Protein 8EBB (pdb70)

Secondary structure (DSSP, 8-state):
-BPPP----TTEEEEEEEEEETTEEEEEEEESS--TT--EEEEEPPTTEEEEEEE-TTS-EEEEEEEGGGSEEEEPPSSTTS-EEEEEEESSSEEEEEEEEEE-TTS-B--EEEEEEEEETTTEEEEEEEEESEEEPPPEEE-SS-EEEEEEE-SS--S-EEEEEEEE-/-------SS-TTEEEEEEEEEETTEEEEEEEESS--TT--EEEEEPPTTEEEEEEE-TTS-EEEEEEEGGGSEEEEPPSSTTS-EEEEE--SSSEEEEEEEEEE-TTS-B--EEEEEEEEETTTEEEEEEEEESEEEPPPEEE-SS-EEEEEEE-SS--S-EEEEEEE--/--SEEE--EEE--TTT--

Solvent-accessible surface area: 18193 Å² total; per-residue (Å²): 114,21,64,6,53,38,103,36,55,108,58,23,143,49,27,76,0,35,5,78,51,5,54,71,0,60,2,33,5,33,19,140,115,162,54,160,200,30,94,85,26,52,20,82,11,103,137,150,9,9,0,4,13,4,80,9,60,84,56,93,12,2,0,14,0,0,11,49,123,47,15,7,92,25,113,6,26,95,94,7,106,135,76,17,56,7,23,0,20,1,49,95,62,22,55,5,17,0,0,0,0,0,2,30,161,101,98,48,45,32,121,2,79,83,0,1,0,46,1,16,102,61,91,21,31,1,12,52,9,44,85,28,17,41,52,26,5,23,13,6,46,1,22,150,79,42,50,0,52,0,2,1,57,9,32,54,169,21,88,8,33,0,14,0,1,0,19,46,79,172,122,139,134,127,147,78,108,8,60,106,69,33,134,72,30,84,4,30,5,83,53,4,57,65,26,61,23,32,8,40,17,148,113,163,49,160,199,29,102,88,52,50,66,89,12,116,141,140,41,9,0,4,15,41,75,66,78,112,52,82,12,65,6,97,27,33,27,52,109,94,21,48,94,27,121,6,18,79,88,7,111,127,79,16,63,26,77,17,76,20,141,90,50,26,57,11,13,2,0,0,0,0,2,33,151,96,108,46,47,33,121,1,74,77,0,4,0,51,0,13,99,63,89,20,40,0,13,65,9,46,85,29,17,40,52,26,5,22,8,5,49,2,32,193,80,52,82,0,58,0,3,1,51,8,32,55,172,19,80,8,27,0,15,2,12,39,33,101,86,178,14,116,71,71,4,113,72,35,1,98,6,36,138,117,12,24,138

Sequence (357 aa):
DTLPVSTCPAGQKYDRSVCYKADKIRSFCVANPRSNREKITDTPCQPREICVQRNLSNGKSFAKCIPIVDLVEWKTSANGNKEGCTTTSVNPAGYHHLGTIVYDINKNPIEVDKISYFGEPGNVNEGIGGSTSYFSSDNFQFSKSRYMKTCIFSGGYGNLNAYTWSWESSDTLPVSTCPAGQKYDRSVCYKADKIRSFCVANPRSNREKITDTPCQPREICVQRNLSNGKSFAKCIPIVDLVEWKTSANGNKEGCTTTSVNPAGYHHLGTIVYDINKNPIEVDKISYFGEPGNVNEGIGGSTSYFSSDNFQFSKSRYMKTCIFSGGYGNLNAYTWSWESVAEHTINYIDIAPEEFEP

Radius of gyration: 22.32 Å; Cα contacts (8 Å, |Δi|>4): 960; chains: 3; bounding box: 66×51×63 Å

B-factor: mean 40.73, std 10.83, range [19.41, 85.49]

Foldseek 3Di:
DFFDDQDWPPQWGWFAWDPQFQFKIWTWIAHVVGDPVTDIDIDGHDPQWTKFWDADPVRGIGIGTDGLVQWDKDFFAQPLQDKDKDKDADPDFAWKKKKKFWAAPVRGQAFAAKKWKAKPDPRHGQDMDGRDRMDMGHTDGGHPRIIMMIMTRRNDHGRIMMIMHMGDD/DDDDDDDPWDPQKDWFAWDCQFQFKIWTWIAHVVGDPVTDIDIDGHDPQWTKFWDADPVRGIYIDTDGQVQWDKDWFDQDLQDKDKDKDFDPPFFKKKKKKFWAAPRRGTDFAAKKWKAKPDPRHTFDIDGRGRMDMGHTDGGDPHIIMMIMTRRNDHGGIMMIMHIGDD/DDPDDDDDDDDDDVVVVD

Structure (mmCIF, N/CA/C/O backbone):
data_8EBB
#
_entry.id   8EBB
#
_cell.length_a   76.303
_cell.length_b   93.544
_cell.length_c   60.489
_cell.angle_alpha   90.000
_cell.angle_beta   90.000
_cell.angle_gamma   90.000
#
_symmetry.space_group_name_H-M   'P 21 21 2'
#
loop_
_entity.id
_entity.type
_entity.pdbx_description
1 polymer 'Secreted in xylem Six6'
2 polymer 'Secreted in xylem Six6'
3 non-polymer 'D(-)-TARTARIC ACID'
4 water water
#
loop_
_atom_site.group_PDB
_atom_site.id
_atom_site.type_symbol
_atom_site.label_atom_id
_atom_site.label_alt_id
_atom_site.label_comp_id
_atom_site.label_asym_id
_atom_site.label_entity_id
_atom_site.label_seq_id
_atom_site.pdbx_PDB_ins_code
_atom_site.Cartn_x
_atom_site.Cartn_y
_atom_site.Cartn_z
_atom_site.occupancy
_atom_site.B_iso_or_equiv
_atom_site.auth_seq_id
_atom_site.auth_comp_id
_atom_site.auth_asym_id
_atom_site.auth_atom_id
_atom_site.pdbx_PDB_model_num
ATOM 1 N N . ASP A 1 2 ? 13.41197 20.15226 10.66202 1.000 54.84043 58 ASP A N 1
ATOM 2 C CA . ASP A 1 2 ? 14.61352 19.94657 11.44964 1.000 56.51543 58 ASP A CA 1
ATOM 3 C C . ASP A 1 2 ? 14.87562 18.44513 11.63926 1.000 53.80078 58 ASP A C 1
ATOM 4 O O . ASP A 1 2 ? 16.01647 18.01549 11.52372 1.000 59.43656 58 ASP A O 1
ATOM 9 N N . THR A 1 3 ? 13.84278 17.64244 11.92488 1.000 45.75428 59 THR A N 1
ATOM 10 C CA . THR A 1 3 ? 14.03517 16.19559 12.00716 1.000 43.13464 59 THR A CA 1
ATOM 11 C C . THR A 1 3 ? 13.98283 15.62163 10.59882 1.000 40.81845 59 THR A C 1
ATOM 12 O O . THR A 1 3 ? 12.98196 15.78561 9.88521 1.000 34.51154 59 THR A O 1
ATOM 16 N N . LEU A 1 4 ? 15.05777 14.94317 10.20402 1.000 37.79521 60 LEU A N 1
ATOM 17 C CA . LEU A 1 4 ? 15.21682 14.40919 8.86788 1.000 35.56861 60 LEU A CA 1
ATOM 18 C C . LEU A 1 4 ? 14.94956 12.91673 8.85621 1.000 36.13531 60 LEU A C 1
ATOM 19 O O . LEU A 1 4 ? 15.06328 12.24321 9.88649 1.000 34.14372 60 LEU A O 1
ATOM 24 N N . PRO A 1 5 ? 14.58238 12.35846 7.70461 1.000 33.45434 61 PRO A N 1
ATOM 25 C CA . PRO A 1 5 ? 14.51721 10.90052 7.59440 1.000 33.83154 61 PRO A CA 1
ATOM 26 C C . PRO A 1 5 ? 15.91873 10.32400 7.68301 1.000 38.07684 61 PRO A C 1
ATOM 27 O O . PRO A 1 5 ? 16.91416 11.00040 7.43232 1.000 39.59063 61 PRO A O 1
ATOM 31 N N . VAL A 1 6 ? 15.98887 9.05838 8.04945 1.000 38.90304 62 VAL A N 1
ATOM 32 C CA . VAL A 1 6 ? 17.26302 8.36699 8.18533 1.000 39.99921 62 VAL A CA 1
ATOM 33 C C . VAL A 1 6 ? 17.67341 7.83038 6.81745 1.000 39.74472 62 VAL A C 1
ATOM 34 O O . VAL A 1 6 ? 16.91611 7.09827 6.17489 1.000 39.19757 62 VAL A O 1
ATOM 38 N N . SER A 1 7 ? 18.86533 8.20775 6.36121 1.000 39.34343 63 SER A N 1
ATOM 39 C CA . SER A 1 7 ? 19.35372 7.81695 5.04416 1.000 44.30537 63 SER A CA 1
ATOM 40 C C . SER A 1 7 ? 20.30376 6.61757 5.06999 1.000 45.30919 63 SER A C 1
ATOM 41 O O . SER A 1 7 ? 20.70352 6.14183 3.99996 1.000 43.62767 63 SER A O 1
ATOM 44 N N . THR A 1 8 ? 20.67076 6.11633 6.24726 1.000 44.07317 64 THR A N 1
ATOM 45 C CA . THR A 1 8 ? 21.62065 5.01296 6.35053 1.000 44.79381 64 THR A CA 1
ATOM 46 C C . THR A 1 8 ? 20.90114 3.67358 6.21913 1.000 41.96837 64 THR A C 1
ATOM 47 O O . THR A 1 8 ? 19.77104 3.50748 6.69380 1.000 39.11108 64 THR A O 1
ATOM 51 N N . CYS A 1 9 ? 21.55706 2.72413 5.56425 1.000 40.19842 65 CYS A N 1
ATOM 52 C CA . CYS A 1 9 ? 20.96480 1.43270 5.25814 1.000 41.14591 65 CYS A CA 1
ATOM 53 C C . CYS A 1 9 ? 21.97381 0.33327 5.54118 1.000 40.61349 65 CYS A C 1
ATOM 54 O O . CYS A 1 9 ? 23.18192 0.58626 5.58062 1.000 40.58475 65 CYS A O 1
ATOM 57 N N . PRO A 1 10 ? 21.50810 -0.89311 5.76473 1.000 40.82781 66 PRO A N 1
ATOM 58 C CA . PRO A 1 10 ? 22.43865 -2.02010 5.91272 1.000 43.73341 66 PRO A CA 1
ATOM 59 C C . PRO A 1 10 ? 23.30393 -2.17326 4.67172 1.000 46.84081 66 PRO A C 1
ATOM 60 O O . PRO A 1 10 ? 23.00315 -1.63834 3.60049 1.000 42.77066 66 PRO A O 1
ATOM 64 N N . ALA A 1 11 ? 24.38759 -2.93228 4.81896 1.000 51.03023 67 ALA A N 1
ATOM 65 C CA . ALA A 1 11 ? 25.22638 -3.22533 3.66624 1.000 45.32162 67 ALA A CA 1
ATOM 66 C C . ALA A 1 11 ? 24.40415 -3.93519 2.59304 1.000 46.11819 67 ALA A C 1
ATOM 67 O O . ALA A 1 11 ? 23.57598 -4.80120 2.88787 1.000 45.12336 67 ALA A O 1
ATOM 69 N N . GLY A 1 12 ? 24.60818 -3.54303 1.33738 1.000 48.45761 68 GLY A N 1
ATOM 70 C CA . GLY A 1 12 ? 23.82657 -4.09518 0.24805 1.000 43.99632 68 GLY A CA 1
ATOM 71 C C . GLY A 1 12 ? 22.50522 -3.40258 -0.00827 1.000 44.58425 68 GLY A C 1
ATOM 72 O O . GLY A 1 12 ? 21.78647 -3.78993 -0.93954 1.000 46.01334 68 GLY A O 1
ATOM 73 N N . GLN A 1 13 ? 22.14906 -2.40280 0.78615 1.000 41.23935 69 GLN A N 1
ATOM 74 C CA . GLN A 1 13 ? 20.87760 -1.71824 0.62846 1.000 39.01320 69 GLN A CA 1
ATOM 75 C C . GLN A 1 13 ? 21.14717 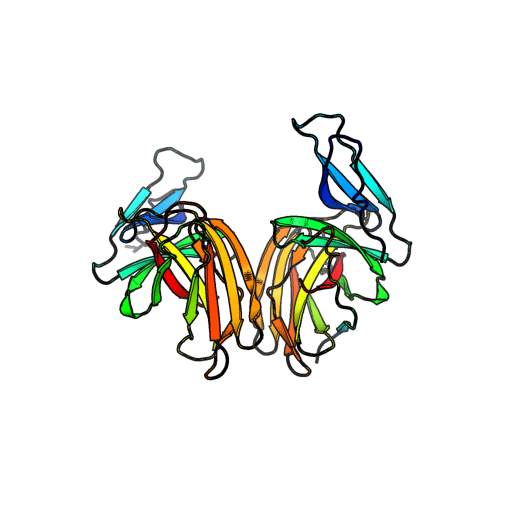-0.23438 0.44613 1.000 38.50985 69 GLN A C 1
ATOM 76 O O . GLN A 1 13 ? 22.17688 0.27207 0.90399 1.000 35.88642 69 GLN A O 1
ATOM 82 N N . LYS A 1 14 ? 20.22145 0.45730 -0.23553 1.000 37.34223 70 LYS A N 1
ATOM 83 C CA . LYS A 1 14 ? 20.32938 1.89342 -0.50315 1.000 37.98003 70 LYS A CA 1
ATOM 84 C C . LYS A 1 14 ? 19.02867 2.57252 -0.11709 1.000 36.97791 70 LYS A C 1
ATOM 85 O O . LYS A 1 14 ? 17.94578 2.00339 -0.31811 1.000 33.31438 70 LYS A O 1
ATOM 91 N N . TYR A 1 15 ? 19.14070 3.80120 0.40496 1.000 35.12404 71 TYR A N 1
ATOM 92 C CA . TYR A 1 15 ? 17.95545 4.57846 0.74977 1.000 31.83351 71 TYR A CA 1
ATOM 93 C C . TYR A 1 15 ? 17.14213 4.83965 -0.50694 1.000 31.78273 71 TYR A C 1
ATOM 94 O O . TYR A 1 15 ? 17.68314 5.25665 -1.53186 1.000 34.33951 71 TYR A O 1
ATOM 103 N N . ASP A 1 16 ? 15.83594 4.60914 -0.42899 1.000 28.49717 72 ASP A N 1
ATOM 104 C CA . ASP A 1 16 ? 14.97081 4.79769 -1.58403 1.000 30.66538 72 ASP A CA 1
ATOM 105 C C . ASP A 1 16 ? 14.01638 5.97583 -1.45035 1.000 30.37961 72 ASP A C 1
ATOM 106 O O . ASP A 1 16 ? 13.90737 6.77490 -2.38075 1.000 31.66098 72 ASP A O 1
ATOM 111 N N . ARG A 1 17 ? 13.28240 6.08707 -0.34588 1.000 27.00162 73 ARG A N 1
ATOM 112 C CA . ARG A 1 17 ? 12.29762 7.15990 -0.20325 1.000 28.98779 73 ARG A CA 1
ATOM 113 C C . ARG A 1 17 ? 11.88821 7.25354 1.25683 1.000 26.65326 73 ARG A C 1
ATOM 114 O O . ARG A 1 17 ? 12.25263 6.40955 2.07736 1.000 29.01199 73 ARG A O 1
ATOM 122 N N . SER A 1 18 ? 11.09052 8.27570 1.56930 1.000 25.71564 74 SER A N 1
ATOM 123 C CA . SER A 1 18 ? 10.54084 8.36957 2.91317 1.000 22.14594 74 SER A CA 1
ATOM 124 C C . SER A 1 18 ? 9.15124 8.97497 2.81515 1.000 23.99427 74 SER A C 1
ATOM 125 O O . SER A 1 18 ? 8.83116 9.67661 1.84812 1.000 26.53242 74 SER A O 1
ATOM 128 N N . VAL A 1 19 ? 8.30995 8.63952 3.79407 1.000 23.82397 75 VAL A N 1
ATOM 129 C CA . VAL A 1 19 ? 6.91256 9.03812 3.82563 1.000 22.24150 75 VAL A CA 1
ATOM 130 C C . VAL A 1 19 ? 6.57552 9.43834 5.24832 1.000 24.35788 75 VAL A C 1
ATOM 131 O O . VAL A 1 19 ? 7.25775 9.05344 6.20300 1.000 25.81990 75 VAL A O 1
ATOM 135 N N . CYS A 1 20 ? 5.49547 10.20601 5.39097 1.000 23.23980 76 CYS A N 1
ATOM 136 C CA . CYS A 1 20 ? 4.93706 10.44712 6.72243 1.000 24.55583 76 CYS A CA 1
ATOM 137 C C . CYS A 1 20 ? 4.10534 9.23017 7.11120 1.000 28.22090 76 CYS A C 1
ATOM 138 O O . CYS A 1 20 ? 3.00762 9.01691 6.59246 1.000 26.79319 76 CYS A O 1
ATOM 141 N N . TYR A 1 21 ? 4.64319 8.41112 8.01038 1.000 27.01013 77 TYR A N 1
ATOM 142 C CA . TYR A 1 21 ? 3.87837 7.28578 8.53287 1.000 28.15722 77 TYR A CA 1
ATOM 143 C C . TYR A 1 21 ? 2.77006 7.78651 9.45195 1.000 34.05486 77 TYR A C 1
ATOM 144 O O . TYR A 1 21 ? 1.61214 7.35745 9.35677 1.000 34.24274 77 TYR A O 1
ATOM 153 N N . LYS A 1 22 ? 3.11313 8.69670 10.35209 1.000 33.46894 78 LYS A N 1
ATOM 154 C CA . LYS A 1 22 ? 2.14449 9.42466 11.14520 1.000 33.73145 78 LYS A CA 1
ATOM 155 C C . LYS A 1 22 ? 2.47129 10.90653 11.08284 1.000 30.43155 78 LYS A C 1
ATOM 156 O O . LYS A 1 22 ? 3.53246 11.31247 10.60374 1.000 30.47551 78 LYS A O 1
ATOM 162 N N . ALA A 1 23 ? 1.54187 11.71657 11.59752 1.000 31.48660 79 ALA A N 1
ATOM 163 C CA . ALA A 1 23 ? 1.79320 13.14917 11.73033 1.000 32.61947 79 ALA A CA 1
ATOM 164 C C . ALA A 1 23 ? 3.10353 13.42637 12.45648 1.000 34.15807 79 ALA A C 1
ATOM 165 O O . ALA A 1 23 ? 3.74579 14.45649 12.20592 1.000 32.52169 79 ALA A O 1
ATOM 167 N N . ASP A 1 24 ? 3.51768 12.51689 13.35377 1.000 32.48787 80 ASP A N 1
ATOM 168 C CA . ASP A 1 24 ? 4.72496 12.68086 14.15862 1.000 33.71905 80 ASP A CA 1
ATOM 169 C C . ASP A 1 24 ? 5.74821 11.56375 13.95258 1.000 35.96078 80 ASP A C 1
ATOM 170 O O . ASP A 1 24 ? 6.60160 11.36227 14.82098 1.000 37.68475 80 ASP A O 1
ATOM 175 N N . LYS A 1 25 ? 5.70432 10.84068 12.83015 1.000 35.20117 81 LYS A N 1
ATOM 176 C CA . LYS A 1 25 ? 6.64718 9.75211 12.58477 1.000 34.52632 81 LYS A CA 1
ATOM 177 C C . LYS A 1 25 ? 7.00144 9.68867 11.10472 1.000 33.18092 81 LYS A C 1
ATOM 178 O O . LYS A 1 25 ? 6.12739 9.42900 10.26466 1.000 28.94719 81 LYS A O 1
ATOM 184 N N . ILE A 1 26 ? 8.29933 9.89220 10.78892 1.000 29.43669 82 ILE A N 1
ATOM 185 C CA . ILE A 1 26 ? 8.81083 9.65257 9.44256 1.000 29.71155 82 ILE A CA 1
ATOM 186 C C . ILE A 1 26 ? 9.10330 8.16667 9.29211 1.000 29.19990 82 ILE A C 1
ATOM 187 O O . ILE A 1 26 ? 9.54588 7.49399 10.23738 1.000 31.93311 82 ILE A O 1
ATOM 192 N N . ARG A 1 27 ? 8.90082 7.64276 8.09157 1.000 27.38238 83 ARG A N 1
ATOM 193 C CA . ARG A 1 27 ? 9.28737 6.26673 7.80943 1.000 30.62155 83 ARG A CA 1
ATOM 194 C C . ARG A 1 27 ? 10.15524 6.27696 6.56564 1.000 28.17988 83 ARG A C 1
ATOM 195 O O . ARG A 1 27 ? 9.72848 6.79216 5.52594 1.000 27.07699 83 ARG A O 1
ATOM 203 N N . SER A 1 28 ? 11.37579 5.74768 6.68272 1.000 26.60493 84 SER A N 1
ATOM 204 C CA . SER A 1 28 ? 12.31759 5.65541 5.57538 1.000 24.72675 84 SER A CA 1
ATOM 205 C C . SER A 1 28 ? 12.41500 4.20892 5.09927 1.000 28.06619 84 SER A C 1
ATOM 206 O O . SER A 1 28 ? 12.30460 3.27169 5.89875 1.000 28.51595 84 SER A O 1
ATOM 209 N N . PHE A 1 29 ? 12.67296 4.03929 3.80355 1.000 26.62401 85 PHE A N 1
ATOM 210 C CA . PHE A 1 29 ? 12.71310 2.72863 3.15694 1.000 30.02018 85 PHE A CA 1
ATOM 211 C C . PHE A 1 29 ? 14.05352 2.55543 2.46897 1.000 34.16136 85 PHE A C 1
ATOM 212 O O . PHE A 1 29 ? 14.41063 3.36204 1.59998 1.000 29.57495 85 PHE A O 1
ATOM 220 N N . CYS A 1 30 ? 14.76450 1.49087 2.83246 1.000 30.03924 86 CYS A N 1
ATOM 221 C CA . CYS A 1 30 ? 15.90565 0.98596 2.09212 1.000 32.03991 86 CYS A CA 1
ATOM 222 C C . CYS A 1 30 ? 15.45444 -0.07812 1.09332 1.000 35.87856 86 CYS A C 1
ATOM 223 O O . CYS A 1 30 ? 14.41174 -0.71080 1.25605 1.000 35.21192 86 CYS A O 1
ATOM 226 N N . VAL A 1 31 ? 16.25046 -0.27140 0.04413 1.000 34.19575 87 VAL A N 1
ATOM 227 C CA . VAL A 1 31 ? 15.97125 -1.30115 -0.94867 1.000 34.93668 87 VAL A CA 1
ATOM 228 C C . VAL A 1 31 ? 17.25076 -2.07253 -1.20418 1.000 39.45820 87 VAL A C 1
ATOM 229 O O . VAL A 1 31 ? 18.34677 -1.50142 -1.20282 1.000 36.69951 87 VAL A O 1
ATOM 233 N N . ALA A 1 32 ? 17.10843 -3.37755 -1.39307 1.000 38.66459 88 ALA A N 1
ATOM 234 C CA . ALA A 1 32 ? 18.20473 -4.25177 -1.76366 1.000 42.05051 88 ALA A CA 1
ATOM 235 C C . ALA A 1 32 ? 18.14854 -4.51741 -3.25951 1.000 43.37181 88 ALA A C 1
ATOM 236 O O . ALA A 1 32 ? 17.14511 -4.25479 -3.92775 1.000 39.85610 88 ALA A O 1
ATOM 238 N N . ASN A 1 33 ? 19.24573 -5.05061 -3.78116 1.000 45.31343 89 ASN A N 1
ATOM 239 C CA . ASN A 1 33 ? 19.30729 -5.50824 -5.16528 1.000 45.81347 89 ASN A CA 1
ATOM 240 C C . ASN A 1 33 ? 19.85645 -6.92675 -5.19336 1.000 44.73624 89 ASN A C 1
ATOM 241 O O . ASN A 1 33 ? 21.06530 -7.12319 -4.94478 1.000 46.09747 89 ASN A O 1
ATOM 246 N N . PRO A 1 34 ? 19.02355 -7.93915 -5.48208 1.000 42.94034 90 PRO A N 1
ATOM 247 C CA . PRO A 1 34 ? 17.58527 -7.85270 -5.79796 1.000 41.48319 90 PRO A CA 1
ATOM 248 C C . PRO A 1 34 ? 16.74463 -7.46623 -4.58515 1.000 41.09034 90 PRO A C 1
ATOM 249 O O . PRO A 1 34 ? 17.19784 -7.58533 -3.44769 1.000 37.93425 90 PRO A O 1
ATOM 253 N N . ARG A 1 35 ? 15.52772 -6.98077 -4.82313 1.000 40.02031 91 ARG A N 1
ATOM 254 C CA . ARG A 1 35 ? 14.59223 -6.68515 -3.74466 1.000 43.92307 91 ARG A CA 1
ATOM 255 C C . ARG A 1 35 ? 14.42169 -7.90393 -2.83811 1.000 43.26537 91 ARG A C 1
ATOM 256 O O . ARG A 1 35 ? 14.41174 -9.04636 -3.30515 1.000 40.94291 91 ARG A O 1
ATOM 264 N N . SER A 1 36 ? 14.29231 -7.66210 -1.53336 1.000 39.87849 92 SER A N 1
ATOM 265 C CA . SER A 1 36 ? 14.04654 -8.75021 -0.59628 1.000 40.67396 92 SER A CA 1
ATOM 266 C C . SER A 1 36 ? 13.23137 -8.22797 0.57598 1.000 34.94782 92 SER A C 1
ATOM 267 O O . SER A 1 36 ? 13.05592 -7.02006 0.74826 1.000 36.73767 92 SER A O 1
ATOM 270 N N . ASN A 1 37 ? 12.73893 -9.16134 1.39272 1.000 33.80398 93 ASN A N 1
ATOM 271 C CA . ASN A 1 37 ? 11.96180 -8.80007 2.57490 1.000 33.32998 93 ASN A CA 1
ATOM 272 C C . ASN A 1 37 ? 12.84385 -8.41237 3.75678 1.000 34.64444 93 ASN A C 1
ATOM 273 O O . ASN A 1 37 ? 12.32560 -8.11669 4.83762 1.000 35.98697 93 ASN A O 1
ATOM 278 N N . ARG A 1 38 ? 14.15672 -8.40802 3.56715 1.000 32.08491 94 ARG A N 1
ATOM 279 C CA . ARG A 1 38 ? 15.11651 -8.01925 4.58176 1.000 33.58801 94 ARG A CA 1
ATOM 280 C C . ARG A 1 38 ? 15.35912 -6.51189 4.57683 1.000 30.52892 94 ARG A C 1
ATOM 281 O O . ARG A 1 38 ? 16.09487 -6.00484 5.42236 1.000 34.49903 94 ARG A O 1
ATOM 289 N N . GLU A 1 39 ? 14.72874 -5.79485 3.65810 1.000 30.16456 95 GLU A N 1
ATOM 290 C CA . GLU A 1 39 ? 14.95841 -4.36432 3.50194 1.000 32.02726 95 GLU A CA 1
ATOM 291 C C . GLU A 1 39 ? 14.64745 -3.57233 4.77694 1.000 34.87892 95 GLU A C 1
ATOM 292 O O . GLU A 1 39 ? 13.56994 -3.70035 5.36353 1.000 32.26769 95 GLU A O 1
ATOM 298 N N . LYS A 1 40 ? 15.59573 -2.72941 5.18643 1.000 33.30860 96 LYS A N 1
ATOM 299 C CA . LYS A 1 40 ? 15.45245 -1.96771 6.42059 1.000 35.32770 96 LYS A CA 1
ATOM 300 C C . LYS A 1 40 ? 14.43452 -0.84196 6.25878 1.000 32.75989 96 LYS A C 1
ATOM 301 O O . LYS A 1 40 ? 14.53090 -0.02666 5.33311 1.000 30.21180 96 LYS A O 1
ATOM 307 N N . ILE A 1 41 ? 13.45266 -0.80946 7.15733 1.000 31.31096 97 ILE A N 1
ATOM 308 C CA . ILE A 1 41 ? 12.44318 0.25216 7.23136 1.000 32.77040 97 ILE A CA 1
ATOM 309 C C . ILE A 1 41 ? 12.61354 0.90930 8.59183 1.000 35.54293 97 ILE A C 1
ATOM 310 O O . ILE A 1 41 ? 12.63656 0.21430 9.61515 1.000 33.69736 97 ILE A O 1
ATOM 315 N N . THR A 1 42 ? 12.81785 2.22516 8.60942 1.000 30.24686 98 THR A N 1
ATOM 316 C CA . THR A 1 42 ? 13.19689 2.91176 9.83605 1.000 32.52867 98 THR A CA 1
ATOM 317 C C . THR A 1 42 ? 12.18418 4.00224 10.14719 1.000 34.68273 98 THR A C 1
ATOM 318 O O . THR A 1 42 ? 11.93332 4.86768 9.30660 1.000 32.06034 98 THR A O 1
ATOM 322 N N . ASP A 1 43 ? 11.61545 3.95957 11.35307 1.000 34.28343 99 ASP A N 1
ATOM 323 C CA . ASP A 1 43 ? 10.67052 4.97143 11.80615 1.000 36.58883 99 ASP A CA 1
ATOM 324 C C . ASP A 1 43 ? 11.40915 5.97535 12.68465 1.000 40.33471 99 ASP A C 1
ATOM 325 O O . ASP A 1 43 ? 12.12949 5.58502 13.61406 1.000 38.94664 99 ASP A O 1
ATOM 330 N N . THR A 1 44 ? 11.23957 7.25991 12.38026 1.000 33.73991 100 THR A N 1
ATOM 331 C CA . THR A 1 44 ? 11.91214 8.34396 13.09063 1.000 38.00047 100 THR A CA 1
ATOM 332 C C . THR A 1 44 ? 10.85699 9.25849 13.69225 1.000 39.91949 100 THR A C 1
ATOM 333 O O . THR A 1 44 ? 10.06875 9.85647 12.94193 1.000 32.36077 100 THR A O 1
ATOM 337 N N . PRO A 1 45 ? 10.76485 9.36772 15.01303 1.000 40.79315 101 PRO A N 1
ATOM 338 C CA . PRO A 1 45 ? 9.76506 10.26505 15.60697 1.000 42.13998 101 PRO A CA 1
ATOM 339 C C . PRO A 1 45 ? 10.16474 11.71859 15.42087 1.000 41.62125 101 PRO A C 1
ATOM 340 O O . PRO A 1 45 ? 11.34215 12.06600 15.54017 1.000 41.41771 101 PRO A O 1
ATOM 344 N N . CYS A 1 46 ? 9.17252 12.56452 15.11840 1.000 38.45635 102 CYS A N 1
ATOM 345 C CA . CYS A 1 46 ? 9.36277 14.01038 15.18384 1.000 43.10366 102 CYS A CA 1
ATOM 346 C C . CYS A 1 46 ? 9.42184 14.46718 16.64214 1.000 48.61761 102 CYS A C 1
ATOM 347 O O . CYS A 1 46 ? 8.89956 13.81318 17.55331 1.000 50.42726 102 CYS A O 1
ATOM 350 N N . GLN A 1 47 ? 10.01919 15.63232 16.86020 1.000 51.92132 103 GLN A N 1
ATOM 351 C CA . GLN A 1 47 ? 9.83972 16.26137 18.15398 1.000 48.53154 103 GLN A CA 1
ATOM 352 C C . GLN A 1 47 ? 8.40198 16.74744 18.30992 1.000 48.02527 103 GLN A C 1
ATOM 353 O O . GLN A 1 47 ? 7.71385 17.00657 17.32050 1.000 45.69314 103 GLN A O 1
ATOM 359 N N . PRO A 1 48 ? 7.91258 16.84867 19.54722 1.000 47.32737 104 PRO A N 1
ATOM 360 C CA . PRO A 1 48 ? 6.48407 17.15730 19.74109 1.000 48.13230 104 PRO A CA 1
ATOM 361 C C . PRO A 1 48 ? 6.04484 18.50114 19.18113 1.000 48.09037 104 PRO A C 1
ATOM 362 O O . PRO A 1 48 ? 4.83500 18.70510 19.00466 1.000 51.72055 104 PRO A O 1
ATOM 366 N N . ARG A 1 49 ? 6.95906 19.41458 18.86292 1.000 44.68222 105 ARG A N 1
ATOM 367 C CA . ARG A 1 49 ? 6.54597 20.69017 18.27419 1.000 46.74870 105 ARG A CA 1
ATOM 368 C C . ARG A 1 49 ? 6.61376 20.69140 16.74948 1.000 42.70243 105 ARG A C 1
ATOM 369 O O . ARG A 1 49 ? 6.32713 21.72291 16.12626 1.000 41.24757 105 ARG A O 1
ATOM 377 N N . GLU A 1 50 ? 6.99693 19.57124 16.14641 1.000 42.00101 106 GLU A N 1
ATOM 378 C CA . GLU A 1 50 ? 7.12553 19.41665 14.70656 1.000 41.31934 106 GLU A CA 1
ATOM 379 C C . GLU A 1 50 ? 5.95388 18.62253 14.14457 1.000 38.60033 106 GLU A C 1
ATOM 380 O O . GLU A 1 50 ? 5.27291 17.88054 14.85782 1.000 41.00824 106 GLU A O 1
ATOM 386 N N . ILE A 1 51 ? 5.74828 18.76297 12.83732 1.000 32.66195 107 ILE A N 1
ATOM 387 C CA . ILE A 1 51 ? 4.77835 17.96749 12.10170 1.000 31.33796 107 ILE A CA 1
ATOM 388 C C . ILE A 1 51 ? 5.49514 17.38675 10.88647 1.000 30.71705 107 ILE A C 1
ATOM 389 O O . ILE A 1 51 ? 6.38418 18.01708 10.30711 1.000 29.57662 107 ILE A O 1
ATOM 394 N N . CYS A 1 52 ? 5.11874 16.17290 10.50961 1.000 31.25618 108 CYS A N 1
ATOM 395 C CA . CYS A 1 52 ? 5.70142 15.53509 9.33529 1.000 29.24949 108 CYS A CA 1
ATOM 396 C C . CYS A 1 52 ? 5.05517 16.08256 8.06495 1.000 28.18006 108 CYS A C 1
ATOM 397 O O . CYS A 1 52 ? 3.82105 16.16489 7.96821 1.000 29.54371 108 CYS A O 1
ATOM 400 N N . VAL A 1 53 ? 5.88171 16.48506 7.10077 1.000 24.75442 109 VAL A N 1
ATOM 401 C CA . VAL A 1 53 ? 5.38161 16.97077 5.81921 1.000 23.71412 109 VAL A CA 1
ATOM 402 C C . VAL A 1 53 ? 6.02983 16.14437 4.71216 1.000 27.33919 109 VAL A C 1
ATOM 403 O O . VAL A 1 53 ? 7.13769 15.61263 4.87682 1.000 25.48878 109 VAL A O 1
ATOM 407 N N . GLN A 1 54 ? 5.33035 16.02752 3.57702 1.000 24.75139 110 GLN A N 1
ATOM 408 C CA . GLN A 1 54 ? 5.75346 15.08711 2.53715 1.000 23.60571 110 GLN A CA 1
ATOM 409 C C . GLN A 1 54 ? 5.60807 15.69572 1.15217 1.000 26.59922 110 GLN A C 1
ATOM 410 O O . GLN A 1 54 ? 4.64422 16.41571 0.87441 1.000 23.77768 110 GLN A O 1
ATOM 416 N N . ARG A 1 55 ? 6.55752 15.40135 0.26846 1.000 25.63191 111 ARG A N 1
ATOM 417 C CA . ARG A 1 55 ? 6.42618 15.86451 -1.10621 1.000 22.51405 111 ARG A CA 1
ATOM 418 C C . ARG A 1 55 ? 7.27397 14.95354 -1.96768 1.000 27.26159 111 ARG A C 1
ATOM 419 O O . ARG A 1 55 ? 8.05506 14.14576 -1.46225 1.000 29.29664 111 ARG A O 1
ATOM 427 N N . ASN A 1 56 ? 7.14057 15.10606 -3.27756 1.000 31.33310 112 ASN A N 1
ATOM 428 C CA . ASN A 1 56 ? 7.92076 14.29639 -4.19926 1.000 30.38549 112 ASN A CA 1
ATOM 429 C C . ASN A 1 56 ? 9.09774 15.11173 -4.70262 1.000 38.65192 112 ASN A C 1
ATOM 430 O O . ASN A 1 56 ? 8.93686 16.28077 -5.07392 1.000 35.71891 112 ASN A O 1
ATOM 435 N N . LEU A 1 57 ? 10.27545 14.49563 -4.69577 1.000 41.59757 113 LEU A N 1
ATOM 436 C CA . LEU A 1 57 ? 11.50247 15.14041 -5.13399 1.000 48.55910 113 LEU A CA 1
ATOM 437 C C . LEU A 1 57 ? 11.56100 15.16900 -6.65532 1.000 51.58338 113 LEU A C 1
ATOM 438 O O . LEU A 1 57 ? 10.80720 14.46476 -7.33971 1.000 47.19488 113 LEU A O 1
ATOM 443 N N . SER A 1 58 ? 12.50033 15.97842 -7.17531 1.000 49.71955 114 SER A N 1
ATOM 444 C CA . SER A 1 58 ? 12.73771 16.09023 -8.61424 1.000 56.77221 114 SER A CA 1
ATOM 445 C C . SER A 1 58 ? 12.80341 14.74849 -9.33378 1.000 57.04336 114 SER A C 1
ATOM 446 O O . SER A 1 58 ? 12.55586 14.70429 -10.54101 1.000 56.28443 114 SER A O 1
ATOM 449 N N . ASN A 1 59 ? 13.15724 13.66418 -8.63605 1.000 60.75905 115 ASN A N 1
ATOM 450 C CA . ASN A 1 59 ? 13.24180 12.33020 -9.22313 1.000 58.89670 115 ASN A CA 1
A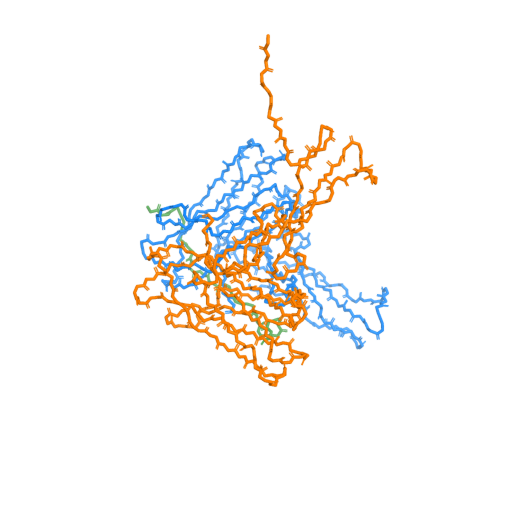TOM 451 C C . ASN A 1 59 ? 11.97223 11.51174 -9.01188 1.000 59.17315 115 ASN A C 1
ATOM 452 O O . ASN A 1 59 ? 11.98494 10.29663 -9.24095 1.000 54.27029 115 ASN A O 1
ATOM 457 N N . GLY A 1 60 ? 10.88560 12.14283 -8.55826 1.000 52.50262 116 GLY A N 1
ATOM 458 C CA . GLY A 1 60 ? 9.64630 11.44428 -8.29687 1.000 44.38360 116 GLY A CA 1
ATOM 459 C C . GLY A 1 60 ? 9.59401 10.65807 -7.00221 1.000 47.02729 116 GLY A C 1
ATOM 460 O O . GLY A 1 60 ? 8.53654 10.10531 -6.67935 1.000 50.84621 116 GLY A O 1
ATOM 461 N N . LYS A 1 61 ? 10.68192 10.57284 -6.24333 1.000 44.26168 117 LYS A N 1
ATOM 462 C CA . LYS A 1 61 ? 10.62031 9.80056 -5.01121 1.000 38.84704 117 LYS A CA 1
ATOM 463 C C . LYS A 1 61 ? 10.02976 10.63101 -3.87567 1.000 37.88868 117 LYS A C 1
ATOM 464 O O . LYS A 1 61 ? 10.22403 11.85013 -3.78645 1.000 34.05308 117 LYS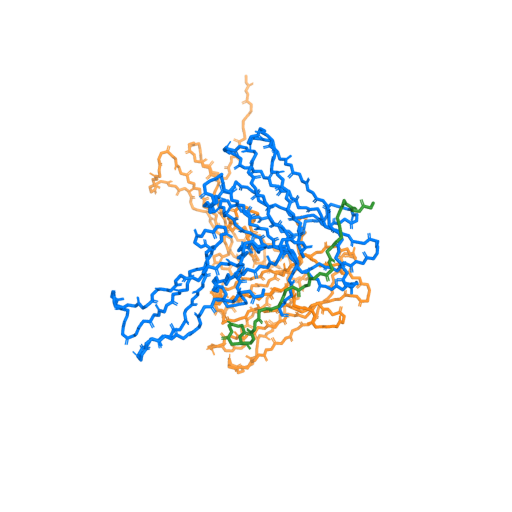 A O 1
ATOM 470 N N . SER A 1 62 ? 9.28880 9.95754 -3.00669 1.000 29.77288 118 SER A N 1
ATOM 471 C CA . SER A 1 62 ? 8.69364 10.64667 -1.87456 1.000 28.29917 118 SER A CA 1
ATOM 472 C C . SER A 1 62 ? 9.78043 11.05381 -0.88073 1.000 30.10081 118 SER A C 1
ATOM 473 O O . SER A 1 62 ? 10.75163 10.32211 -0.65904 1.000 26.61874 118 SER A O 1
ATOM 476 N N . PHE A 1 63 ? 9.61378 12.22235 -0.26536 1.000 25.32644 119 PHE A N 1
ATOM 477 C CA . PHE A 1 63 ? 10.55869 12.71244 0.73883 1.000 24.86079 119 PHE A CA 1
ATOM 478 C C . PHE A 1 63 ? 9.76023 13.30042 1.88760 1.000 29.28771 119 PHE A C 1
ATOM 479 O O . PHE A 1 63 ? 8.94150 14.20403 1.66991 1.000 28.56868 119 PHE A O 1
ATOM 487 N N . ALA A 1 64 ? 10.00685 12.80497 3.10409 1.000 24.43899 120 ALA A N 1
ATOM 488 C CA . ALA A 1 64 ? 9.29282 13.25569 4.29325 1.000 26.15527 120 ALA A CA 1
ATOM 489 C C . ALA A 1 64 ? 10.26505 13.70386 5.38032 1.000 28.75277 120 ALA A C 1
ATOM 490 O O . ALA A 1 64 ? 11.32385 13.10019 5.56992 1.000 28.76408 120 ALA A O 1
ATOM 492 N N . LYS A 1 65 ? 9.87119 14.74101 6.12009 1.000 28.01662 121 LYS A N 1
ATOM 493 C CA . LYS A 1 65 ? 10.66416 15.28625 7.21466 1.000 29.53181 121 LYS A CA 1
ATOM 494 C C . LYS A 1 65 ? 9.73668 16.08283 8.12556 1.000 31.53161 121 LYS A C 1
ATOM 495 O O . LYS A 1 65 ? 8.60661 16.42132 7.75233 1.000 29.85280 121 LYS A O 1
ATOM 501 N N . CYS A 1 66 ? 10.21367 16.37231 9.33059 1.000 30.53555 122 CYS A N 1
ATOM 502 C CA . CYS A 1 66 ? 9.42081 17.12531 10.29469 1.000 32.96344 122 CYS A CA 1
ATOM 503 C C . CYS A 1 66 ? 9.87707 18.57527 10.32326 1.000 33.88808 122 CYS A C 1
ATOM 504 O O . CYS A 1 66 ? 11.07754 18.85383 10.35022 1.000 35.10627 122 CYS A O 1
ATOM 507 N N . ILE A 1 67 ? 8.91239 19.48398 10.29553 1.000 29.43634 123 ILE A N 1
ATOM 508 C CA . ILE A 1 67 ? 9.15581 20.92571 10.35571 1.000 35.44620 123 ILE A CA 1
ATOM 509 C C . ILE A 1 67 ? 8.44242 21.43813 11.60254 1.000 34.83832 123 ILE A C 1
ATOM 510 O O . ILE A 1 67 ? 7.33504 20.95558 11.89809 1.000 31.98628 123 ILE A O 1
ATOM 515 N N . PRO A 1 68 ? 9.01034 22.39044 12.35928 1.000 37.81604 124 PRO A N 1
ATOM 516 C CA . PRO A 1 68 ? 8.25448 22.99398 13.46745 1.000 36.79365 124 PRO A CA 1
ATOM 517 C C . PRO A 1 68 ? 6.94135 23.59591 12.97661 1.000 42.76071 124 PRO A C 1
ATOM 518 O O . PRO A 1 68 ? 6.89578 24.29591 11.95934 1.000 34.57109 124 PRO A O 1
ATOM 522 N N . ILE A 1 69 ? 5.86043 23.31287 13.70956 1.000 37.93870 125 ILE A N 1
ATOM 523 C CA . ILE A 1 69 ? 4.55643 23.81738 13.29483 1.000 36.56532 125 ILE A CA 1
ATOM 524 C C . ILE A 1 69 ? 4.55617 25.33870 13.23258 1.000 36.65625 125 ILE A C 1
ATOM 525 O O . ILE A 1 69 ? 3.89651 25.91928 12.36905 1.000 38.43059 125 ILE A O 1
ATOM 530 N N . VAL A 1 70 ? 5.31728 26.01233 14.10402 1.000 37.92320 126 VAL A N 1
ATOM 531 C CA . VAL A 1 70 ? 5.37264 27.47423 14.03903 1.000 39.26955 126 VAL A CA 1
ATOM 532 C C . VAL A 1 70 ? 5.95314 27.97444 12.72418 1.000 38.47014 126 VAL A C 1
ATOM 533 O O . VAL A 1 70 ? 5.74368 29.13397 12.36293 1.000 38.85988 126 VAL A O 1
ATOM 537 N N . ASP A 1 71 ? 6.67904 27.13238 11.99284 1.000 39.84232 127 ASP A N 1
ATOM 538 C CA . ASP A 1 71 ? 7.28366 27.53509 10.72948 1.000 40.59875 127 ASP A CA 1
ATOM 539 C C . ASP A 1 71 ? 6.39955 27.26774 9.51199 1.000 35.49596 127 ASP A C 1
ATOM 540 O O . ASP A 1 71 ? 6.84635 27.50070 8.38668 1.000 33.81473 127 ASP A O 1
ATOM 545 N N . LEU A 1 72 ? 5.17424 26.78316 9.69801 1.000 29.74362 128 LEU A N 1
ATOM 546 C CA . LEU A 1 72 ? 4.26685 26.56427 8.58123 1.000 27.13658 128 LEU A CA 1
ATOM 547 C C . LEU A 1 72 ? 2.86938 26.97501 9.02563 1.000 31.43641 128 LEU A C 1
ATOM 548 O O . LEU A 1 72 ? 2.68008 27.55874 10.10181 1.000 34.99558 128 LEU A O 1
ATOM 553 N N . VAL A 1 73 ? 1.88279 26.68819 8.17870 1.000 27.52952 129 VAL A N 1
ATOM 554 C CA . VAL A 1 73 ? 0.50116 27.08637 8.41430 1.000 28.23980 129 VAL A CA 1
ATOM 555 C C . VAL A 1 73 ? -0.27748 25.83361 8.77691 1.000 33.32766 129 VAL A C 1
ATOM 556 O O . VAL A 1 73 ? -0.36543 24.89449 7.97820 1.000 27.52166 129 VAL A O 1
ATOM 560 N N . GLU A 1 74 ? -0.84229 25.81879 9.97169 1.000 30.50232 130 GLU A N 1
ATOM 561 C CA . GLU A 1 74 ? -1.73670 24.75294 10.38945 1.000 30.92670 130 GLU A CA 1
ATOM 562 C C . GLU A 1 74 ? -3.16367 25.26660 10.26687 1.000 29.84688 130 GLU A C 1
ATOM 563 O O . GLU A 1 74 ? -3.45784 26.36899 10.74097 1.000 30.08252 130 GLU A O 1
ATOM 569 N N . TRP A 1 75 ? -4.03837 24.49530 9.62270 1.000 31.07882 131 TRP A N 1
ATOM 570 C CA . TRP A 1 75 ? -5.43186 24.90067 9.47271 1.000 31.57459 131 TRP A CA 1
ATOM 571 C C . TRP A 1 75 ? -6.34399 23.68126 9.44356 1.000 35.69829 131 TRP A C 1
ATOM 572 O O . TRP A 1 75 ? -5.89280 22.54547 9.29208 1.000 34.19077 131 TRP A O 1
ATOM 583 N N . LYS A 1 76 ? -7.64139 23.93645 9.62890 1.000 35.23265 132 LYS A N 1
ATOM 584 C CA . LYS A 1 76 ? -8.67263 22.90222 9.63164 1.000 36.24249 132 LYS A CA 1
ATOM 585 C C . LYS A 1 76 ? -9.40700 22.93772 8.30042 1.000 37.04502 132 LYS A C 1
ATOM 586 O O . LYS A 1 76 ? -9.72737 24.01897 7.79527 1.000 33.22578 132 LYS A O 1
ATOM 592 N N . THR A 1 77 ? -9.65592 21.76819 7.72201 1.000 34.51343 133 THR A N 1
ATOM 593 C CA . THR A 1 77 ? -10.54118 21.72797 6.56532 1.000 30.32165 133 THR A CA 1
ATOM 594 C C . THR A 1 77 ? -11.98234 21.94272 7.01977 1.000 31.84767 133 THR A C 1
ATOM 595 O O . THR A 1 77 ? -12.30739 21.88980 8.21427 1.000 31.96413 133 THR A O 1
ATOM 599 N N . SER A 1 78 ? -12.85227 22.22334 6.05336 1.000 32.25572 134 SER A N 1
ATOM 600 C CA . SER A 1 78 ? -14.23032 22.58080 6.38619 1.000 36.74659 134 SER A CA 1
ATOM 601 C C . SER A 1 78 ? -14.88893 21.50475 7.24585 1.000 39.32430 134 SER A C 1
ATOM 602 O O . SER A 1 78 ? -14.63959 20.30537 7.08392 1.000 32.92802 134 SER A O 1
ATOM 605 N N . ALA A 1 79 ? -15.76484 21.94958 8.15506 1.000 37.74560 135 ALA A N 1
ATOM 606 C CA . ALA A 1 79 ? -16.49962 21.00646 8.99354 1.000 36.27135 135 ALA A CA 1
ATOM 607 C C . ALA A 1 79 ? -17.30420 20.01899 8.14745 1.000 39.72103 135 ALA A C 1
ATOM 608 O O . ALA A 1 79 ? -17.39363 18.82859 8.47568 1.000 43.68425 135 ALA A O 1
ATOM 610 N N . ASN A 1 80 ? -17.90336 20.49575 7.05962 1.000 42.93516 136 ASN A N 1
ATOM 611 C CA . ASN A 1 80 ? -18.63055 19.64708 6.12160 1.000 40.76101 136 ASN A CA 1
ATOM 612 C C . ASN A 1 80 ? -17.61985 19.12829 5.11308 1.000 37.99638 136 ASN A C 1
ATOM 613 O O . ASN A 1 80 ? -17.06684 19.90055 4.32716 1.000 36.01413 136 ASN A O 1
ATOM 618 N N . GLY A 1 81 ? -17.35216 17.82560 5.15219 1.000 35.93040 137 GLY A N 1
ATOM 619 C CA . GLY A 1 81 ? -16.40538 17.24419 4.22301 1.000 31.87542 137 GLY A CA 1
ATOM 620 C C . GLY A 1 81 ? -16.65388 17.56822 2.75913 1.000 29.72053 137 GLY A C 1
ATOM 621 O O . GLY A 1 81 ? -15.71691 17.54070 1.96228 1.000 31.39711 137 GLY A O 1
ATOM 622 N N . ASN A 1 82 ? -17.89739 17.87853 2.37949 1.000 33.01251 138 ASN A N 1
ATOM 623 C CA . ASN A 1 82 ? -18.20890 18.15433 0.98184 1.000 34.37052 138 ASN A CA 1
ATOM 624 C C . ASN A 1 82 ? -18.11690 19.63284 0.63229 1.000 35.59152 138 ASN A C 1
ATOM 625 O O . ASN A 1 82 ? -18.46349 20.01494 -0.49103 1.000 38.98130 138 ASN A O 1
ATOM 630 N N . LYS A 1 83 ? -17.63757 20.46265 1.54999 1.000 35.52435 139 LYS A N 1
ATOM 631 C CA . LYS A 1 83 ? -17.46544 21.88752 1.29293 1.000 32.69098 139 LYS A CA 1
ATOM 632 C C . LYS A 1 83 ? -15.98277 22.17792 1.10170 1.000 31.62007 139 LYS A C 1
ATOM 633 O O . LYS A 1 83 ? -15.15686 21.83565 1.96136 1.000 30.76046 139 LYS A O 1
ATOM 639 N N . GLU A 1 84 ? -15.63907 22.77379 -0.03663 1.000 31.96972 140 GLU A N 1
ATOM 640 C CA . GLU A 1 84 ? -14.25836 23.18189 -0.25795 1.000 30.15780 140 GLU A CA 1
ATOM 641 C C . GLU A 1 84 ? -13.91283 24.38814 0.61958 1.000 35.23885 140 GLU A C 1
ATOM 642 O O . GLU A 1 84 ? -14.64395 25.38192 0.63633 1.000 36.97334 140 GLU A O 1
ATOM 648 N N . GLY A 1 85 ? -12.80081 24.30445 1.34027 1.000 30.94175 141 GLY A N 1
ATOM 649 C CA . GLY A 1 85 ? -12.35983 25.39735 2.18918 1.000 33.13931 141 GLY A CA 1
ATOM 650 C C . GLY A 1 85 ? -10.91061 25.73836 1.90913 1.000 30.71674 141 GLY A C 1
ATOM 651 O O . GLY A 1 85 ? -10.13918 24.90505 1.44204 1.000 28.72079 141 GLY A O 1
ATOM 652 N N . CYS A 1 86 ? -10.54311 26.99391 2.18827 1.000 28.28453 142 CYS A N 1
ATOM 653 C CA . CYS A 1 86 ? -9.25364 27.50384 1.72640 1.000 28.57282 142 CYS A CA 1
ATOM 654 C C . CYS A 1 86 ? -8.56719 28.33582 2.80328 1.000 30.61329 142 CYS A C 1
ATOM 655 O O . CYS A 1 86 ? -9.18712 28.77484 3.77129 1.000 31.64759 142 CYS A O 1
ATOM 658 N N . THR A 1 87 ? -7.27061 28.56085 2.60546 1.000 28.33255 143 THR A N 1
ATOM 659 C CA . THR A 1 87 ? -6.50478 29.52347 3.39338 1.000 32.32727 143 THR A CA 1
ATOM 660 C C . THR A 1 87 ? -5.52297 30.22431 2.46191 1.000 30.72946 143 THR A C 1
ATOM 661 O O . THR A 1 87 ? -5.17794 29.69840 1.40115 1.000 29.45851 143 THR A O 1
ATOM 665 N N . THR A 1 88 ? -5.07856 31.42260 2.85405 1.000 31.91062 144 THR A N 1
ATOM 666 C CA . THR A 1 88 ? -4.19397 32.22319 2.00940 1.000 29.72476 144 THR A CA 1
ATOM 667 C C . THR A 1 88 ? -2.89289 32.50890 2.74424 1.000 31.00479 144 THR A C 1
ATOM 668 O O . THR A 1 88 ? -2.89387 32.73701 3.95441 1.000 32.00186 144 THR A O 1
ATOM 672 N N . THR A 1 89 ? -1.78633 32.49951 1.99536 1.000 26.92726 145 THR A N 1
ATOM 673 C CA . THR A 1 89 ? -0.43529 32.51225 2.54219 1.000 25.44668 145 THR A CA 1
ATOM 674 C C . THR A 1 89 ? 0.47295 33.36234 1.66355 1.000 27.38884 145 THR A C 1
ATOM 675 O O . THR A 1 89 ? 0.54538 33.13081 0.44949 1.000 28.07561 145 THR A O 1
ATOM 679 N N . SER A 1 90 ? 1.14270 34.34423 2.27253 1.000 29.11824 146 SER A N 1
ATOM 680 C CA . SER A 1 90 ? 2.33759 34.97243 1.71920 1.000 29.93171 146 SER A CA 1
ATOM 681 C C . SER A 1 90 ? 3.56856 34.18068 2.13417 1.000 28.76714 146 SER A C 1
ATOM 682 O O . SER A 1 90 ? 3.57882 33.52134 3.17592 1.000 30.54029 146 SER A O 1
ATOM 685 N N . VAL A 1 91 ? 4.62786 34.27858 1.33544 1.000 29.17942 147 VAL A N 1
ATOM 686 C CA . VAL A 1 91 ? 5.91402 33.67400 1.67844 1.000 28.29437 147 VAL A CA 1
ATOM 687 C C . VAL A 1 91 ? 7.01630 34.71035 1.52210 1.000 34.15039 147 VAL A C 1
ATOM 688 O O . VAL A 1 91 ? 7.14481 35.33080 0.45848 1.000 35.61075 147 VAL A O 1
ATOM 692 N N . ASN A 1 92 ? 7.80842 34.89798 2.57724 1.000 32.51579 148 ASN A N 1
ATOM 693 C CA . ASN A 1 92 ? 8.98487 35.76964 2.60953 1.000 35.38889 148 ASN A CA 1
ATOM 694 C C . ASN A 1 92 ? 10.25267 34.94949 2.42243 1.000 37.06759 148 ASN A C 1
ATOM 695 O O . ASN A 1 92 ? 10.34352 33.83444 2.94369 1.000 41.85648 148 ASN A O 1
ATOM 700 N N . PRO A 1 93 ? 11.25204 35.46777 1.69734 1.000 39.19296 149 PRO A N 1
ATOM 701 C CA . PRO A 1 93 ? 11.25449 36.75431 0.99489 1.000 36.15293 149 PRO A CA 1
ATOM 702 C C . PRO A 1 93 ? 10.60179 36.61639 -0.36941 1.000 35.22935 149 PRO A C 1
ATOM 703 O O . PRO A 1 93 ? 10.25850 35.51206 -0.76496 1.000 35.24449 149 PRO A O 1
ATOM 707 N N . ALA A 1 94 ? 10.43702 37.71831 -1.10173 1.000 35.68330 150 ALA A N 1
ATOM 708 C CA . ALA A 1 94 ? 9.95321 37.65898 -2.47403 1.000 35.20596 150 ALA A CA 1
ATOM 709 C C . ALA A 1 94 ? 10.82564 36.73135 -3.31542 1.000 36.49859 150 ALA A C 1
ATOM 710 O O . ALA A 1 94 ? 12.05170 36.70947 -3.18322 1.000 35.02628 150 ALA A O 1
ATOM 712 N N . GLY A 1 95 ? 10.19069 35.94071 -4.16281 1.000 35.88282 151 GLY A N 1
ATOM 713 C CA . GLY A 1 95 ? 10.92709 35.02432 -5.00753 1.000 28.60162 151 GLY A CA 1
ATOM 714 C C . GLY A 1 95 ? 10.05720 33.84084 -5.37467 1.000 35.14591 151 GLY A C 1
ATOM 715 O O . GLY A 1 95 ? 8.88394 33.77021 -5.03529 1.000 32.49557 151 GLY A O 1
ATOM 716 N N . TYR A 1 96 ? 10.66745 32.91144 -6.09480 1.000 31.58019 152 TYR A N 1
ATOM 717 C CA . TYR A 1 96 ? 9.95160 31.75361 -6.60954 1.000 31.11311 152 TYR A CA 1
ATOM 718 C C . TYR A 1 96 ? 9.98520 30.66788 -5.55244 1.000 28.74693 152 TYR A C 1
ATOM 719 O O . TYR A 1 96 ? 11.06897 30.24553 -5.13972 1.000 28.62787 152 TYR A O 1
ATOM 728 N N . HIS A 1 97 ? 8.80720 30.24029 -5.09599 1.000 27.31033 153 HIS A N 1
ATOM 729 C CA . HIS A 1 97 ? 8.70870 29.16132 -4.10927 1.000 26.87581 153 HIS A CA 1
ATOM 730 C C . HIS A 1 97 ? 7.50423 28.28509 -4.42805 1.000 25.84834 153 HIS A C 1
ATOM 731 O O . HIS A 1 97 ? 6.58030 28.70880 -5.11766 1.000 22.79399 153 HIS A O 1
ATOM 738 N N . HIS A 1 98 ? 7.50275 27.07645 -3.86462 1.000 23.12357 154 HIS A N 1
ATOM 739 C CA . HIS A 1 98 ? 6.34146 26.19397 -3.85096 1.000 24.44220 154 HIS A CA 1
ATOM 740 C C . HIS A 1 98 ? 5.65566 26.25345 -2.48413 1.000 24.11313 154 HIS A C 1
ATOM 741 O O . HIS A 1 98 ? 6.27457 26.57625 -1.46961 1.000 24.48181 154 HIS A O 1
ATOM 748 N N . LEU A 1 99 ? 4.39078 25.84488 -2.44960 1.000 22.91331 155 LEU A N 1
ATOM 749 C CA . LEU A 1 99 ? 3.77717 25.38844 -1.21334 1.000 20.70116 155 LEU A CA 1
ATOM 750 C C . LEU A 1 99 ? 3.56743 23.88180 -1.29771 1.000 21.18213 155 LEU A C 1
ATOM 751 O O . LEU A 1 99 ? 3.31932 23.34697 -2.37228 1.000 22.54844 155 LEU A O 1
ATOM 756 N N . GLY A 1 100 ? 3.66796 23.20082 -0.15896 1.000 20.74170 156 GLY A N 1
ATOM 757 C CA . GLY A 1 100 ? 3.17797 21.83869 -0.09269 1.000 24.77187 156 GLY A CA 1
ATOM 758 C C . GLY A 1 100 ? 2.06207 21.80661 0.92717 1.000 25.50460 156 GLY A C 1
ATOM 759 O O . GLY A 1 100 ? 1.94533 22.73173 1.74841 1.000 23.15496 156 GLY A O 1
ATOM 760 N N . THR A 1 101 ? 1.22307 20.77823 0.87688 1.000 21.73502 157 THR A N 1
ATOM 761 C CA . THR A 1 101 ? 0.13695 20.62701 1.84305 1.000 24.46025 157 THR A CA 1
ATOM 762 C C . THR A 1 101 ? -0.02295 19.13863 2.12641 1.000 23.17422 157 THR A C 1
ATOM 763 O O . THR A 1 101 ? 0.04333 18.32711 1.20087 1.000 24.10545 157 THR A O 1
ATOM 767 N N . ILE A 1 102 ? -0.19811 18.77544 3.39871 1.000 22.77415 158 ILE A N 1
ATOM 768 C CA . ILE A 1 102 ? -0.48486 17.38613 3.76878 1.000 24.84518 158 ILE A CA 1
ATOM 769 C C . ILE A 1 102 ? -1.67006 17.43260 4.72467 1.000 28.48154 158 ILE A C 1
ATOM 770 O O . ILE A 1 102 ? -1.86809 18.43050 5.42731 1.000 24.22908 158 ILE A O 1
ATOM 775 N N . VAL A 1 103 ? -2.49872 16.38360 4.70402 1.000 23.76791 159 VAL A N 1
ATOM 776 C CA . VAL A 1 103 ? -3.74094 16.34298 5.47918 1.000 26.79653 159 VAL A CA 1
ATOM 777 C C . VAL A 1 103 ? -3.71303 15.10939 6.36456 1.000 27.40755 159 VAL A C 1
ATOM 778 O O . VAL A 1 103 ? -3.40732 14.01388 5.88320 1.000 27.74089 159 VAL A O 1
ATOM 782 N N . TYR A 1 104 ? -4.06574 15.28985 7.64056 1.000 28.63754 160 TYR A N 1
ATOM 783 C CA . TYR A 1 104 ? -4.09292 14.23916 8.64686 1.000 29.55421 160 TYR A CA 1
ATOM 784 C C . TYR A 1 104 ? -5.46747 14.13594 9.28283 1.000 34.11787 160 TYR A C 1
ATOM 785 O O . TYR A 1 104 ? -6.17211 15.13892 9.43798 1.000 32.28469 160 TYR A O 1
ATOM 794 N N . ASP A 1 105 ? -5.82479 12.91857 9.68720 1.000 34.54749 161 ASP A N 1
ATOM 795 C CA . ASP A 1 105 ? -7.06887 12.71883 10.40338 1.000 36.80073 161 ASP A CA 1
ATOM 796 C C . ASP A 1 105 ? -6.81055 12.75658 11.91327 1.000 37.89485 161 ASP A C 1
ATOM 797 O O . ASP A 1 105 ? -5.68657 12.97164 12.37217 1.000 36.45340 161 ASP A O 1
ATOM 802 N N . ILE A 1 106 ? -7.85791 12.52178 12.70653 1.000 40.48142 162 ILE A N 1
ATOM 803 C CA . ILE A 1 106 ? -7.72796 12.70923 14.14712 1.000 41.55173 162 ILE A CA 1
ATOM 804 C C . ILE A 1 106 ? -6.78034 11.69162 14.78178 1.000 44.86217 162 ILE A C 1
ATOM 805 O O . ILE A 1 106 ? -6.24076 11.94313 15.86956 1.000 40.27767 162 ILE A O 1
ATOM 810 N N . ASN A 1 107 ? -6.54433 10.56065 14.11762 1.000 38.28771 163 ASN A N 1
ATOM 811 C CA . ASN A 1 107 ? -5.65579 9.51772 14.59895 1.000 42.16834 163 ASN A CA 1
ATOM 812 C C . ASN A 1 107 ? -4.21435 9.71541 14.14597 1.000 45.09288 163 ASN A C 1
ATOM 813 O O . ASN A 1 107 ? -3.40069 8.78723 14.27921 1.000 41.21799 163 ASN A O 1
ATOM 818 N N . LYS A 1 108 ? -3.89415 10.90015 13.62584 1.000 38.77340 164 LYS A N 1
ATOM 819 C CA . LYS A 1 108 ? -2.57899 11.28333 13.11270 1.000 38.62624 164 LYS A CA 1
ATOM 820 C C . LYS A 1 108 ? -2.16697 10.47105 11.87884 1.000 37.25312 164 LYS A C 1
ATOM 821 O O . LYS A 1 108 ? -0.97609 10.38615 11.54510 1.000 36.45716 164 LYS A O 1
ATOM 827 N N . ASN A 1 109 ? -3.12794 9.87010 11.19007 1.000 37.85224 165 ASN A N 1
ATOM 828 C CA . ASN A 1 109 ? -2.80407 9.16217 9.95821 1.000 36.77383 165 ASN A CA 1
ATOM 829 C C . ASN A 1 109 ? -2.98984 10.09870 8.77523 1.000 34.90093 165 ASN A C 1
ATOM 830 O O . ASN A 1 109 ? -3.92712 10.89490 8.77010 1.000 32.40310 165 ASN A O 1
ATOM 835 N N . PRO A 1 110 ? -2.11394 10.05305 7.77287 1.000 35.34962 166 PRO A N 1
ATOM 836 C CA . PRO A 1 110 ? -2.39552 10.79703 6.53666 1.000 33.61742 166 PRO A CA 1
ATOM 837 C C . PRO A 1 110 ? -3.73810 10.33894 5.99356 1.000 34.57539 166 PRO A C 1
ATOM 838 O O . PRO A 1 110 ? -4.10811 9.16294 6.11666 1.000 34.26870 166 PRO A O 1
ATOM 842 N N . ILE A 1 111 ? -4.49100 11.27575 5.42325 1.000 29.05907 167 ILE A N 1
ATOM 843 C CA . ILE A 1 111 ? -5.80399 10.96056 4.87415 1.000 31.81281 167 ILE A CA 1
ATOM 844 C C . ILE A 1 111 ? -5.89046 11.54837 3.46641 1.000 33.69939 167 ILE A C 1
ATOM 845 O O . ILE A 1 111 ? -5.55912 12.72336 3.25160 1.000 28.39771 167 ILE A O 1
ATOM 850 N N . GLU A 1 112 ? -6.28324 10.71348 2.49921 1.000 28.81868 168 GLU A N 1
ATOM 851 C CA . GLU A 1 112 ? -6.46793 11.18765 1.13219 1.000 29.08269 168 GLU A CA 1
ATOM 852 C C . GLU A 1 112 ? -7.70135 12.07803 1.03909 1.000 31.03024 168 GLU A C 1
ATOM 853 O O . GLU A 1 112 ? -8.76025 11.75664 1.57746 1.000 30.57538 168 GLU A O 1
ATOM 859 N N . VAL A 1 113 ? -7.55959 13.20209 0.34222 1.000 27.06457 169 VAL A N 1
ATOM 860 C CA . VAL A 1 113 ? -8.67501 14.09824 0.07615 1.000 27.81301 169 VAL A CA 1
ATOM 861 C C . VAL A 1 113 ? -8.91845 14.11867 -1.43125 1.000 30.50785 169 VAL A C 1
ATOM 862 O O . VAL A 1 113 ? -8.04723 13.76260 -2.22867 1.000 27.92246 169 VAL A O 1
ATOM 866 N N . ASP A 1 114 ? -10.14905 14.48896 -1.81031 1.000 29.26012 170 ASP A N 1
ATOM 867 C CA . ASP A 1 114 ? -10.55219 14.46126 -3.21708 1.000 30.11563 170 ASP A CA 1
ATOM 868 C C . ASP A 1 114 ? -9.77045 15.47786 -4.04746 1.000 27.41210 170 ASP A C 1
ATOM 869 O O . ASP A 1 114 ? -9.39448 15.21324 -5.19823 1.000 25.11085 170 ASP A O 1
ATOM 874 N N . LYS A 1 115 ? -9.50852 16.64963 -3.49131 1.000 27.55987 171 LYS A N 1
ATOM 875 C CA . LYS A 1 115 ? -8.83725 17.66168 -4.29262 1.000 26.29249 171 LYS A CA 1
ATOM 876 C C . LYS A 1 115 ? -8.07168 18.62108 -3.39782 1.000 26.21041 171 LYS A C 1
ATOM 877 O O . LYS A 1 115 ? -8.61008 19.10492 -2.39925 1.000 28.07769 171 LYS A O 1
ATOM 883 N N . ILE A 1 116 ? -6.82228 18.88712 -3.76720 1.000 25.30832 172 ILE A N 1
ATOM 884 C CA . ILE A 1 116 ? -6.03822 19.99988 -3.24387 1.000 26.84838 172 ILE A CA 1
ATOM 885 C C . ILE A 1 116 ? -5.71465 20.87871 -4.43953 1.000 25.60194 172 ILE A C 1
ATOM 886 O O . ILE A 1 116 ? -5.18152 20.38748 -5.44685 1.000 25.37369 172 ILE A O 1
ATOM 891 N N . SER A 1 117 ? -6.07055 22.15881 -4.36576 1.000 24.50432 173 SER A N 1
ATOM 892 C CA . SER A 1 117 ? -5.80130 23.03681 -5.48587 1.000 24.29868 173 SER A CA 1
ATOM 893 C C . SER A 1 117 ? -5.16875 24.32948 -4.99013 1.000 25.17800 173 SER A C 1
ATOM 894 O O . SER A 1 117 ? -5.43562 24.79498 -3.88346 1.000 24.50190 173 SER A O 1
ATOM 897 N N . TYR A 1 118 ? -4.34086 24.90457 -5.83421 1.000 25.04184 174 TYR A N 1
ATOM 898 C CA . TYR A 1 118 ? -3.57933 26.10137 -5.50633 1.000 23.53842 174 TYR A CA 1
ATOM 899 C C . TYR A 1 118 ? -3.92655 27.19920 -6.50037 1.000 27.15683 174 TYR A C 1
ATOM 900 O O . TYR A 1 118 ? -4.02393 26.93590 -7.70741 1.000 26.45598 174 TYR A O 1
ATOM 909 N N . PHE A 1 119 ? -4.09922 28.43711 -6.00090 1.000 25.19179 175 PHE A N 1
ATOM 910 C CA . PHE A 1 119 ? -4.42648 29.58329 -6.84305 1.000 28.81729 175 PHE A CA 1
ATOM 911 C C . PHE A 1 119 ? -3.47452 30.71838 -6.52093 1.000 29.78026 175 PHE A C 1
ATOM 912 O O . PHE A 1 119 ? -3.34404 31.10680 -5.35153 1.000 22.68773 175 PHE A O 1
ATOM 920 N N . GLY A 1 120 ? -2.78495 31.21594 -7.54744 1.000 27.92120 176 GLY A N 1
ATOM 921 C CA . GLY A 1 120 ? -1.99022 32.40805 -7.38002 1.000 29.85411 176 GLY A CA 1
ATOM 922 C C . GLY A 1 120 ? -2.91132 33.60994 -7.33323 1.000 32.12409 176 GLY A C 1
ATOM 923 O O . GLY A 1 120 ? -3.94246 33.65489 -8.00692 1.000 30.21346 176 GLY A O 1
ATOM 924 N N . GLU A 1 121 ? -2.54651 34.57665 -6.49429 1.000 29.11535 177 GLU A N 1
ATOM 925 C CA . GLU A 1 121 ? -3.39770 35.72941 -6.26089 1.000 32.16157 177 GLU A CA 1
ATOM 926 C C . GLU A 1 121 ? -2.56622 37.00271 -6.36093 1.000 35.38908 177 GLU A C 1
ATOM 927 O O . GLU A 1 121 ? -1.40314 37.02339 -5.94382 1.000 35.68979 177 GLU A O 1
ATOM 933 N N . PRO A 1 122 ? -3.13782 38.08264 -6.87226 1.000 39.95125 178 PRO A N 1
ATOM 934 C CA . PRO A 1 122 ? -4.52084 38.19724 -7.35763 1.000 37.42458 178 PRO A CA 1
ATOM 935 C C . PRO A 1 122 ? -4.70221 37.48070 -8.68980 1.000 40.54824 178 PRO A C 1
ATOM 936 O O . PRO A 1 122 ? -3.72964 37.16906 -9.39047 1.000 41.06239 178 PRO A O 1
ATOM 940 N N . GLY A 1 123 ? -5.94676 37.17682 -9.04228 1.000 38.52852 179 GLY A N 1
ATOM 941 C CA . GLY A 1 123 ? -6.26185 36.62990 -10.34300 1.000 42.77205 179 GLY A CA 1
ATOM 942 C C . GLY A 1 123 ? -6.72045 35.18994 -10.33879 1.000 38.12490 179 GLY A C 1
ATOM 943 O O . GLY A 1 123 ? -7.15580 34.70437 -11.38899 1.000 39.71347 179 GLY A O 1
ATOM 944 N N . ASN A 1 124 ? -6.64450 34.49078 -9.20967 1.000 34.70536 180 ASN A N 1
ATOM 945 C CA . ASN A 1 124 ? -7.10118 33.10533 -9.12933 1.000 38.67654 180 ASN A CA 1
ATOM 946 C C . ASN A 1 124 ? -6.46018 32.26899 -10.23497 1.000 34.80758 180 ASN A C 1
ATOM 947 O O . ASN A 1 124 ? -7.12555 31.57424 -11.00048 1.000 38.20662 180 ASN A O 1
ATOM 952 N N . VAL A 1 125 ? -5.14789 32.38656 -10.33048 1.000 32.66951 181 VAL A N 1
ATOM 953 C CA . VAL A 1 125 ? -4.36678 31.75202 -11.37961 1.000 33.41186 181 VAL A CA 1
ATOM 954 C C . VAL A 1 125 ? -4.11930 30.29673 -10.99665 1.000 31.85944 181 VAL A C 1
ATOM 955 O O . VAL A 1 125 ? -3.67382 30.01572 -9.88449 1.000 27.64617 181 VAL A O 1
ATOM 959 N N . ASN A 1 126 ? -4.43883 29.36161 -11.89182 1.000 29.39975 182 ASN A N 1
ATOM 960 C CA . ASN A 1 126 ? -4.24671 27.93838 -11.56317 1.000 30.16542 182 ASN A CA 1
ATOM 961 C C . ASN A 1 126 ? -2.76916 27.64854 -11.28370 1.000 28.62981 182 ASN A C 1
ATOM 962 O O . ASN A 1 126 ? -1.93176 27.78657 -12.18390 1.000 31.81728 182 ASN A O 1
ATOM 967 N N . GLU A 1 127 ? -2.44144 27.25315 -10.03571 1.000 24.23646 183 GLU A N 1
ATOM 968 C CA . GLU A 1 127 ? -1.07308 26.88079 -9.66251 1.000 27.79045 183 GLU A CA 1
ATOM 969 C C . GLU A 1 127 ? -0.97828 25.41738 -9.22148 1.000 27.39169 183 GLU A C 1
ATOM 970 O O . GLU A 1 127 ? -0.09391 25.03903 -8.43838 1.000 22.43532 183 GLU A O 1
ATOM 976 N N . GLY A 1 128 ? -1.88064 24.58401 -9.72622 1.000 28.17511 184 GLY A N 1
ATOM 977 C CA . GLY A 1 128 ? -1.76536 23.15167 -9.54248 1.000 27.58087 184 GLY A CA 1
ATOM 978 C C . GLY A 1 128 ? -3.01336 22.56647 -8.92710 1.000 29.36131 184 GLY A C 1
ATOM 979 O O . GLY A 1 128 ? -3.56937 23.15802 -8.00054 1.000 26.41252 184 GLY A O 1
ATOM 980 N N . ILE A 1 129 ? -3.46123 21.40983 -9.41992 1.000 26.01970 185 ILE A N 1
ATOM 981 C CA . ILE A 1 129 ? -4.60372 20.69748 -8.86061 1.000 23.15521 185 ILE A CA 1
ATOM 982 C C . ILE A 1 129 ? -4.20873 19.23593 -8.72155 1.000 32.02979 185 ILE A C 1
ATOM 983 O O . ILE A 1 129 ? -3.73837 18.62889 -9.69126 1.000 27.08576 185 ILE A O 1
ATOM 988 N N . GLY A 1 130 ? -4.38700 18.67644 -7.52838 1.000 28.47739 186 GLY A N 1
ATOM 989 C CA . GLY A 1 130 ? -4.11753 17.26605 -7.30032 1.000 29.76487 186 GLY A CA 1
ATOM 990 C C . GLY A 1 130 ? -5.29491 16.60222 -6.61922 1.000 27.99312 186 GLY A C 1
ATOM 991 O O . GLY A 1 130 ? -6.06684 17.24111 -5.90429 1.000 30.18428 186 GLY A O 1
ATOM 992 N N . GLY A 1 131 ? -5.44653 15.30311 -6.86248 1.000 29.08173 187 GLY A N 1
ATOM 993 C CA . GLY A 1 131 ? -6.61250 14.60163 -6.36526 1.000 33.96659 187 GLY A CA 1
ATOM 994 C C . GLY A 1 131 ? -6.25653 13.25186 -5.77819 1.000 32.52127 187 GLY A C 1
ATOM 995 O O . GLY A 1 131 ? -5.21248 12.67604 -6.09200 1.000 33.51199 187 GLY A O 1
ATOM 996 N N . SER A 1 132 ? -7.16681 12.75039 -4.93639 1.000 30.61040 188 SER A N 1
ATOM 997 C CA . SER A 1 132 ? -7.05290 11.44413 -4.27267 1.000 31.11283 188 SER A CA 1
ATOM 998 C C . SER A 1 132 ? -5.64913 11.23884 -3.72818 1.000 29.61325 188 SER A C 1
ATOM 999 O O . SER A 1 132 ? -4.89669 10.35990 -4.14879 1.000 29.54006 188 SER A O 1
ATOM 1002 N N . THR A 1 133 ? -5.29959 12.10303 -2.78882 1.000 31.80123 189 THR A N 1
ATOM 1003 C CA . THR A 1 133 ? -3.93669 12.15497 -2.29962 1.000 27.46457 189 THR A CA 1
ATOM 1004 C C . THR A 1 133 ? -3.96013 12.78621 -0.91514 1.000 25.54999 189 THR A C 1
ATOM 1005 O O . THR A 1 133 ? -4.80978 13.64052 -0.61729 1.000 26.25099 189 THR A O 1
ATOM 1009 N N . SER A 1 134 ? -3.03842 12.35303 -0.05965 1.000 23.58720 190 SER A N 1
ATOM 1010 C CA . SER A 1 134 ? -2.92446 12.98796 1.24327 1.000 23.34558 190 SER A CA 1
ATOM 1011 C C . SER A 1 134 ? -2.02115 14.21855 1.20389 1.000 27.47859 190 SER A C 1
ATOM 1012 O O . SER A 1 134 ? -2.01313 14.99470 2.16694 1.000 26.59367 190 SER A O 1
ATOM 1015 N N . TYR A 1 135 ? -1.28406 14.42938 0.11266 1.000 23.52998 191 TYR A N 1
ATOM 1016 C CA . TYR A 1 135 ? -0.36227 15.55472 0.04304 1.000 25.55279 191 TYR A CA 1
ATOM 1017 C C . TYR A 1 135 ? -0.22257 15.99379 -1.40229 1.000 26.16605 191 TYR A C 1
ATOM 1018 O O . TYR A 1 135 ? -0.34807 15.17572 -2.32262 1.000 24.55427 191 TYR A O 1
ATOM 1027 N N . PHE A 1 136 ? 0.07949 17.27749 -1.59373 1.000 23.63190 192 PHE A N 1
ATOM 1028 C CA . PHE A 1 136 ? 0.20599 17.79946 -2.95521 1.000 23.46309 192 PHE A CA 1
ATOM 1029 C C . PHE A 1 136 ? 0.87524 19.17071 -2.92158 1.000 23.23088 192 PHE A C 1
ATOM 1030 O O . PHE A 1 136 ? 0.60727 19.96495 -2.01817 1.000 24.37293 192 PHE A O 1
ATOM 1038 N N . SER A 1 137 ? 1.74939 19.43217 -3.90562 1.000 22.14873 193 SER A N 1
ATOM 1039 C CA . SER A 1 137 ? 2.52612 20.66893 -3.96911 1.000 24.06696 193 SER A CA 1
ATOM 1040 C C . SER A 1 137 ? 2.11462 21.51377 -5.16697 1.000 22.76730 193 SER A C 1
ATOM 1041 O O . SER A 1 137 ? 1.71704 20.99597 -6.21262 1.000 25.26814 193 SER A O 1
ATOM 1044 N N . SER A 1 138 ? 2.21426 22.83025 -4.98707 1.000 24.50553 194 SER A N 1
ATOM 1045 C CA . SER A 1 138 ? 1.91739 23.81507 -6.00825 1.000 22.70749 194 SER A CA 1
ATOM 1046 C C . SER A 1 138 ? 3.02810 23.87374 -7.04077 1.000 23.39106 194 SER A C 1
ATOM 1047 O O . SER A 1 138 ? 4.13691 23.36133 -6.84084 1.000 24.95001 194 SER A O 1
ATOM 1050 N N . ASP A 1 139 ? 2.70129 24.49249 -8.17115 1.000 24.81134 195 ASP A N 1
ATOM 1051 C CA . ASP A 1 139 ? 3.69801 24.94293 -9.12966 1.000 24.03086 195 ASP A CA 1
ATOM 1052 C C . ASP A 1 139 ? 4.66720 25.91575 -8.45265 1.000 26.30103 195 ASP A C 1
ATOM 1053 O O . ASP A 1 139 ? 4.40646 26.43740 -7.37135 1.000 26.16532 195 ASP A O 1
ATOM 1058 N N . ASN A 1 140 ? 5.78680 26.18068 -9.12530 1.000 25.67531 196 ASN A N 1
ATOM 1059 C CA . ASN A 1 140 ? 6.73195 27.19828 -8.67070 1.000 25.73192 196 ASN A CA 1
ATOM 1060 C C . ASN A 1 140 ? 6.15743 28.58504 -8.94924 1.000 30.13753 196 ASN A C 1
ATOM 1061 O O . ASN A 1 140 ? 5.95250 28.94724 -10.11074 1.000 31.63296 196 ASN A O 1
ATOM 1066 N N . PHE A 1 141 ? 5.93300 29.37384 -7.90111 1.000 26.75512 197 PHE A N 1
ATOM 1067 C CA . PHE A 1 141 ? 5.15863 30.61150 -8.00016 1.000 27.81126 197 PHE A CA 1
ATOM 1068 C C . PHE A 1 141 ? 5.98634 31.78774 -7.50261 1.000 29.34162 197 PHE A C 1
ATOM 1069 O O . PHE A 1 141 ? 6.68306 31.67565 -6.48603 1.000 31.05690 197 PHE A O 1
ATOM 1077 N N . GLN A 1 142 ? 5.89970 32.92132 -8.20945 1.000 28.13574 198 GLN A N 1
ATOM 1078 C CA . GLN A 1 142 ? 6.69392 34.10102 -7.85107 1.000 30.17124 198 GLN A CA 1
ATOM 1079 C C . GLN A 1 142 ? 5.92937 34.87197 -6.77359 1.000 34.52088 198 GLN A C 1
ATOM 1080 O O . GLN A 1 142 ? 5.06848 35.70022 -7.06824 1.000 36.50547 198 GLN A O 1
ATOM 1086 N N . PHE A 1 143 ? 6.23104 34.56872 -5.50733 1.000 29.59608 199 PHE A N 1
ATOM 1087 C CA . PHE A 1 143 ? 5.71417 35.33491 -4.37738 1.000 26.77942 199 PHE A CA 1
ATOM 1088 C C . PHE A 1 143 ? 6.36813 36.71659 -4.30623 1.000 33.34225 199 PHE A C 1
ATOM 1089 O O . PHE A 1 143 ? 7.53463 36.89607 -4.67350 1.000 33.45445 199 PHE A O 1
ATOM 1097 N N . SER A 1 144 ? 5.60132 37.69445 -3.81553 1.000 33.65061 200 SER A N 1
ATOM 1098 C CA . SER A 1 144 ? 6.06763 39.06657 -3.60100 1.000 36.54542 200 SER A CA 1
ATOM 1099 C C . SER A 1 144 ? 5.11429 39.74786 -2.62901 1.000 36.57283 200 SER A C 1
ATOM 1100 O O . SER A 1 144 ? 4.13133 39.15676 -2.17379 1.000 35.49530 200 SER A O 1
ATOM 1103 N N . LYS A 1 145 ? 5.39048 41.01708 -2.32566 1.000 39.37028 201 LYS A N 1
ATOM 1104 C CA . LYS A 1 145 ? 4.49682 41.72547 -1.41515 1.000 42.18272 201 LYS A CA 1
ATOM 1105 C C . LYS A 1 145 ? 3.08620 41.86475 -1.98334 1.000 43.67678 201 LYS A C 1
ATOM 1106 O O . LYS A 1 145 ? 2.13455 42.04958 -1.21906 1.000 47.68617 201 LYS A O 1
ATOM 1112 N N . SER A 1 146 ? 2.92528 41.75305 -3.29890 1.000 40.51136 202 SER A N 1
ATOM 1113 C CA . SER A 1 146 ? 1.61123 41.80786 -3.91706 1.000 44.70776 202 SER A CA 1
ATOM 1114 C C . SER A 1 146 ? 1.09942 40.45444 -4.40696 1.000 42.57549 202 SER A C 1
ATOM 1115 O O . SER A 1 146 ? -0.08551 40.35784 -4.74407 1.000 48.37951 202 SER A O 1
ATOM 1118 N N . ARG A 1 147 ? 1.93701 39.40876 -4.43924 1.000 36.29626 203 ARG A N 1
ATOM 1119 C CA . ARG A 1 147 ? 1.55537 38.09592 -4.95448 1.000 33.32267 203 ARG A CA 1
ATOM 1120 C C . ARG A 1 147 ? 1.59371 37.06742 -3.83596 1.000 33.47727 203 ARG A C 1
ATOM 1121 O O . ARG A 1 147 ? 2.63205 36.89831 -3.18868 1.000 31.46117 203 ARG A O 1
ATOM 1129 N N . TYR A 1 148 ? 0.48172 36.34524 -3.64516 1.000 30.73652 204 TYR A N 1
ATOM 1130 C CA . TYR A 1 148 ? 0.39008 35.30730 -2.62475 1.000 30.09505 204 TYR A CA 1
ATOM 1131 C C . TYR A 1 148 ? -0.42829 34.14900 -3.18062 1.000 28.52922 204 TYR A C 1
ATOM 1132 O O . TYR A 1 148 ? -0.90138 34.18579 -4.32248 1.000 27.89537 204 TYR A O 1
ATOM 1141 N N . MET A 1 149 ? -0.60213 33.10770 -2.36873 1.000 28.55391 205 MET A N 1
ATOM 1142 C CA . MET A 1 149 ? -1.19053 31.87479 -2.87471 1.000 27.25643 205 MET A CA 1
ATOM 1143 C C . MET A 1 149 ? -2.30808 31.40277 -1.95646 1.000 27.27564 205 MET A C 1
ATOM 1144 O O . MET A 1 149 ? -2.13708 31.36734 -0.73462 1.000 27.97416 205 MET A O 1
ATOM 1149 N N . LYS A 1 150 ? -3.45248 31.05238 -2.55705 1.000 29.37369 206 LYS A N 1
ATOM 1150 C CA . LYS A 1 150 ? -4.57077 30.41937 -1.86584 1.000 25.87219 206 LYS A CA 1
ATOM 1151 C C . LYS A 1 150 ? -4.48008 28.90882 -2.06108 1.000 27.33216 206 LYS A C 1
ATOM 1152 O O . LYS A 1 150 ? -4.28410 28.44391 -3.18945 1.000 28.92128 206 LYS A O 1
ATOM 1158 N N . THR A 1 151 ? -4.62748 28.15574 -0.97219 1.000 27.82212 207 THR A N 1
ATOM 1159 C CA . THR A 1 151 ? -4.66803 26.69168 -0.99576 1.000 25.95880 207 THR A CA 1
ATOM 1160 C C . THR A 1 151 ? -6.07574 26.24290 -0.62812 1.000 26.71121 207 THR A C 1
ATOM 1161 O O . THR A 1 151 ? -6.59723 26.66694 0.40273 1.000 26.03198 207 THR A O 1
ATOM 1165 N N . CYS A 1 152 ? -6.66757 25.34976 -1.42170 1.000 26.71119 208 CYS A N 1
ATOM 1166 C CA . CYS A 1 152 ? -8.01678 24.867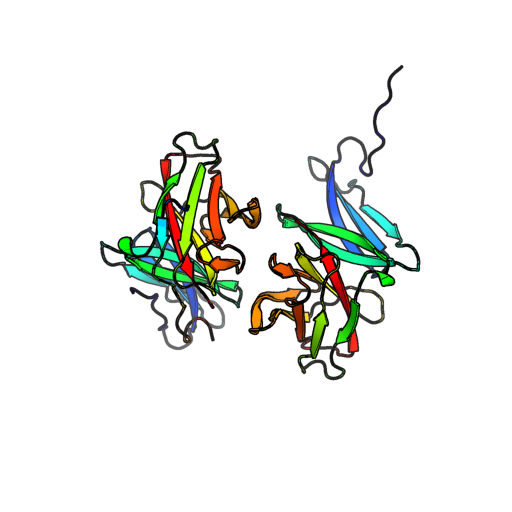09 -1.15547 1.000 23.02373 208 CYS A CA 1
ATOM 1167 C C . CYS A 1 152 ? -8.02580 23.34958 -1.02702 1.000 26.98283 208 CYS A C 1
ATOM 1168 O O . CYS A 1 152 ? -7.40101 22.64586 -1.83320 1.000 25.37867 208 CYS A O 1
ATOM 1171 N N . ILE A 1 153 ? -8.74042 22.84461 -0.01813 1.000 26.66725 209 ILE A N 1
ATOM 1172 C CA . ILE A 1 153 ? -8.89959 21.40459 0.17859 1.000 24.81781 209 ILE A CA 1
ATOM 1173 C C . ILE A 1 153 ? -10.37707 21.05184 0.07336 1.000 27.74151 209 ILE A C 1
ATOM 1174 O O . ILE A 1 153 ? -11.23048 21.68655 0.71412 1.000 26.47298 209 ILE A O 1
ATOM 1179 N N . PHE A 1 154 ? -10.68079 20.06512 -0.76407 1.000 24.98892 210 PHE A N 1
ATOM 1180 C CA . PHE A 1 154 ? -12.01900 19.49271 -0.86398 1.000 25.31285 210 PHE A CA 1
ATOM 1181 C C . PHE A 1 154 ? -11.87999 18.05075 -0.38348 1.000 29.08738 210 PHE A C 1
ATOM 1182 O O . PHE A 1 154 ? -11.33016 17.21255 -1.10372 1.000 26.87360 210 PHE A O 1
ATOM 1190 N N . SER A 1 155 ? -12.33575 17.77630 0.84495 1.000 27.52212 211 SER A N 1
ATOM 1191 C CA . SER A 1 155 ? -12.14602 16.44409 1.41415 1.000 30.13177 211 SER A CA 1
ATOM 1192 C C . SER A 1 155 ? -12.94156 15.40561 0.64572 1.000 32.31895 211 SER A C 1
ATOM 1193 O O . SER A 1 155 ? -12.38878 14.37793 0.22863 1.000 34.34318 211 SER A O 1
ATOM 1196 N N . GLY A 1 156 ? -14.24728 15.64962 0.45542 1.000 27.85781 212 GLY A N 1
ATOM 1197 C CA . GLY A 1 156 ? -15.12531 14.65155 -0.13883 1.000 32.04412 212 GLY A CA 1
ATOM 1198 C C . GLY A 1 156 ? -15.53700 13.52907 0.79139 1.000 37.12919 212 GLY A C 1
ATOM 1199 O O . GLY A 1 156 ? -16.33092 12.66299 0.38929 1.000 38.50215 212 GLY A O 1
ATOM 1200 N N . GLY A 1 157 ? -15.03108 13.50435 2.02030 1.000 34.01330 213 GLY A N 1
ATOM 1201 C CA . GLY A 1 157 ? -15.48167 12.51857 2.98310 1.000 34.12603 213 GLY A CA 1
ATOM 1202 C C . GLY A 1 157 ? -15.60699 13.10106 4.37324 1.000 37.00261 213 GLY A C 1
ATOM 1203 O O . GLY A 1 157 ? -16.56371 13.82711 4.65569 1.000 39.26999 213 GLY A O 1
ATOM 1204 N N . TYR A 1 158 ? -14.64636 12.80007 5.24583 1.000 32.47221 214 TYR A N 1
ATOM 1205 C CA . TYR A 1 158 ? -14.62438 13.39151 6.57584 1.000 36.63733 214 TYR A CA 1
ATOM 1206 C C . TYR A 1 158 ? -14.24742 14.86869 6.49780 1.000 35.80702 214 TYR A C 1
ATOM 1207 O O . TYR A 1 158 ? -13.42642 15.27265 5.66999 1.000 34.09638 214 TYR A O 1
ATOM 1216 N N . GLY A 1 159 ? -14.84979 15.67506 7.36631 1.000 36.09432 215 GLY A N 1
ATOM 1217 C CA . GLY A 1 159 ? -14.47490 17.06226 7.51925 1.000 38.32282 215 GLY A CA 1
ATOM 1218 C C . GLY A 1 159 ? -13.62970 17.28105 8.76093 1.000 40.67365 215 GLY A C 1
ATOM 1219 O O . GLY A 1 159 ? -13.21782 16.34278 9.44597 1.000 39.12022 215 GLY A O 1
ATOM 1220 N N . ASN A 1 160 ? -13.37225 18.55812 9.05079 1.000 36.87667 216 ASN A N 1
ATOM 1221 C CA . ASN A 1 160 ? -12.57960 18.96051 10.21607 1.000 37.37965 216 ASN A CA 1
ATOM 1222 C C . ASN A 1 160 ? -11.22074 18.24826 10.25518 1.000 36.68231 216 ASN A C 1
ATOM 1223 O O . ASN A 1 160 ? -10.71245 17.88232 11.31640 1.000 37.34777 216 ASN A O 1
ATOM 1228 N N . LEU A 1 161 ? -10.62700 18.04383 9.08669 1.000 31.42624 217 LEU A N 1
ATOM 1229 C CA . LEU A 1 161 ? -9.30777 17.43003 9.01645 1.000 33.50033 217 LEU A CA 1
ATOM 1230 C C . LEU A 1 161 ? -8.22505 18.46430 9.31287 1.000 33.43345 217 LEU A C 1
ATOM 1231 O O . LEU A 1 161 ? -8.44402 19.66918 9.19909 1.000 33.28119 217 LEU A O 1
ATOM 1236 N N . ASN A 1 162 ? -7.03935 17.97547 9.70203 1.000 32.54812 218 ASN A N 1
ATOM 1237 C CA . ASN A 1 162 ? -5.90138 18.82298 10.07047 1.000 31.74450 218 ASN A CA 1
ATOM 1238 C C . ASN A 1 162 ? -4.95090 18.96237 8.88535 1.000 33.04030 218 ASN A C 1
ATOM 1239 O O . ASN A 1 162 ? -4.27500 17.99890 8.51373 1.000 30.00001 218 ASN A O 1
ATOM 1244 N N . ALA A 1 163 ? -4.86186 20.16746 8.33208 1.000 29.77949 219 ALA A N 1
ATOM 1245 C CA . ALA A 1 163 ? -4.02465 20.43852 7.17427 1.000 27.77510 219 ALA A CA 1
ATOM 1246 C C . ALA A 1 163 ? -2.79658 21.23180 7.58085 1.000 29.98591 219 ALA A C 1
ATOM 1247 O O . ALA A 1 163 ? -2.84629 22.06726 8.49521 1.000 29.45097 219 ALA A O 1
ATOM 1249 N N . TYR A 1 164 ? -1.69148 20.97739 6.87941 1.000 24.98271 220 TYR A N 1
ATOM 1250 C CA . TYR A 1 164 ? -0.43974 21.67581 7.13943 1.000 27.10418 220 TYR A CA 1
ATOM 1251 C C . TYR A 1 164 ? 0.13088 22.13786 5.81395 1.000 26.25841 220 TYR A C 1
ATOM 1252 O O . TYR A 1 164 ? 0.33797 21.31945 4.91759 1.000 23.56193 220 TYR A O 1
ATOM 1261 N N . THR A 1 165 ? 0.37731 23.44183 5.68906 1.000 25.46926 221 THR A N 1
ATOM 1262 C CA . THR A 1 165 ? 0.86710 24.01908 4.43882 1.000 26.15666 221 THR A CA 1
ATOM 1263 C C . THR A 1 165 ? 2.18284 24.74015 4.70157 1.000 26.14294 221 THR A C 1
ATOM 1264 O O . THR A 1 165 ? 2.25573 25.61574 5.57767 1.000 26.10536 221 THR A O 1
ATOM 1268 N N . TRP A 1 166 ? 3.22506 24.35237 3.96739 1.000 22.19300 222 TRP A N 1
ATOM 1269 C CA . TRP A 1 166 ? 4.58177 24.82650 4.19731 1.000 25.72814 222 TRP A CA 1
ATOM 1270 C C . TRP A 1 166 ? 5.1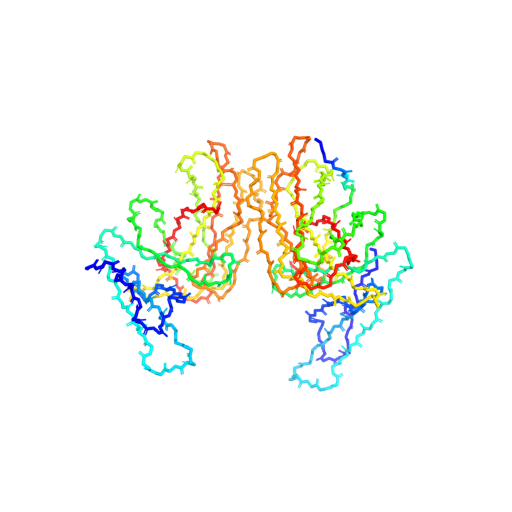3332 25.29908 2.85972 1.000 24.68645 222 TRP A C 1
ATOM 1271 O O . TRP A 1 166 ? 4.55842 25.00800 1.80656 1.000 23.48859 222 TRP A O 1
ATOM 1282 N N . SER A 1 167 ? 6.26004 26.00837 2.89014 1.000 22.71196 223 SER A N 1
ATOM 1283 C CA . SER A 1 167 ? 6.90758 26.43958 1.65081 1.000 23.29220 223 SER A CA 1
ATOM 1284 C C . SER A 1 167 ? 8.21292 25.67747 1.42408 1.000 24.98294 223 SER A C 1
ATOM 1285 O O . SER A 1 167 ? 8.91655 25.32771 2.37868 1.000 26.35441 223 SER A O 1
ATOM 1288 N N . TRP A 1 168 ? 8.53713 25.42397 0.14817 1.000 23.19599 224 TRP A N 1
ATOM 1289 C CA . TRP A 1 168 ? 9.75583 24.69360 -0.18077 1.000 24.37038 224 TRP A CA 1
ATOM 1290 C C . TRP A 1 168 ? 10.28351 25.12619 -1.54485 1.000 25.14474 224 TRP A C 1
ATOM 1291 O O . TRP A 1 168 ? 9.54971 25.66169 -2.37858 1.000 25.62668 224 TRP A O 1
ATOM 1302 N N . GLU A 1 169 ? 11.58034 24.90071 -1.74527 1.000 23.09802 225 GLU A N 1
ATOM 1303 C CA . GLU A 1 169 ? 12.26830 25.11497 -3.01147 1.000 29.51481 225 GLU A CA 1
ATOM 1304 C C . GLU A 1 169 ? 13.11020 23.88853 -3.33348 1.000 33.42609 225 GLU A C 1
ATOM 1305 O O . GLU A 1 169 ? 13.47355 23.11532 -2.44818 1.000 28.68613 225 GLU A O 1
ATOM 1311 N N . SER A 1 170 ? 13.46522 23.72886 -4.60054 1.000 35.72686 226 SER A N 1
ATOM 1312 C CA . SER A 1 170 ? 14.38644 22.63980 -4.92708 1.000 38.55833 226 SER A CA 1
ATOM 1313 C C . SER A 1 170 ? 15.66338 23.17738 -5.54982 1.000 44.78410 226 SER A C 1
ATOM 1314 O O . SER A 1 170 ? 15.71146 24.35059 -5.94239 1.000 46.75823 226 SER A O 1
ATOM 1318 N N . SER B 1 1 ? -41.64772 15.33868 -32.09792 1.000 55.52165 57 SER B N 1
ATOM 1319 C CA . SER B 1 1 ? -40.30873 15.33431 -32.68018 1.000 52.91012 57 SER B CA 1
ATOM 1320 C C . SER B 1 1 ? -39.26677 15.89449 -31.70071 1.000 51.18740 57 SER B C 1
ATOM 1321 O O . SER B 1 1 ? -39.53032 16.86914 -31.00765 1.000 58.24221 57 SER B O 1
ATOM 1324 N N . ASP B 1 2 ? -38.09195 15.27866 -31.62373 1.000 54.98944 58 ASP B N 1
ATOM 1325 C CA . ASP B 1 2 ? -37.05910 15.76372 -30.71834 1.000 51.17457 58 ASP B CA 1
ATOM 1326 C C . ASP B 1 2 ? -35.66711 15.51493 -31.27907 1.000 53.03511 58 ASP B C 1
ATOM 1327 O O . ASP B 1 2 ? -35.40707 14.48592 -31.91075 1.000 53.42056 58 ASP B O 1
ATOM 1332 N N . THR B 1 3 ? -34.77605 16.47888 -31.03575 1.000 53.90099 59 THR B N 1
ATOM 1333 C CA . THR B 1 3 ? -33.38354 16.41431 -31.45704 1.000 50.11927 59 THR B CA 1
ATOM 1334 C C . THR B 1 3 ? -32.49407 16.07468 -30.27455 1.000 54.82963 59 THR B C 1
ATOM 1335 O O . THR B 1 3 ? -32.64795 16.63032 -29.18313 1.000 56.89919 59 THR B O 1
ATOM 1339 N N . LEU B 1 4 ? -31.53372 15.19692 -30.51620 1.000 62.15257 60 LEU B N 1
ATOM 1340 C CA . LEU B 1 4 ? -30.58460 14.75726 -29.51048 1.000 61.33811 60 LEU B CA 1
ATOM 1341 C C . LEU B 1 4 ? -29.18737 14.71753 -30.12373 1.000 62.26144 60 LEU B C 1
ATOM 1342 O O . LEU B 1 4 ? -29.04820 14.53827 -31.34061 1.000 59.65371 60 LEU B O 1
ATOM 1347 N N . PRO B 1 5 ? -28.14560 14.95389 -29.32467 1.000 61.36777 61 PRO B N 1
ATOM 1348 C CA . PRO B 1 5 ? -26.80705 15.12725 -29.90984 1.000 61.33658 61 PRO B CA 1
ATOM 1349 C C . PRO B 1 5 ? -26.26232 13.82795 -30.48593 1.000 56.18470 61 PRO B C 1
ATOM 1350 O O . PRO B 1 5 ? -26.66628 12.72638 -30.10496 1.000 58.25357 61 PRO B O 1
ATOM 1354 N N . VAL B 1 6 ? -25.36098 13.97194 -31.45010 1.000 52.46579 62 VAL B N 1
ATOM 1355 C CA . VAL B 1 6 ? -24.62997 12.84636 -32.01859 1.000 57.78722 62 VAL B CA 1
ATOM 1356 C C . VAL B 1 6 ? -23.21286 12.95742 -31.47557 1.000 60.24354 62 VAL B C 1
ATOM 1357 O O . VAL B 1 6 ? -22.44361 13.83893 -31.88162 1.000 59.57493 62 VAL B O 1
ATOM 1361 N N . SER B 1 7 ? -22.88407 12.09416 -30.52734 1.000 60.18164 63 SER B N 1
ATOM 1362 C CA . SER B 1 7 ? -21.61735 12.16582 -29.82253 1.000 61.70359 63 SER B CA 1
ATOM 1363 C C . SER B 1 7 ? -20.52208 11.43523 -30.59432 1.000 61.88322 63 SER B C 1
ATOM 1364 O O . SER B 1 7 ? -20.78378 10.60210 -31.46585 1.000 60.81819 63 SER B O 1
ATOM 1367 N N . THR B 1 8 ? -19.27457 11.77464 -30.26812 1.000 61.52542 64 THR B N 1
ATOM 1368 C CA . THR B 1 8 ? -18.14468 10.96692 -30.71270 1.000 65.00358 64 THR B CA 1
ATOM 1369 C C . THR B 1 8 ? -18.21899 9.52360 -30.19417 1.000 58.05509 64 THR B C 1
ATOM 1370 O O . THR B 1 8 ? -17.65558 8.61875 -30.82188 1.000 50.73533 64 THR B O 1
ATOM 1374 N N . CYS B 1 9 ? -18.92114 9.28308 -29.08817 1.000 50.51559 65 CYS B N 1
ATOM 1375 C CA . CYS B 1 9 ? -19.07832 7.93349 -28.56593 1.000 52.81654 65 CYS B CA 1
ATOM 1376 C C . CYS B 1 9 ? -20.51308 7.44395 -28.74716 1.000 57.33292 65 CYS B C 1
ATOM 1377 O O . CYS B 1 9 ? -21.45658 8.23572 -28.66302 1.000 59.04693 65 CYS B O 1
ATOM 1380 N N . PRO B 1 10 ? -20.71545 6.15032 -28.98925 1.000 53.20903 66 PRO B N 1
ATOM 1381 C CA . PRO B 1 10 ? -22.08151 5.62894 -29.12054 1.000 55.02170 66 PRO B CA 1
ATOM 1382 C C . PRO B 1 10 ? -22.81705 5.64418 -27.78871 1.000 58.05985 66 PRO B C 1
ATOM 1383 O O . PRO B 1 10 ? -22.23047 5.77579 -26.71272 1.000 59.41018 66 PRO B O 1
ATOM 1387 N N . ALA B 1 11 ? -24.13953 5.48742 -27.88070 1.000 61.15570 67 ALA B N 1
ATOM 1388 C CA . ALA B 1 11 ? -24.96960 5.33309 -26.69157 1.000 57.06225 67 ALA B CA 1
ATOM 1389 C C . ALA B 1 11 ? -24.42012 4.23149 -25.79705 1.000 56.61365 67 ALA B C 1
ATOM 1390 O O . ALA B 1 11 ? -23.91576 3.21230 -26.27556 1.000 61.19387 67 ALA B O 1
ATOM 1392 N N . GLY B 1 12 ? -24.51785 4.44597 -24.48706 1.000 59.39408 68 GLY B N 1
ATOM 1393 C CA . GLY B 1 12 ? -23.94437 3.54044 -23.52017 1.000 55.09853 68 GLY B CA 1
ATOM 1394 C C . GLY B 1 12 ? -22.44819 3.65479 -23.35387 1.000 53.85241 68 GLY B C 1
ATOM 1395 O O . GLY B 1 12 ? -21.87260 2.89452 -22.56483 1.000 63.78357 68 GLY B O 1
ATOM 1396 N N . GLN B 1 13 ? -21.79691 4.57231 -24.07042 1.000 57.05554 69 GLN B N 1
ATOM 1397 C CA . GLN B 1 13 ? -20.35698 4.77495 -23.97923 1.000 55.15998 69 GLN B CA 1
ATOM 1398 C C . GLN B 1 13 ? -20.06768 6.25387 -23.75004 1.000 56.92119 69 GLN B C 1
ATOM 1399 O O . GLN B 1 13 ? -20.82291 7.12863 -24.18593 1.000 57.12681 69 GLN B O 1
ATOM 1405 N N . LYS B 1 14 ? -18.96145 6.52998 -23.06490 1.000 52.88303 70 LYS B N 1
ATOM 1406 C CA . LYS B 1 14 ? -18.57523 7.89138 -22.72504 1.000 52.61159 70 LYS B CA 1
ATOM 1407 C C . LYS B 1 14 ? -17.15169 8.15876 -23.20781 1.000 48.46680 70 LYS B C 1
ATOM 1408 O O . LYS B 1 14 ? -16.28663 7.28133 -23.12379 1.000 45.78960 70 LYS B O 1
ATOM 1414 N N . TYR B 1 15 ? -16.90662 9.36579 -23.71871 1.000 49.19245 71 TYR B N 1
ATOM 1415 C CA . TYR B 1 15 ? -15.53646 9.77955 -24.01524 1.000 43.79353 71 TYR B CA 1
ATOM 1416 C C . TYR B 1 15 ? -14.65813 9.65926 -22.77130 1.000 46.01337 71 TYR B C 1
ATOM 1417 O O . TYR B 1 15 ? -15.02351 10.12228 -21.68416 1.000 43.43259 71 TYR B O 1
ATOM 1426 N N . ASP B 1 16 ? -13.48643 9.04563 -22.93303 1.000 40.49805 72 ASP B N 1
ATOM 1427 C CA . ASP B 1 16 ? -12.55303 8.88659 -21.82940 1.000 38.64509 72 ASP B CA 1
ATOM 1428 C C . ASP B 1 16 ? -11.31393 9.75696 -21.98463 1.000 43.74880 72 ASP B C 1
ATOM 1429 O O . ASP B 1 16 ? -10.96968 10.51466 -21.07214 1.000 36.91196 72 ASP B O 1
ATOM 1434 N N . ARG B 1 17 ? -10.63638 9.67835 -23.12904 1.000 38.46255 73 ARG B N 1
ATOM 1435 C CA . ARG B 1 17 ? -9.30698 10.26319 -23.26369 1.000 38.26962 73 ARG B CA 1
ATOM 1436 C C . ARG B 1 17 ? -8.89750 10.20865 -24.72572 1.000 42.21431 73 ARG B C 1
ATOM 1437 O O . ARG B 1 17 ? -9.50835 9.51140 -25.54018 1.000 38.94526 73 ARG B O 1
ATOM 1445 N N . SER B 1 18 ? -7.83519 10.94879 -25.03681 1.000 37.75367 74 SER B N 1
ATOM 1446 C CA . SER B 1 18 ? -7.29485 11.03218 -26.38194 1.000 38.62903 74 SER B CA 1
ATOM 1447 C C . SER B 1 18 ? -5.78627 11.23783 -26.30033 1.000 35.14722 74 SER B C 1
ATOM 1448 O O . SER B 1 18 ? -5.26735 11.80132 -25.32779 1.000 35.06673 74 SER B O 1
ATOM 1451 N N . VAL B 1 19 ? -5.08447 10.70077 -27.30114 1.000 36.29552 75 VAL B N 1
ATOM 1452 C CA . VAL B 1 19 ? -3.62551 10.69584 -27.35167 1.000 36.79968 75 VAL B CA 1
ATOM 1453 C C . VAL B 1 19 ? -3.19442 11.00903 -28.77840 1.000 35.45647 75 VAL B C 1
ATOM 1454 O O . VAL B 1 19 ? -3.96156 10.85333 -29.73146 1.000 31.31775 75 VAL B O 1
ATOM 1458 N N . CYS B 1 20 ? -1.93350 11.41332 -28.92729 1.000 34.27932 76 CYS B N 1
ATOM 1459 C CA . CYS B 1 20 ? -1.34490 11.49648 -30.26316 1.000 34.80162 76 CYS B CA 1
ATOM 1460 C C . CYS B 1 20 ? -0.88453 10.09640 -30.65864 1.000 36.92110 76 CYS B C 1
ATOM 1461 O O . CYS B 1 20 ? 0.15060 9.60824 -30.19209 1.000 35.25022 76 CYS B O 1
ATOM 1464 N N . TYR B 1 21 ? -1.68532 9.43134 -31.49483 1.000 37.15676 77 TYR B N 1
ATOM 1465 C CA . TYR B 1 21 ? -1.27640 8.15141 -32.06012 1.000 40.57842 77 TYR B CA 1
ATOM 1466 C C . TYR B 1 21 ? -0.10761 8.34210 -33.02030 1.000 42.37442 77 TYR B C 1
ATOM 1467 O O . TYR B 1 21 ? 0.88062 7.59962 -32.96846 1.000 44.00534 77 TYR B O 1
ATOM 1476 N N . LYS B 1 22 ? -0.19169 9.35589 -33.87462 1.000 41.97759 78 LYS B N 1
ATOM 1477 C CA . LYS B 1 22 ? 0.89279 9.76157 -34.75380 1.000 42.64049 78 LYS B CA 1
ATOM 1478 C C . LYS B 1 22 ? 1.03458 11.26962 -34.66528 1.000 41.02312 78 LYS B C 1
ATOM 1479 O O . LYS B 1 22 ? 0.14863 11.96640 -34.15850 1.000 40.07620 78 LYS B O 1
ATOM 1485 N N . ALA B 1 23 ? 2.14408 11.78178 -35.20225 1.000 42.35449 79 ALA B N 1
ATOM 1486 C CA . ALA B 1 23 ? 2.32522 13.22646 -35.25040 1.000 38.87532 79 ALA B CA 1
ATOM 1487 C C . ALA B 1 23 ? 1.18322 13.91476 -35.97790 1.000 43.88751 79 ALA B C 1
ATOM 1488 O O . ALA B 1 23 ? 0.95474 15.10728 -35.75712 1.000 39.87801 79 ALA B O 1
ATOM 1490 N N . ASP B 1 24 ? 0.45201 13.18497 -36.82751 1.000 41.18548 80 ASP B N 1
ATOM 1491 C CA . ASP B 1 24 ? -0.66618 13.73132 -37.58097 1.000 43.74252 80 ASP B CA 1
ATOM 1492 C C . ASP B 1 24 ? -1.93852 12.91965 -37.35611 1.000 43.37419 80 ASP B C 1
ATOM 1493 O O . ASP B 1 24 ? -2.82809 12.91556 -38.20805 1.000 44.99613 80 ASP B O 1
ATOM 1498 N N . LYS B 1 25 ? -2.06243 12.25187 -36.20678 1.000 43.86147 81 LYS B N 1
ATOM 1499 C CA . LYS B 1 25 ? -3.25767 11.45227 -35.94627 1.000 43.77121 81 LYS B CA 1
ATOM 1500 C C . LYS B 1 25 ? -3.61200 11.48144 -34.46492 1.000 37.96945 81 LYS B C 1
ATOM 1501 O O . LYS B 1 25 ? -2.82243 11.03231 -33.62960 1.000 39.06773 81 LYS B O 1
ATOM 1507 N N . ILE B 1 26 ? -4.80045 11.99667 -34.14747 1.000 37.53695 82 ILE B N 1
ATOM 1508 C CA . ILE B 1 26 ? -5.36002 11.88090 -32.80474 1.000 37.46328 82 ILE B CA 1
ATOM 1509 C C . ILE B 1 26 ? -6.06401 10.53476 -32.70458 1.000 40.40668 82 ILE B C 1
ATOM 1510 O O . ILE B 1 26 ? -6.80668 10.14351 -33.61333 1.000 41.19580 82 ILE B O 1
ATOM 1515 N N . ARG B 1 27 ? -5.84411 9.82360 -31.60404 1.000 38.91144 83 ARG B N 1
ATOM 1516 C CA . ARG B 1 27 ? -6.62543 8.63445 -31.28446 1.000 38.73705 83 ARG B CA 1
ATOM 1517 C C . ARG B 1 27 ? -7.46289 8.91742 -30.04468 1.000 34.92580 83 ARG B C 1
ATOM 1518 O O . ARG B 1 27 ? -6.93788 9.38190 -29.02608 1.000 35.61118 83 ARG B O 1
ATOM 1526 N N . SER B 1 28 ? -8.75488 8.62838 -30.13133 1.000 37.36029 84 SER B N 1
ATOM 1527 C CA . SER B 1 28 ? -9.72191 8.94924 -29.09223 1.000 36.10413 84 SER B CA 1
ATOM 1528 C C . SER B 1 28 ? -10.38674 7.66502 -28.60305 1.000 37.18390 84 SER B C 1
ATOM 1529 O O . SER B 1 28 ? -10.65133 6.76002 -29.39914 1.000 36.26137 84 SER B O 1
ATOM 1532 N N . PHE B 1 29 ? -10.65918 7.58839 -27.29713 1.000 32.92869 85 PHE B N 1
ATOM 1533 C CA . PHE B 1 29 ? -11.06812 6.35092 -26.62940 1.000 39.57392 85 PHE B CA 1
ATOM 1534 C C . PHE B 1 29 ? -12.42310 6.54946 -25.95814 1.000 41.70898 85 PHE B C 1
ATOM 1535 O O . PHE B 1 29 ? -12.58693 7.48516 -25.16636 1.000 40.72236 85 PHE B O 1
ATOM 1543 N N . CYS B 1 30 ? -13.38319 5.67093 -26.25742 1.000 38.03194 86 CYS B N 1
ATOM 1544 C CA . CYS B 1 30 ? -14.63950 5.60413 -25.51992 1.000 41.04197 86 CYS B CA 1
ATOM 1545 C C . CYS B 1 30 ? -14.59929 4.44483 -24.53338 1.000 42.52407 86 CYS B C 1
ATOM 1546 O O . CYS B 1 30 ? -13.93140 3.43540 -24.76866 1.000 38.56800 86 CYS B O 1
ATOM 1549 N N . VAL B 1 31 ? -15.33839 4.57622 -23.43399 1.000 42.25321 87 VAL B N 1
ATOM 1550 C CA . VAL B 1 31 ? -15.45394 3.49772 -22.45502 1.000 45.56148 87 VAL B CA 1
ATOM 1551 C C . VAL B 1 31 ? -16.92377 3.20774 -22.19264 1.000 49.79915 87 VAL B C 1
ATOM 1552 O O . VAL B 1 31 ? -17.75431 4.12463 -22.14175 1.000 50.95727 87 VAL B O 1
ATOM 1556 N N . ALA B 1 32 ? -17.24320 1.92803 -22.03804 1.000 51.92999 88 ALA B N 1
ATOM 1557 C CA . ALA B 1 32 ? -18.58210 1.49203 -21.67318 1.000 56.51294 88 ALA B CA 1
ATOM 1558 C C . ALA B 1 32 ? -18.60578 1.09734 -20.20702 1.000 61.38827 88 ALA B C 1
ATOM 1559 O O . ALA B 1 32 ? -17.56258 0.89230 -19.57840 1.000 59.11158 88 ALA B O 1
ATOM 1561 N N . ASN B 1 33 ? -19.81207 0.99045 -19.66302 1.000 62.53815 89 ASN B N 1
ATOM 1562 C CA . ASN B 1 33 ? -19.99277 0.52116 -18.29088 1.000 66.47910 89 ASN B CA 1
ATOM 1563 C C . ASN B 1 33 ? -21.05005 -0.57425 -18.28752 1.000 64.78214 89 ASN B C 1
ATOM 1564 O O . ASN B 1 33 ? -22.24934 -0.27310 -18.46155 1.000 64.67667 89 ASN B O 1
ATOM 1569 N N . PRO B 1 34 ? -20.66562 -1.84172 -18.10328 1.000 62.95566 90 PRO B N 1
ATOM 1570 C CA . PRO B 1 34 ? -19.30504 -2.33361 -17.80006 1.000 65.41227 90 PRO B CA 1
ATOM 1571 C C . PRO B 1 34 ? -18.35288 -2.21105 -18.99043 1.000 62.50202 90 PRO B C 1
ATOM 1572 O O . PRO B 1 34 ? -18.80521 -1.95780 -20.10359 1.000 62.86012 90 PRO B O 1
ATOM 1576 N N . ARG B 1 35 ? -17.04317 -2.35925 -18.79501 1.000 61.54962 91 ARG B N 1
ATOM 1577 C CA . ARG B 1 35 ? -16.11724 -2.29473 -19.91753 1.000 57.48431 91 ARG B CA 1
ATOM 1578 C C . ARG B 1 35 ? -16.44193 -3.39447 -20.92083 1.000 58.44871 91 ARG B C 1
ATOM 1579 O O . ARG B 1 35 ? -17.02002 -4.43016 -20.57329 1.000 57.72282 91 ARG B O 1
ATOM 1587 N N . SER B 1 36 ? -16.09713 -3.14910 -22.18549 1.000 52.33354 92 SER B N 1
ATOM 1588 C CA . SER B 1 36 ? -16.36559 -4.13296 -23.22505 1.000 49.59408 92 SER B CA 1
ATOM 1589 C C . SER B 1 36 ? -15.40940 -3.90591 -24.38581 1.000 49.94982 92 SER B C 1
ATOM 1590 O O . SER B 1 36 ? -14.85024 -2.81746 -24.55381 1.000 46.69035 92 SER B O 1
ATOM 1593 N N . ASN B 1 37 ? -15.19155 -4.96537 -25.16526 1.000 45.35328 93 ASN B N 1
ATOM 1594 C CA . ASN B 1 37 ? -14.37065 -4.82234 -26.36052 1.000 43.53677 93 ASN B CA 1
ATOM 1595 C C . ASN B 1 37 ? -15.13086 -4.15964 -27.50079 1.000 41.79973 93 ASN B C 1
ATOM 1596 O O . ASN B 1 37 ? -14.58907 -4.05698 -28.60036 1.000 42.97642 93 ASN B O 1
ATOM 1601 N N . ARG B 1 38 ? -16.38063 -3.75271 -27.26603 1.000 41.26950 94 ARG B N 1
ATOM 1602 C CA . ARG B 1 38 ? -17.15209 -2.96857 -28.22234 1.000 47.99919 94 ARG B CA 1
ATOM 1603 C C . ARG B 1 38 ? -16.81569 -1.48849 -28.17159 1.000 42.75091 94 ARG B C 1
ATOM 1604 O O . ARG B 1 38 ? -17.33865 -0.72612 -28.99127 1.000 44.80165 94 ARG B O 1
ATOM 1612 N N . GLU B 1 39 ? -15.98416 -1.07167 -27.22249 1.000 43.63267 95 GLU B N 1
ATOM 1613 C CA . GLU B 1 39 ? -15.69978 0.34129 -27.01149 1.000 43.22585 95 GLU B CA 1
ATOM 1614 C C . GLU B 1 39 ? -15.09623 0.98392 -28.25441 1.000 42.65525 95 GLU B C 1
ATOM 1615 O O . GLU B 1 39 ? -14.19623 0.42767 -28.88944 1.000 41.03243 95 GLU B O 1
ATOM 1621 N N . LYS B 1 40 ? -15.60470 2.16661 -28.59299 1.000 42.14591 96 LYS B N 1
ATOM 1622 C CA . LYS B 1 40 ? -15.26904 2.84710 -29.83792 1.000 41.26504 96 LYS B CA 1
ATOM 1623 C C . LYS B 1 40 ? -13.89821 3.50056 -29.74660 1.000 42.30885 96 LYS B C 1
ATOM 1624 O O . LYS B 1 40 ? -13.61750 4.24384 -28.80184 1.000 42.82412 96 LYS B O 1
ATOM 1630 N N . ILE B 1 41 ? -13.05176 3.23291 -30.73729 1.000 43.61349 97 ILE B N 1
ATOM 1631 C CA . ILE B 1 41 ? -11.68959 3.75124 -30.79183 1.000 40.46925 97 ILE B CA 1
ATOM 1632 C C . ILE B 1 41 ? -11.62822 4.48873 -32.12361 1.000 43.65554 97 ILE B C 1
ATOM 1633 O O . ILE B 1 41 ? -11.87998 3.87712 -33.16976 1.000 43.70673 97 ILE B O 1
ATOM 1638 N N . THR B 1 42 ? -11.30171 5.77812 -32.10965 1.000 40.03472 98 THR B N 1
ATOM 1639 C CA . THR B 1 42 ? -11.42643 6.58382 -33.32016 1.000 41.73833 98 THR B CA 1
ATOM 1640 C C . THR B 1 42 ? -10.13213 7.32995 -33.59825 1.000 43.01302 98 THR B C 1
ATOM 1641 O O . THR B 1 42 ? -9.64724 8.08075 -32.74738 1.000 42.60459 98 THR B O 1
ATOM 1645 N N . ASP B 1 43 ? -9.58689 7.13971 -34.79254 1.000 42.89245 99 ASP B N 1
ATOM 1646 C CA . ASP B 1 43 ? -8.41593 7.87862 -35.22742 1.000 45.66978 99 ASP B CA 1
ATOM 1647 C C . ASP B 1 43 ? -8.87439 9.03662 -36.09643 1.000 47.23771 99 ASP B C 1
ATOM 1648 O O . ASP B 1 43 ? -9.69124 8.85003 -37.00118 1.000 45.73571 99 ASP B O 1
ATOM 1653 N N . THR B 1 44 ? -8.35535 10.22589 -35.81577 1.000 46.23030 100 THR B N 1
ATOM 1654 C CA . THR B 1 44 ? -8.70855 11.42668 -36.55806 1.000 49.20228 100 THR B CA 1
ATOM 1655 C C . THR B 1 44 ? -7.44638 12.05894 -37.12994 1.000 48.59278 100 THR B C 1
ATOM 1656 O O . THR B 1 44 ? -6.49969 12.31849 -36.37409 1.000 48.38660 100 THR B O 1
ATOM 1660 N N . PRO B 1 45 ? -7.37587 12.30969 -38.43478 1.000 49.90106 101 PRO B N 1
ATOM 1661 C CA . PRO B 1 45 ? -6.17086 12.94511 -38.99175 1.000 50.92345 101 PRO B CA 1
ATOM 1662 C C . PRO B 1 45 ? -6.08351 14.42911 -38.65257 1.000 56.06038 101 PRO B C 1
ATOM 1663 O O . PRO B 1 45 ? -7.09318 15.13370 -38.56407 1.000 53.57386 101 PRO B O 1
ATOM 1667 N N . CYS B 1 46 ? -4.85213 14.90661 -38.45892 1.000 52.67164 102 CYS B N 1
ATOM 1668 C CA . CYS B 1 46 ? -4.64915 16.34346 -38.45818 1.000 54.79829 102 CYS B CA 1
ATOM 1669 C C . CYS B 1 46 ? -4.63346 16.84613 -39.89761 1.000 58.42356 102 CYS B C 1
ATOM 1670 O O . CYS B 1 46 ? -4.37034 16.08980 -40.84205 1.000 57.69615 102 CYS B O 1
ATOM 1673 N N . GLN B 1 47 ? -4.92988 18.13386 -40.06807 1.000 58.90783 103 GLN B N 1
ATOM 1674 C CA . GLN B 1 47 ? -4.71085 18.73366 -41.37081 1.000 60.36093 103 GLN B CA 1
ATOM 1675 C C . GLN B 1 47 ? -3.21093 18.79375 -41.64469 1.000 60.15634 103 GLN B C 1
ATOM 1676 O O . GLN B 1 47 ? -2.40133 18.81381 -40.71405 1.000 59.56151 103 GLN B O 1
ATOM 1682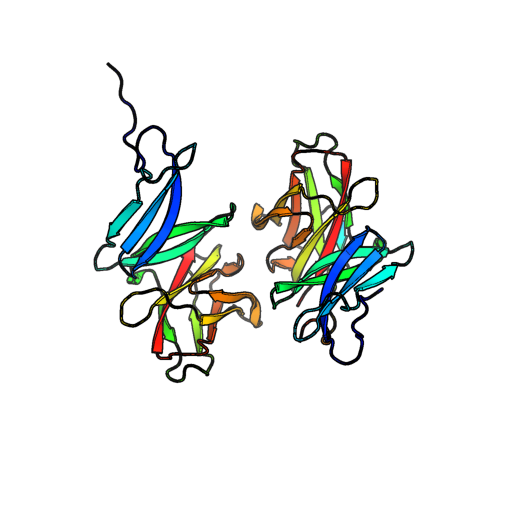 N N . PRO B 1 48 ? -2.81191 18.78933 -42.91603 1.000 60.91877 104 PRO B N 1
ATOM 1683 C CA . PRO B 1 48 ? -1.37768 18.67207 -43.23579 1.000 60.69734 104 PRO B CA 1
ATOM 1684 C C . PRO B 1 48 ? -0.51016 19.77405 -42.64230 1.000 61.99406 104 PRO B C 1
ATOM 1685 O O . PRO B 1 48 ? 0.69780 19.56775 -42.47567 1.000 61.63993 104 PRO B O 1
ATOM 1689 N N . ARG B 1 49 ? -1.08299 20.92819 -42.32265 1.000 63.89023 105 ARG B N 1
ATOM 1690 C CA . ARG B 1 49 ? -0.34595 22.04494 -41.74678 1.000 65.74887 105 ARG B CA 1
ATOM 1691 C C . ARG B 1 49 ? -0.28263 21.97924 -40.21997 1.000 65.33387 105 ARG B C 1
ATOM 1692 O O . ARG B 1 49 ? 0.42422 22.78426 -39.60047 1.000 67.10111 105 ARG B O 1
ATOM 1700 N N . GLU B 1 50 ? -0.96466 21.01081 -39.61144 1.000 51.16001 106 GLU B N 1
ATOM 1701 C CA . GLU B 1 50 ? -1.09908 20.88710 -38.16890 1.000 52.71984 106 GLU B CA 1
ATOM 1702 C C . GLU B 1 50 ? -0.24515 19.74263 -37.64149 1.000 47.45261 106 GLU B C 1
ATOM 1703 O O . GLU B 1 50 ? 0.20727 18.87595 -38.39267 1.000 48.90835 106 GLU B O 1
ATOM 1709 N N . ILE B 1 51 ? -0.04018 19.73996 -36.32205 1.000 45.27553 107 ILE B N 1
ATOM 1710 C CA . ILE B 1 51 ? 0.63083 18.63325 -35.65678 1.000 41.12345 107 ILE B CA 1
ATOM 1711 C C . ILE B 1 51 ? -0.11667 18.32926 -34.36507 1.000 42.26367 107 ILE B C 1
ATOM 1712 O O . ILE B 1 51 ? -0.78040 19.19482 -33.78713 1.000 41.58768 107 ILE B O 1
ATOM 1717 N N . CYS B 1 52 ? -0.03151 17.07787 -33.93135 1.000 42.21228 108 CYS B N 1
ATOM 1718 C CA . CYS B 1 52 ? -0.72166 16.62796 -32.73242 1.000 38.15864 108 CYS B CA 1
ATOM 1719 C C . CYS B 1 52 ? 0.12437 16.93926 -31.50329 1.000 38.57797 108 CYS B C 1
ATOM 1720 O O . CYS B 1 52 ? 1.32588 16.65022 -31.47885 1.000 37.57603 108 CYS B O 1
ATOM 1723 N N . VAL B 1 53 ? -0.50522 17.51393 -30.47929 1.000 37.55454 109 VAL B N 1
ATOM 1724 C CA . VAL B 1 53 ? 0.16183 17.79963 -29.21811 1.000 32.86010 109 VAL B CA 1
ATOM 1725 C C . VAL B 1 53 ? -0.70003 17.22599 -28.10825 1.000 36.46675 109 VAL B C 1
ATOM 1726 O O . VAL B 1 53 ? -1.92378 17.13126 -28.24355 1.000 38.58476 109 VAL B O 1
ATOM 1730 N N . GLN B 1 54 ? -0.05162 16.83201 -27.00574 1.000 35.83291 110 GLN B N 1
ATOM 1731 C CA . GLN B 1 54 ? -0.69141 16.05433 -25.94812 1.000 35.30280 110 GLN B CA 1
ATOM 1732 C C . GLN B 1 54 ? -0.29872 16.60924 -24.58761 1.000 33.97707 110 GLN B C 1
ATOM 1733 O O . GLN B 1 54 ? 0.86512 16.95429 -24.35559 1.000 31.59980 110 GLN B O 1
ATOM 1739 N N . ARG B 1 55 ? -1.27194 16.68653 -23.68890 1.000 33.64399 111 ARG B N 1
ATOM 1740 C CA . ARG B 1 55 ? -1.01460 17.01860 -22.29814 1.000 33.12666 111 ARG B CA 1
ATOM 1741 C C . ARG B 1 55 ? -2.04983 16.30344 -21.44857 1.000 37.08976 111 ARG B C 1
ATOM 1742 O O . ARG B 1 55 ? -2.97686 15.67414 -21.95969 1.000 36.79784 111 ARG B O 1
ATOM 1750 N N . ASN B 1 56 ? -1.90725 16.42962 -20.14238 1.000 40.91362 112 ASN B N 1
ATOM 1751 C CA . ASN B 1 56 ? -2.84670 15.83386 -19.20831 1.000 42.77478 112 ASN B CA 1
ATOM 1752 C C . ASN B 1 56 ? -3.77423 16.90246 -18.64537 1.000 47.19330 112 ASN B C 1
ATOM 1753 O O . ASN B 1 56 ? -3.35885 18.04567 -18.41060 1.000 48.23942 112 ASN B O 1
ATOM 1758 N N . LEU B 1 57 ? -5.04274 16.54086 -18.46209 1.000 46.50927 113 LEU B N 1
ATOM 1759 C CA . LEU B 1 57 ? -5.97484 17.46035 -17.82849 1.000 50.81107 113 LEU B CA 1
ATOM 1760 C C . LEU B 1 57 ? -5.85190 17.38006 -16.30686 1.000 51.21667 113 LEU B C 1
ATOM 1761 O O . LEU B 1 57 ? -5.10994 16.56264 -15.74961 1.000 51.46633 113 LEU B O 1
ATOM 1766 N N . SER B 1 58 ? -6.59503 18.25989 -15.63019 1.000 51.81245 114 SER B N 1
ATOM 1767 C CA . SER B 1 58 ? -6.61406 18.27375 -14.17069 1.000 52.61671 114 SER B CA 1
ATOM 1768 C C . SER B 1 58 ? -7.00927 16.92236 -13.58415 1.000 56.77290 114 SER B C 1
ATOM 1769 O O . SER B 1 58 ? -6.55414 16.57329 -12.48816 1.000 61.87254 114 SER B O 1
ATOM 1772 N N . ASN B 1 59 ? -7.84852 16.14623 -14.28172 1.000 55.84909 115 ASN B N 1
ATOM 1773 C CA . ASN B 1 59 ? -8.22902 14.81775 -13.79537 1.000 53.12346 115 ASN B CA 1
ATOM 1774 C C . ASN B 1 59 ? -7.22435 13.72903 -14.16926 1.000 50.31361 115 ASN B C 1
ATOM 1775 O O . ASN B 1 59 ? -7.49639 12.549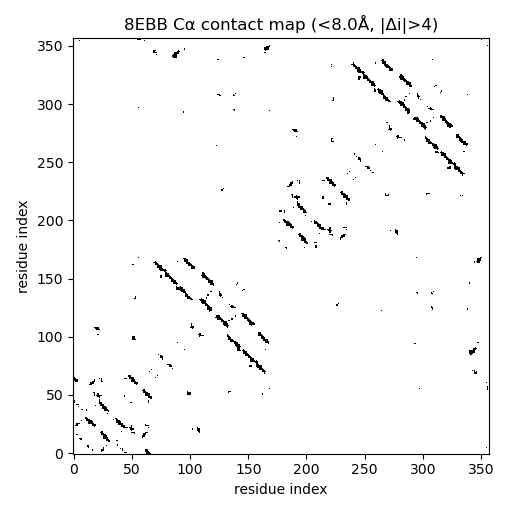52 -13.93498 1.000 48.56671 115 ASN B O 1
ATOM 1780 N N . GLY B 1 60 ? -6.08700 14.09196 -14.75817 1.000 51.82816 116 GLY B N 1
ATOM 1781 C CA . GLY B 1 60 ? -5.06740 13.13537 -15.12501 1.000 50.07541 116 GLY B CA 1
ATOM 1782 C C . GLY B 1 60 ? -5.22186 12.51270 -16.49552 1.000 46.16608 116 GLY B C 1
ATOM 1783 O O . GLY B 1 60 ? -4.26899 11.88764 -16.98003 1.000 52.22692 116 GLY B O 1
ATOM 1784 N N . LYS B 1 61 ? -6.38064 12.66521 -17.13424 1.000 47.45975 117 LYS B N 1
ATOM 1785 C CA . LYS B 1 61 ? -6.62706 12.06127 -18.43946 1.000 44.45295 117 LYS B CA 1
ATOM 1786 C C . LYS B 1 61 ? -5.80732 12.77120 -19.52172 1.000 43.41760 117 LYS B C 1
ATOM 1787 O O . LYS B 1 61 ? -5.63138 13.99233 -19.48419 1.000 44.35334 117 LYS B O 1
ATOM 1793 N N . SER B 1 62 ? -5.30796 12.01358 -20.49687 1.000 39.78799 118 SER B N 1
ATOM 1794 C CA . SER B 1 62 ? -4.59864 12.65581 -21.59347 1.000 39.76306 118 SER B CA 1
ATOM 1795 C C . SER B 1 62 ? -5.59058 13.34063 -22.52655 1.000 39.31820 118 SER B C 1
ATOM 1796 O O . SER B 1 62 ? -6.72380 12.88644 -22.71457 1.000 35.76838 118 SER B O 1
ATOM 1799 N N . PHE B 1 63 ? -5.14698 14.44913 -23.11139 1.000 37.10999 119 PHE B N 1
ATOM 1800 C CA . PHE B 1 63 ? -5.93763 15.22579 -24.05764 1.000 36.88830 119 PHE B CA 1
ATOM 1801 C C . PHE B 1 63 ? -5.03435 15.61663 -25.21227 1.000 35.21968 119 PHE B C 1
ATOM 1802 O O . PHE B 1 63 ? -3.97949 16.22052 -25.00082 1.000 37.40024 119 PHE B O 1
ATOM 1810 N N . ALA B 1 64 ? -5.43998 15.27853 -26.42606 1.000 35.81810 120 ALA B N 1
ATOM 1811 C CA . ALA B 1 64 ? -4.63039 15.55557 -27.59814 1.000 36.92481 120 ALA B CA 1
ATOM 1812 C C . ALA B 1 64 ? -5.42257 16.41001 -28.57457 1.000 36.66065 120 ALA B C 1
ATOM 1813 O O . ALA B 1 64 ? -6.65097 16.31062 -28.66118 1.000 37.47268 120 ALA B O 1
ATOM 1815 N N . LYS B 1 65 ? -4.70965 17.26411 -29.30136 1.000 37.60851 121 LYS B N 1
ATOM 1816 C CA . LYS B 1 65 ? -5.36323 18.10491 -30.29209 1.000 41.12143 121 LYS B CA 1
ATOM 1817 C C . LYS B 1 65 ? -4.37272 18.42365 -31.39874 1.000 44.02149 121 LYS B C 1
ATOM 1818 O O . LYS B 1 65 ? -3.15436 18.37663 -31.19671 1.000 40.94522 121 LYS B O 1
ATOM 1824 N N . CYS B 1 66 ? -4.91384 18.69861 -32.58284 1.000 44.90927 122 CYS B N 1
ATOM 1825 C CA . CYS B 1 66 ? -4.12453 19.16774 -33.71313 1.000 48.05197 122 CYS B CA 1
ATOM 1826 C C . CYS B 1 66 ? -4.02352 20.68510 -33.66704 1.000 49.71458 122 CYS B C 1
ATOM 1827 O O . CYS B 1 66 ? -5.03749 21.37906 -33.52533 1.000 47.78652 122 CYS B O 1
ATOM 1830 N N . ILE B 1 67 ? -2.80472 21.19526 -33.80474 1.000 50.88765 123 ILE B N 1
ATOM 1831 C CA . ILE B 1 67 ? -2.55528 22.63330 -33.76297 1.000 49.13005 123 ILE B CA 1
ATOM 1832 C C . ILE B 1 67 ? -1.66146 23.00779 -34.94352 1.000 49.15519 123 ILE B C 1
ATOM 1833 O O . ILE B 1 67 ? -0.73018 22.26159 -35.27579 1.000 48.07036 123 ILE B O 1
ATOM 1838 N N . PRO B 1 68 ? -1.91656 24.11437 -35.63449 1.000 50.67509 124 PRO B N 1
ATOM 1839 C CA . PRO B 1 68 ? -1.06751 24.45738 -36.78718 1.000 53.57004 124 PRO B CA 1
ATOM 1840 C C . PRO B 1 68 ? 0.37679 24.71257 -36.36659 1.000 55.83753 124 PRO B C 1
ATOM 1841 O O . PRO B 1 68 ? 0.64802 25.40504 -35.37846 1.000 50.92397 124 PRO B O 1
ATOM 1845 N N . ILE B 1 69 ? 1.30390 24.10541 -37.11832 1.000 51.60667 125 ILE B N 1
ATOM 1846 C CA . ILE B 1 69 ? 2.72886 24.16542 -36.79982 1.000 53.04645 125 ILE B CA 1
ATOM 1847 C C . ILE B 1 69 ? 3.20960 25.60528 -36.67460 1.000 52.08117 125 ILE B C 1
ATOM 1848 O O . ILE B 1 69 ? 4.07216 25.90991 -35.84129 1.000 44.81447 125 ILE B O 1
ATOM 1853 N N . VAL B 1 70 ? 2.63350 26.51835 -37.46225 1.000 53.69957 126 VAL B N 1
ATOM 1854 C CA . VAL B 1 70 ? 3.05376 27.91756 -37.45004 1.000 52.97651 126 VAL B CA 1
ATOM 1855 C C . VAL B 1 70 ? 2.78600 28.57603 -36.10585 1.000 52.14875 126 VAL B C 1
ATOM 1856 O O . VAL B 1 70 ? 3.39536 29.59962 -35.78983 1.000 53.53166 126 VAL B O 1
ATOM 1860 N N . ASP B 1 71 ? 1.86824 28.03150 -35.31610 1.000 49.31007 127 ASP B N 1
ATOM 1861 C CA . ASP B 1 71 ? 1.56979 28.54393 -33.98383 1.000 52.47724 127 ASP B CA 1
ATOM 1862 C C . ASP B 1 71 ? 2.49676 27.97998 -32.91256 1.000 50.08905 127 ASP B C 1
ATOM 1863 O O . ASP B 1 71 ? 2.31882 28.29563 -31.73412 1.000 47.72457 127 ASP B O 1
ATOM 1868 N N . LEU B 1 72 ? 3.46186 27.14628 -33.28824 1.000 49.24833 128 LEU B N 1
ATOM 1869 C CA . LEU B 1 72 ? 4.31438 26.41205 -32.36186 1.000 46.84745 128 LEU B CA 1
ATOM 1870 C C . LEU B 1 72 ? 5.76675 26.69780 -32.67736 1.000 47.07471 128 LEU B C 1
ATOM 1871 O O . LEU B 1 72 ? 6.10379 27.29645 -33.70154 1.000 44.72465 128 LEU B O 1
ATOM 1876 N N . VAL B 1 73 ? 6.63430 26.19763 -31.81082 1.000 42.03191 129 VAL B N 1
ATOM 1877 C CA . VAL B 1 73 ? 8.06088 26.17392 -32.07864 1.000 45.64774 129 VAL B CA 1
ATOM 1878 C C . VAL B 1 73 ? 8.42379 24.72753 -32.36396 1.000 45.80881 129 VAL B C 1
ATOM 1879 O O . VAL B 1 73 ? 8.21186 23.84605 -31.51938 1.000 39.94588 129 VAL B O 1
ATOM 1883 N N . GLU B 1 74 ? 8.91255 24.48219 -33.57636 1.000 43.76346 130 GLU B N 1
ATOM 1884 C CA . GLU B 1 74 ? 9.44207 23.18979 -33.98413 1.000 42.98218 130 GLU B CA 1
ATOM 1885 C C . GLU B 1 74 ? 10.95693 23.22276 -33.85237 1.000 45.79114 130 GLU B C 1
ATOM 1886 O O . GLU B 1 74 ? 11.59908 24.15574 -34.34832 1.000 46.64047 130 GLU B O 1
ATOM 1892 N N . TRP B 1 75 ? 11.53028 22.21939 -33.18719 1.000 42.42639 131 TRP B N 1
ATOM 1893 C CA . TRP B 1 75 ? 12.97855 22.20105 -33.01738 1.000 42.07925 131 TRP B CA 1
ATOM 1894 C C . TRP B 1 75 ? 13.49037 20.77032 -32.90841 1.000 44.02598 131 TRP B C 1
ATOM 1895 O O . TRP B 1 75 ? 12.74146 19.83839 -32.60018 1.000 46.18107 131 TRP B O 1
ATOM 1906 N N . LYS B 1 76 ? 14.78604 20.61078 -33.18497 1.000 42.82963 132 LYS B N 1
ATOM 1907 C CA . LYS B 1 76 ? 15.44793 19.31097 -33.20284 1.000 46.69471 132 LYS B CA 1
ATOM 1908 C C . LYS B 1 76 ? 16.22110 19.09734 -31.91075 1.000 47.91749 132 LYS B C 1
ATOM 1909 O O . LYS B 1 76 ? 16.97229 19.98090 -31.48187 1.000 47.73077 132 LYS B O 1
ATOM 1915 N N . THR B 1 77 ? 16.06770 17.91791 -31.31103 1.000 47.92391 133 THR B N 1
ATOM 1916 C CA . THR B 1 77 ? 16.94336 17.57315 -30.20322 1.000 47.36422 133 THR B CA 1
ATOM 1917 C C . THR B 1 77 ? 18.36935 17.38092 -30.70990 1.000 50.20497 133 THR B C 1
ATOM 1918 O O . THR B 1 77 ? 18.62851 17.31626 -31.91650 1.000 51.96940 133 THR B O 1
ATOM 1922 N N . SER B 1 78 ? 19.29831 17.29364 -29.75966 1.000 50.09584 134 SER B N 1
ATOM 1923 C CA . SER B 1 78 ? 20.72015 17.25474 -30.07721 1.000 54.61192 134 SER B CA 1
ATOM 1924 C C . SER B 1 78 ? 21.03655 16.10761 -31.02868 1.000 57.28029 134 SER B C 1
ATOM 1925 O O . SER B 1 78 ? 20.45398 15.02474 -30.93396 1.000 54.04921 134 SER B O 1
ATOM 1928 N N . ALA B 1 79 ? 21.95895 16.35557 -31.96249 1.000 55.79790 135 ALA B N 1
ATOM 1929 C CA . ALA B 1 79 ? 22.40913 15.28579 -32.84234 1.000 59.44340 135 ALA B CA 1
ATOM 1930 C C . ALA B 1 79 ? 22.92261 14.10530 -32.02953 1.000 63.29317 135 ALA B C 1
ATOM 1931 O O . ALA B 1 79 ? 22.66515 12.94414 -32.36726 1.000 62.42933 135 ALA B O 1
ATOM 1933 N N . ASN B 1 80 ? 23.63700 14.38593 -30.94614 1.000 60.88556 136 ASN B N 1
ATOM 1934 C CA . ASN B 1 80 ? 24.08447 13.36166 -30.01536 1.000 60.40798 136 ASN B CA 1
ATOM 1935 C C . ASN B 1 80 ? 22.98008 13.12754 -28.99443 1.000 60.14654 136 ASN B C 1
ATOM 1936 O O . ASN B 1 80 ? 22.59750 14.04980 -28.26729 1.000 55.16610 136 ASN B O 1
ATOM 1941 N N . GLY B 1 81 ? 22.46059 11.89859 -28.95400 1.000 60.28797 137 GLY B N 1
ATOM 1942 C CA . GLY B 1 81 ? 21.36029 11.58473 -28.05904 1.000 56.75483 137 GLY B CA 1
ATOM 1943 C C . GLY B 1 81 ? 21.70708 11.70548 -26.58966 1.000 57.59127 137 GLY B C 1
ATOM 1944 O O . GLY B 1 81 ? 20.80128 11.82756 -25.75294 1.000 53.50444 137 GLY B O 1
ATOM 1945 N N . ASN B 1 82 ? 22.99622 11.66379 -26.24726 1.000 56.83237 138 ASN B N 1
ATOM 1946 C CA . ASN B 1 82 ? 23.41917 11.74161 -24.85560 1.000 61.32037 138 ASN B CA 1
ATOM 1947 C C . ASN B 1 82 ? 23.82461 13.15169 -24.46659 1.000 61.12158 138 ASN B C 1
ATOM 1948 O O . ASN B 1 82 ? 24.52678 13.34119 -23.46565 1.000 59.92382 138 ASN B O 1
ATOM 1953 N N . LYS B 1 83 ? 23.37272 14.14123 -25.23120 1.000 59.11233 139 LYS B N 1
ATOM 1954 C CA . LYS B 1 83 ? 23.70455 15.54132 -25.01912 1.000 59.71818 139 LYS B CA 1
ATOM 1955 C C . LYS B 1 83 ? 22.41289 16.32549 -24.84517 1.000 56.53772 139 LYS B C 1
ATOM 1956 O O . LYS B 1 83 ? 21.50590 16.22511 -25.67459 1.000 53.40435 139 LYS B O 1
ATOM 1962 N N . GLU B 1 84 ? 22.31446 17.08102 -23.75882 1.000 55.70963 140 GLU B N 1
ATOM 1963 C CA . GLU B 1 84 ? 21.15935 17.94432 -23.58174 1.000 49.81335 140 GLU B CA 1
ATOM 1964 C C . GLU B 1 84 ? 21.14136 19.05205 -24.62503 1.000 48.27745 140 GLU B C 1
ATOM 1965 O O . GLU B 1 84 ? 22.18211 19.55432 -25.04618 1.000 53.64754 140 GLU B O 1
ATOM 1971 N N . GLY B 1 85 ? 19.93503 19.42837 -25.04006 1.000 48.80060 141 GLY B N 1
ATOM 1972 C CA . GLY B 1 85 ? 19.74477 20.51660 -25.97694 1.000 45.73905 141 GLY B CA 1
ATOM 1973 C C . GLY B 1 85 ? 18.50031 21.30717 -25.63279 1.000 45.68625 141 GLY B C 1
ATOM 1974 O O . GLY B 1 85 ? 17.47590 20.73032 -25.24818 1.000 41.33548 141 GLY B O 1
ATOM 1975 N N . CYS B 1 86 ? 18.57718 22.63043 -25.75344 1.000 41.71905 142 CYS B N 1
ATOM 1976 C CA . CYS B 1 86 ? 17.51860 23.50759 -25.28404 1.000 39.10708 142 CYS B CA 1
ATOM 1977 C C . CYS B 1 86 ? 17.08457 24.47296 -26.37326 1.000 41.58036 142 CYS B C 1
ATOM 1978 O O . CYS B 1 86 ? 17.83457 24.78229 -27.29891 1.000 39.17733 142 CYS B O 1
ATOM 1981 N N . THR B 1 87 ? 15.84491 24.92090 -26.25851 1.000 40.45211 143 THR B N 1
ATOM 1982 C CA . THR B 1 87 ? 15.32070 26.01633 -27.04705 1.000 39.71110 143 THR B CA 1
ATOM 1983 C C . THR B 1 87 ? 14.67776 26.99847 -26.09140 1.000 44.46643 143 THR B C 1
ATOM 1984 O O . THR B 1 87 ? 14.26541 26.63849 -24.97923 1.000 40.43442 143 THR B O 1
ATOM 1988 N N . THR B 1 88 ? 14.57756 28.23954 -26.54739 1.000 44.06588 144 THR B N 1
ATOM 1989 C CA . THR B 1 88 ? 14.07101 29.32773 -25.72787 1.000 41.70122 144 THR B CA 1
ATOM 1990 C C . THR B 1 88 ? 12.89885 29.99468 -26.42712 1.000 44.02686 144 THR B C 1
ATOM 1991 O O . THR B 1 88 ? 12.97515 30.29504 -27.62121 1.000 45.21885 144 THR B O 1
ATOM 1995 N N . THR B 1 89 ? 11.82392 30.24373 -25.68217 1.000 39.92964 145 THR B N 1
ATOM 1996 C CA . THR B 1 89 ? 10.55196 30.60745 -26.28728 1.000 47.94539 145 THR B CA 1
ATOM 1997 C C . THR B 1 89 ? 9.81626 31.62805 -25.43223 1.000 43.21032 145 THR B C 1
ATOM 1998 O O . THR B 1 89 ? 9.89907 31.60729 -24.20250 1.000 43.23186 145 THR B O 1
ATOM 2002 N N . SER B 1 90 ? 9.08068 32.51353 -26.09387 1.000 48.87914 146 SER B N 1
ATOM 2003 C CA . SER B 1 90 ? 8.13915 33.40768 -25.43527 1.000 43.49439 146 SER B CA 1
ATOM 2004 C C . SER B 1 90 ? 6.74572 33.10153 -25.95887 1.000 46.16648 146 SER B C 1
ATOM 2005 O O . SER B 1 90 ? 6.58113 32.28649 -26.86742 1.000 47.70309 146 SER B O 1
ATOM 2008 N N . VAL B 1 91 ? 5.72427 33.72809 -25.36626 1.000 43.49901 147 VAL B N 1
ATOM 2009 C CA . VAL B 1 91 ? 4.34090 33.40877 -25.71004 1.000 50.09445 147 VAL B CA 1
ATOM 2010 C C . VAL B 1 91 ? 3.53409 34.68327 -25.93675 1.000 50.42397 147 VAL B C 1
ATOM 2011 O O . VAL B 1 91 ? 3.62221 35.64303 -25.16253 1.000 48.18612 147 VAL B O 1
ATOM 2015 N N . ASN B 1 92 ? 2.73567 34.68158 -27.00233 1.000 48.72275 148 ASN B N 1
ATOM 2016 C CA . ASN B 1 92 ? 1.83681 35.77116 -27.31541 1.000 55.78876 148 ASN B CA 1
ATOM 2017 C C . ASN B 1 92 ? 0.40293 35.31009 -27.09199 1.000 52.90124 148 ASN B C 1
ATOM 2018 O O . ASN B 1 92 ? 0.03491 34.21269 -27.53562 1.000 54.03058 148 ASN B O 1
ATOM 2023 N N . PRO B 1 93 ? -0.41714 36.07703 -26.36164 1.000 50.91690 149 PRO B N 1
ATOM 2024 C CA . PRO B 1 93 ? -0.10566 37.35809 -25.71536 1.000 55.55654 149 PRO B CA 1
ATOM 2025 C C . PRO B 1 93 ? 0.59489 37.15521 -24.38218 1.000 53.45588 149 PRO B C 1
ATOM 2026 O O . PRO B 1 93 ? 0.74955 36.02313 -23.90588 1.000 49.67791 149 PRO B O 1
ATOM 2030 N N . ALA B 1 94 ? 1.03752 38.24571 -23.76504 1.000 53.27324 150 ALA B N 1
ATOM 2031 C CA . ALA B 1 94 ? 1.58030 38.16450 -22.41927 1.000 46.40182 150 ALA B CA 1
ATOM 2032 C C . ALA B 1 94 ? 0.49134 37.72299 -21.45041 1.000 47.36155 150 ALA B C 1
ATOM 2033 O O . ALA B 1 94 ? -0.68984 38.03773 -21.62455 1.000 50.39787 150 ALA B O 1
ATOM 2035 N N . GLY B 1 95 ? 0.89492 36.99792 -20.42041 1.000 40.86264 151 GLY B N 1
ATOM 2036 C CA . GLY B 1 95 ? -0.01952 36.47524 -19.43304 1.000 41.55886 151 GLY B CA 1
ATOM 2037 C C . GLY B 1 95 ? 0.44184 35.11062 -18.97804 1.000 42.40525 151 GLY B C 1
ATOM 2038 O O . GLY B 1 95 ? 1.52477 34.64947 -19.33912 1.000 43.67523 151 GLY B O 1
ATOM 2039 N N . TYR B 1 96 ? -0.39299 34.45233 -18.17295 1.000 40.61956 152 TYR B N 1
ATOM 2040 C CA . TYR B 1 96 ? -0.04640 33.13241 -17.65952 1.000 36.71259 152 TYR B CA 1
ATOM 2041 C C . TYR B 1 96 ? -0.32818 32.08013 -18.72354 1.000 39.25826 152 TYR B C 1
ATOM 2042 O O . TYR B 1 96 ? -1.41455 32.05188 -19.30836 1.000 39.27791 152 TYR B O 1
ATOM 2051 N N . HIS B 1 97 ? 0.66555 31.23137 -18.98728 1.000 33.52958 153 HIS B N 1
ATOM 2052 C CA . HIS B 1 97 ? 0.54093 30.10858 -19.90265 1.000 34.66510 153 HIS B CA 1
ATOM 2053 C C . HIS B 1 97 ? 1.41148 28.98077 -19.37486 1.000 33.92366 153 HIS B C 1
ATOM 2054 O O . HIS B 1 97 ? 2.35748 29.21015 -18.61950 1.000 32.36464 153 HIS B O 1
ATOM 2061 N N . HIS B 1 98 ? 1.09676 27.76929 -19.80063 1.000 29.13915 154 HIS B N 1
ATOM 2062 C CA . HIS B 1 98 ? 2.02655 26.65356 -19.73384 1.000 31.44833 154 HIS B CA 1
ATOM 2063 C C . HIS B 1 98 ? 2.64184 26.47040 -21.10045 1.000 33.94000 154 HIS B C 1
ATOM 2064 O O . HIS B 1 98 ? 2.05049 26.83801 -22.11708 1.000 36.46054 154 HIS B O 1
ATOM 2071 N N . LEU B 1 99 ? 3.81808 25.85969 -21.12283 1.000 34.08306 155 LEU B N 1
ATOM 2072 C CA . LEU B 1 99 ? 4.33715 25.27108 -22.34915 1.000 32.93139 155 LEU B CA 1
ATOM 2073 C C . LEU B 1 99 ? 4.14634 23.76165 -22.28038 1.000 32.66992 155 LEU B C 1
ATOM 2074 O O . LEU B 1 99 ? 4.29418 23.15181 -21.21614 1.000 31.37841 155 LEU B O 1
ATOM 2079 N N . GLY B 1 100 ? 3.78154 23.17001 -23.40881 1.000 33.58986 156 GLY B N 1
ATOM 2080 C CA . GLY B 1 100 ? 3.80298 21.72773 -23.57992 1.000 34.07615 156 GLY B CA 1
ATOM 2081 C C . GLY B 1 100 ? 4.90557 21.40396 -24.56843 1.000 33.67579 156 GLY B C 1
ATOM 2082 O O . GLY B 1 100 ? 5.24139 22.23192 -25.42188 1.000 33.83963 156 GLY B O 1
ATOM 2083 N N . THR B 1 101 ? 5.48893 20.21081 -24.43777 1.000 32.27541 157 THR B N 1
ATOM 2084 C CA . THR B 1 101 ? 6.47711 19.71762 -25.39958 1.000 35.16234 157 THR B CA 1
ATOM 2085 C C . THR B 1 101 ? 6.18890 18.25008 -25.69699 1.000 36.02767 157 THR B C 1
ATOM 2086 O O . THR B 1 101 ? 6.02464 17.45578 -24.76988 1.000 32.07673 157 THR B O 1
ATOM 2090 N N . ILE B 1 102 ? 6.12065 17.89179 -26.97651 1.000 30.92713 158 ILE B N 1
ATOM 2091 C CA . ILE B 1 102 ? 5.98178 16.49538 -27.38025 1.000 35.38755 158 ILE B CA 1
ATOM 2092 C C . ILE B 1 102 ? 7.11201 16.18348 -28.35214 1.000 36.48345 158 ILE B C 1
ATOM 2093 O O . ILE B 1 102 ? 7.57847 17.06828 -29.07983 1.000 36.32729 158 ILE B O 1
ATOM 2098 N N . VAL B 1 103 ? 7.58205 14.93290 -28.33611 1.000 35.04819 159 VAL B N 1
ATOM 2099 C CA . VAL B 1 103 ? 8.74773 14.50781 -29.11774 1.000 39.89199 159 VAL B CA 1
ATOM 2100 C C . VAL B 1 103 ? 8.34955 13.36435 -30.04651 1.000 41.11528 159 VAL B C 1
ATOM 2101 O O . VAL B 1 103 ? 7.73806 12.38306 -29.60599 1.000 40.14785 159 VAL B O 1
ATOM 2105 N N . TYR B 1 104 ? 8.74458 13.46849 -31.31225 1.000 40.02016 160 TYR B N 1
ATOM 2106 C CA . TYR B 1 104 ? 8.40025 12.49337 -32.33661 1.000 41.89366 160 TYR B CA 1
ATOM 2107 C C . TYR B 1 104 ? 9.66355 11.96575 -32.99393 1.000 44.21584 160 TYR B C 1
ATOM 2108 O O . TYR B 1 104 ? 10.65893 12.68569 -33.10976 1.000 40.86131 160 TYR B O 1
ATOM 2117 N N . ASP B 1 105 ? 9.61067 10.71487 -33.45734 1.000 41.55358 161 ASP B N 1
ATOM 2118 C CA . ASP B 1 105 ? 10.71238 10.17209 -34.23017 1.000 45.09848 161 ASP B CA 1
ATOM 2119 C C . ASP B 1 105 ? 10.40631 10.33521 -35.71916 1.000 46.10293 161 ASP B C 1
ATOM 2120 O O . ASP B 1 105 ? 9.42106 10.97437 -36.10312 1.000 48.48038 161 ASP B O 1
ATOM 2125 N N . ILE B 1 106 ? 11.27232 9.77383 -36.56941 1.000 50.24595 162 ILE B N 1
ATOM 2126 C CA . ILE B 1 106 ? 11.18595 10.01105 -38.00925 1.000 51.39670 162 ILE B CA 1
ATOM 2127 C C . ILE B 1 106 ? 9.93664 9.37683 -38.59943 1.000 51.34165 162 ILE B C 1
ATOM 2128 O O . ILE B 1 106 ? 9.51647 9.73298 -39.70745 1.000 52.63785 162 ILE B O 1
ATOM 2133 N N . ASN B 1 107 ? 9.32992 8.44223 -37.88063 1.000 50.23630 163 ASN B N 1
ATOM 2134 C CA . ASN B 1 107 ? 8.13877 7.74973 -38.33750 1.000 52.78489 163 ASN B CA 1
ATOM 2135 C C . ASN B 1 107 ? 6.86357 8.38669 -37.80362 1.000 52.72833 163 ASN B C 1
ATOM 2136 O O . ASN B 1 107 ? 5.78813 7.78962 -37.92174 1.000 53.56335 163 ASN B O 1
ATOM 2141 N N . LYS B 1 108 ? 6.96369 9.57738 -37.21187 1.000 48.44504 164 LYS B N 1
ATOM 2142 C CA . LYS B 1 108 ? 5.83369 10.31270 -36.65319 1.000 47.31255 164 LYS B CA 1
ATOM 2143 C C . LYS B 1 108 ? 5.19989 9.59755 -35.46794 1.000 43.77828 164 LYS B C 1
ATOM 2144 O O . LYS B 1 108 ? 4.03803 9.85244 -35.13448 1.000 47.21830 164 LYS B O 1
ATOM 2150 N N . ASN B 1 109 ? 5.94264 8.71154 -34.81614 1.000 44.06313 165 ASN B N 1
ATOM 2151 C CA . ASN B 1 109 ? 5.56108 8.07481 -33.56296 1.000 43.80848 165 ASN B CA 1
ATOM 2152 C C . ASN B 1 109 ? 6.10696 8.86106 -32.37662 1.000 43.49375 165 ASN B C 1
ATOM 2153 O O . ASN B 1 109 ? 7.24788 9.33340 -32.41862 1.000 44.74753 165 ASN B O 1
ATOM 2158 N N . PRO B 1 110 ? 5.31240 9.01043 -31.32072 1.000 45.20388 166 PRO B N 1
ATOM 2159 C CA . PRO B 1 110 ? 5.84701 9.59075 -30.08614 1.000 40.86114 166 PRO B CA 1
ATOM 2160 C C . PRO B 1 110 ? 7.01238 8.75410 -29.59250 1.000 40.24900 166 PRO B C 1
ATOM 2161 O O . PRO B 1 110 ? 6.97267 7.52044 -29.63193 1.000 41.32035 166 PRO B O 1
ATOM 2165 N N . ILE B 1 111 ? 8.06077 9.43498 -29.14058 1.000 38.52900 167 ILE B N 1
ATOM 2166 C CA . ILE B 1 111 ? 9.23403 8.78902 -28.56706 1.000 41.57934 167 ILE B CA 1
ATOM 2167 C C . ILE B 1 111 ? 9.46761 9.34628 -27.17024 1.000 38.89667 167 ILE B C 1
ATOM 2168 O O . ILE B 1 111 ? 9.38038 10.56027 -26.96055 1.000 40.21103 167 ILE B O 1
ATOM 2173 N N . GLU B 1 112 ? 9.72919 8.45335 -26.21217 1.000 38.08267 168 GLU B N 1
ATOM 2174 C CA . GLU B 1 112 ? 10.04300 8.85975 -24.84887 1.000 39.30347 168 GLU B CA 1
ATOM 2175 C C . GLU B 1 112 ? 11.48594 9.34966 -24.76548 1.000 39.69677 168 GLU B C 1
ATOM 2176 O O . GLU B 1 112 ? 12.38503 8.77941 -25.39154 1.000 42.04731 168 GLU B O 1
ATOM 2182 N N . VAL B 1 113 ? 11.71089 10.39461 -23.97498 1.000 34.94537 169 VAL B N 1
ATOM 2183 C CA . VAL B 1 113 ? 13.05134 10.90854 -23.73423 1.000 38.59947 169 VAL B CA 1
ATOM 2184 C C . VAL B 1 113 ? 13.31289 10.84275 -22.23669 1.000 39.94423 169 VAL B C 1
ATOM 2185 O O . VAL B 1 113 ? 12.36775 10.84418 -21.44100 1.000 41.01407 169 VAL B O 1
ATOM 2189 N N . ASP B 1 114 ? 14.59428 10.74476 -21.84936 1.000 40.44319 170 ASP B N 1
ATOM 2190 C CA . ASP B 1 114 ? 14.93556 10.69405 -20.42210 1.000 42.14955 170 ASP B CA 1
ATOM 2191 C C . ASP B 1 114 ? 14.40155 11.88211 -19.64265 1.000 38.40161 170 ASP B C 1
ATOM 2192 O O . ASP B 1 114 ? 13.93164 11.71180 -18.51527 1.000 41.59559 170 ASP B O 1
ATOM 2197 N N . LYS B 1 115 ? 14.52343 13.09600 -20.18291 1.000 40.52852 171 LYS B N 1
ATOM 2198 C CA . LYS B 1 115 ? 14.21861 14.28218 -19.38997 1.000 36.47679 171 LYS B CA 1
ATOM 2199 C C . LYS B 1 115 ? 13.75136 15.42772 -20.27309 1.000 38.29973 171 LYS B C 1
ATOM 2200 O O . LYS B 1 115 ? 14.41169 15.76573 -21.26183 1.000 38.29520 171 LYS B O 1
ATOM 2206 N N . ILE B 1 116 ? 12.62609 16.02865 -19.88613 1.000 36.22176 172 ILE B N 1
ATOM 2207 C CA . ILE B 1 116 ? 12.14868 17.31311 -20.39897 1.000 33.24090 172 ILE B CA 1
ATOM 2208 C C . ILE B 1 116 ? 12.11599 18.25741 -19.21249 1.000 37.17438 172 ILE B C 1
ATOM 2209 O O . ILE B 1 116 ? 11.47381 17.95753 -18.19997 1.000 35.62204 172 ILE B O 1
ATOM 2214 N N . SER B 1 117 ? 12.81807 19.38126 -19.31226 1.000 33.09225 173 SER B N 1
ATOM 2215 C CA . SER B 1 117 ? 12.88290 20.28953 -18.17712 1.000 33.43505 173 SER B CA 1
ATOM 2216 C C . SER B 1 117 ? 12.68838 21.71768 -18.65682 1.000 34.24166 173 SER B C 1
ATOM 2217 O O . SER B 1 117 ? 13.05819 22.07389 -19.77638 1.000 32.57379 173 SER B O 1
ATOM 2220 N N . TYR B 1 118 ? 12.06438 22.51477 -17.80404 1.000 35.08512 174 TYR B N 1
ATOM 2221 C CA . TYR B 1 118 ? 11.64273 23.86590 -18.12451 1.000 34.080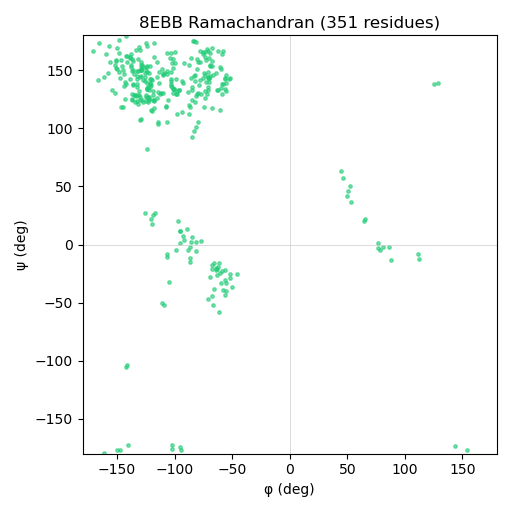28 174 TYR B CA 1
ATOM 2222 C C . TYR B 1 118 ? 12.30543 24.82590 -17.15248 1.000 35.30347 174 TYR B C 1
ATOM 2223 O O . TYR B 1 118 ? 12.39180 24.53440 -15.95898 1.000 29.49433 174 TYR B O 1
ATOM 2232 N N . PHE B 1 119 ? 12.76777 25.97412 -17.66004 1.000 35.70521 175 PHE B N 1
ATOM 2233 C CA . PHE B 1 119 ? 13.39067 26.99634 -16.82441 1.000 34.17713 175 PHE B CA 1
ATOM 2234 C C . PHE B 1 119 ? 12.78230 28.34973 -17.15417 1.000 35.62214 175 PHE B C 1
ATOM 2235 O O . PHE B 1 119 ? 12.83359 28.79590 -18.30585 1.000 31.51253 175 PHE B O 1
ATOM 2243 N N . GLY B 1 120 ? 12.18585 28.98910 -16.15594 1.000 35.31188 176 GLY B N 1
ATOM 2244 C CA . GLY B 1 120 ? 11.73468 30.34850 -16.34625 1.000 34.76119 176 GLY B CA 1
ATOM 2245 C C . GLY B 1 120 ? 12.92767 31.28107 -16.43930 1.000 38.70441 176 GLY B C 1
ATOM 2246 O O . GLY B 1 120 ? 13.93704 31.10207 -15.75797 1.000 35.97888 176 GLY B O 1
ATOM 2247 N N . GLU B 1 121 ? 12.81037 32.28754 -17.29879 1.000 37.25657 177 GLU B N 1
ATOM 2248 C CA . GLU B 1 121 ? 13.92899 33.18997 -17.49524 1.000 40.27107 177 GLU B CA 1
ATOM 2249 C C . GLU B 1 121 ? 13.46946 34.63048 -17.35478 1.000 45.91425 177 GLU B C 1
ATOM 2250 O O . GLU B 1 121 ? 12.31018 34.94923 -17.62848 1.000 43.03784 177 GLU B O 1
ATOM 2256 N N . PRO B 1 122 ? 14.36070 35.51641 -16.90576 1.000 45.54464 178 PRO B N 1
ATOM 2257 C CA . PRO B 1 122 ? 15.72585 35.21239 -16.45993 1.000 45.52843 178 PRO B CA 1
ATOM 2258 C C . PRO B 1 122 ? 15.68803 34.57591 -15.07739 1.000 44.76811 178 PRO B C 1
ATOM 2259 O O . PRO B 1 122 ? 14.64170 34.60818 -14.41837 1.000 43.47731 178 PRO B O 1
ATOM 2263 N N . GLY B 1 123 ? 16.79133 33.96566 -14.63431 1.000 44.64918 179 GLY B N 1
ATOM 2264 C CA . GLY B 1 123 ? 16.86916 33.33898 -13.33015 1.000 40.28342 179 GLY B CA 1
ATOM 2265 C C . GLY B 1 123 ? 16.99209 31.83249 -13.34627 1.000 41.44490 179 GLY B C 1
ATOM 2266 O O . GLY B 1 123 ? 17.31590 31.25234 -12.30521 1.000 40.43967 179 GLY B O 1
ATOM 2267 N N . ASN B 1 124 ? 16.76438 31.18298 -14.48876 1.000 37.57370 180 ASN B N 1
ATOM 2268 C CA . ASN B 1 124 ? 16.81971 29.72880 -14.60101 1.000 40.27361 180 ASN B CA 1
ATOM 2269 C C . ASN B 1 124 ? 15.98052 29.06724 -13.51387 1.000 41.38748 180 ASN B C 1
ATOM 2270 O O . ASN B 1 124 ? 16.40658 28.11921 -12.85267 1.000 37.98771 180 ASN B O 1
ATOM 2275 N N . VAL B 1 125 ? 14.76538 29.59085 -13.33741 1.000 37.47323 181 VAL B N 1
ATOM 2276 C CA . VAL B 1 125 ? 13.84163 29.08005 -12.32935 1.000 36.22706 181 VAL B CA 1
ATOM 2277 C C . VAL B 1 125 ? 13.28365 27.73742 -12.77931 1.000 33.84442 181 VAL B C 1
ATOM 2278 O O . VAL B 1 125 ? 12.79148 27.61088 -13.90443 1.000 32.31476 181 VAL B O 1
ATOM 2282 N N . ASN B 1 126 ? 13.30304 26.74398 -11.88517 1.000 32.30229 182 ASN B N 1
ATOM 2283 C CA . ASN B 1 126 ? 12.77359 25.42281 -12.21638 1.000 33.95755 182 ASN B CA 1
ATOM 2284 C C . ASN B 1 126 ? 11.26494 25.52311 -12.40520 1.000 32.49973 182 ASN B C 1
ATOM 2285 O O . ASN B 1 126 ? 10.54922 25.87355 -11.46809 1.000 36.20724 182 ASN B O 1
ATOM 2290 N N . GLU B 1 127 ? 10.77810 25.22204 -13.61295 1.000 30.12125 183 GLU B N 1
ATOM 2291 C CA . GLU B 1 127 ? 9.35813 25.31405 -13.94190 1.000 31.86055 183 GLU B CA 1
ATOM 2292 C C . GLU B 1 127 ? 8.79879 23.95811 -14.35403 1.000 30.85272 183 GLU B C 1
ATOM 2293 O O . GLU B 1 127 ? 7.80298 23.87001 -15.08612 1.000 26.38011 183 GLU B O 1
ATOM 2299 N N . GLY B 1 128 ? 9.42995 22.88987 -13.87848 1.000 31.04573 184 GLY B N 1
ATOM 2300 C CA . GLY B 1 128 ? 8.94203 21.55355 -14.13755 1.000 30.25745 184 GLY B CA 1
ATOM 2301 C C . GLY B 1 128 ? 10.03420 20.65416 -14.67635 1.000 37.70801 184 GLY B C 1
ATOM 2302 O O . GLY B 1 128 ? 10.84214 21.08767 -15.50143 1.000 33.38416 184 GLY B O 1
ATOM 2303 N N . ILE B 1 129 ? 10.08328 19.40830 -14.21326 1.000 34.42771 185 ILE B N 1
ATOM 2304 C CA . ILE B 1 129 ? 10.97269 18.39128 -14.77088 1.000 36.74567 185 ILE B CA 1
ATOM 2305 C C . ILE B 1 129 ? 10.17018 17.10581 -14.92722 1.000 38.98008 185 ILE B C 1
ATOM 2306 O O . ILE B 1 129 ? 9.49564 16.67568 -13.98254 1.000 31.34524 185 ILE B O 1
ATOM 2311 N N . GLY B 1 130 ? 10.21911 16.52104 -16.12304 1.000 32.28106 186 GLY B N 1
ATOM 2312 C CA . GLY B 1 130 ? 9.53990 15.27001 -16.39347 1.000 35.08762 186 GLY B CA 1
ATOM 2313 C C . GLY B 1 130 ? 10.50411 14.27339 -16.99826 1.000 36.83191 186 GLY B C 1
ATOM 2314 O O . GLY B 1 130 ? 11.47860 14.64009 -17.65213 1.000 36.47069 186 GLY B O 1
ATOM 2315 N N . GLY B 1 131 ? 10.21819 12.99967 -16.77776 1.000 37.83327 187 GLY B N 1
ATOM 2316 C CA . GLY B 1 131 ? 11.15730 11.95421 -17.14253 1.000 37.28581 187 GLY B CA 1
ATOM 2317 C C . GLY B 1 131 ? 10.47581 10.79222 -17.82457 1.000 36.17823 187 GLY B C 1
ATOM 2318 O O . GLY B 1 131 ? 9.31011 10.48393 -17.55968 1.000 38.96464 187 GLY B O 1
ATOM 2319 N N . SER B 1 132 ? 11.23408 10.13278 -18.69979 1.000 41.44925 188 SER B N 1
ATOM 2320 C CA . SER B 1 132 ? 10.79960 8.91299 -19.38748 1.000 44.13015 188 SER B CA 1
ATOM 2321 C C . SER B 1 132 ? 9.38454 9.08196 -19.93148 1.000 43.00216 188 SER B C 1
ATOM 2322 O O . SER B 1 132 ? 8.45540 8.33861 -19.60391 1.000 36.54779 188 SER B O 1
ATOM 2325 N N . THR B 1 133 ? 9.23738 10.10853 -20.75858 1.000 37.40434 189 THR B N 1
ATOM 2326 C CA . THR B 1 133 ? 7.94292 10.47144 -21.30710 1.000 35.91599 189 THR B CA 1
ATOM 2327 C C . THR B 1 133 ? 8.16908 11.09961 -22.67122 1.000 38.81670 189 THR B C 1
ATOM 2328 O O . THR B 1 133 ? 9.22702 11.68502 -22.92843 1.000 35.87959 189 THR B O 1
ATOM 2332 N N . SER B 1 134 ? 7.17500 10.95359 -23.54896 1.000 35.81565 190 SER B N 1
ATOM 2333 C CA . SER B 1 134 ? 7.19372 11.60562 -24.84665 1.000 36.01629 190 SER B CA 1
ATOM 2334 C C . SER B 1 134 ? 6.61792 13.01358 -24.81095 1.000 35.84194 190 SER B C 1
ATOM 2335 O O . SER B 1 134 ? 6.81879 13.77401 -25.76840 1.000 36.21604 190 SER B O 1
ATOM 2338 N N . TYR B 1 135 ? 5.90327 13.38319 -23.74995 1.000 36.60787 191 TYR B N 1
ATOM 2339 C CA . TYR B 1 135 ? 5.39068 14.74283 -23.65399 1.000 34.38580 191 TYR B CA 1
ATOM 2340 C C . TYR B 1 135 ? 5.41171 15.17881 -22.20120 1.000 33.75037 191 TYR B C 1
ATOM 2341 O O . TYR B 1 135 ? 5.25998 14.35642 -21.29527 1.000 33.30649 191 TYR B O 1
ATOM 2350 N N . PHE B 1 136 ? 5.57413 16.48080 -21.98814 1.000 30.95745 192 PHE B N 1
ATOM 2351 C CA . PHE B 1 136 ? 5.57691 17.02561 -20.63192 1.000 34.45033 192 PHE B CA 1
ATOM 2352 C C . PHE B 1 136 ? 5.30698 18.52809 -20.68008 1.000 35.14393 192 PHE B C 1
ATOM 2353 O O . PHE B 1 136 ? 5.77628 19.21163 -21.59506 1.000 32.31059 192 PHE B O 1
ATOM 2361 N N . SER B 1 137 ? 4.56725 19.03680 -19.68243 1.000 32.86478 193 SER B N 1
ATOM 2362 C CA . SER B 1 137 ? 4.14657 20.43721 -19.63165 1.000 32.82002 193 SER B CA 1
ATOM 2363 C C . SER B 1 137 ? 4.77055 21.17225 -18.45031 1.000 32.36345 193 SER B C 1
ATOM 2364 O O . SER B 1 137 ? 4.93021 20.60619 -17.36286 1.000 31.44395 193 SER B O 1
ATOM 2367 N N . SER B 1 138 ? 5.08961 22.44720 -18.66547 1.000 29.39224 194 SER B N 1
ATOM 2368 C CA . SER B 1 138 ? 5.66092 23.29894 -17.62847 1.000 27.99258 194 SER B CA 1
ATOM 2369 C C . SER B 1 138 ? 4.61285 23.66289 -16.58277 1.000 29.06646 194 SER B C 1
ATOM 2370 O O . SER B 1 138 ? 3.40694 23.48037 -16.77710 1.000 28.80984 194 SER B O 1
ATOM 2373 N N . ASP B 1 139 ? 5.08937 24.23669 -15.47409 1.000 28.18596 195 ASP B N 1
ATOM 2374 C CA . ASP B 1 139 ? 4.21750 24.91248 -14.52985 1.000 27.80897 195 ASP B CA 1
ATOM 2375 C C . ASP B 1 139 ? 3.54176 26.10596 -15.22009 1.000 29.43573 195 ASP B C 1
ATOM 2376 O O . ASP B 1 139 ? 3.95507 26.54407 -16.29204 1.000 27.54613 195 ASP B O 1
ATOM 2381 N N . ASN B 1 140 ? 2.50801 26.65230 -14.57821 1.000 31.69035 196 ASN B N 1
ATOM 2382 C CA . ASN B 1 140 ? 1.88849 27.87433 -15.08789 1.000 31.28734 196 ASN B CA 1
ATOM 2383 C C . ASN B 1 140 ? 2.85933 29.02237 -14.84984 1.000 33.57363 196 ASN B C 1
ATOM 2384 O O . ASN B 1 140 ? 3.43085 29.13414 -13.76559 1.000 38.81832 196 ASN B O 1
ATOM 2389 N N . PHE B 1 141 ? 3.08084 29.85376 -15.86408 1.000 33.30539 197 PHE B N 1
ATOM 2390 C CA . PHE B 1 141 ? 4.16902 30.82731 -15.83692 1.000 31.32944 197 PHE B CA 1
ATOM 2391 C C . PHE B 1 141 ? 3.72391 32.12793 -16.48198 1.000 35.32868 197 PHE B C 1
ATOM 2392 O O . PHE B 1 141 ? 3.03593 32.12130 -17.50251 1.000 35.33742 197 PHE B O 1
ATOM 2400 N N . GLN B 1 142 ? 4.09859 33.24418 -15.86353 1.000 39.44342 198 GLN B N 1
ATOM 2401 C CA . GLN B 1 142 ? 3.70215 34.57202 -16.32985 1.000 39.10721 198 GLN B CA 1
ATOM 2402 C C . GLN B 1 142 ? 4.65092 35.03135 -17.43439 1.000 40.65907 198 GLN B C 1
ATOM 2403 O O . GLN B 1 142 ? 5.74331 35.53019 -17.15782 1.000 46.30577 198 GLN B O 1
ATOM 2409 N N . PHE B 1 143 ? 4.23215 34.86014 -18.69372 1.000 35.26613 199 PHE B N 1
ATOM 2410 C CA . PHE B 1 143 ? 5.01529 35.30510 -19.84546 1.000 38.47211 199 PHE B CA 1
ATOM 2411 C C . PHE B 1 143 ? 4.80518 36.78656 -20.12073 1.000 43.74351 199 PHE B C 1
ATOM 2412 O O . PHE B 1 143 ? 3.67986 37.28957 -20.05412 1.000 41.93574 199 PHE B O 1
ATOM 2420 N N . SER B 1 144 ? 5.89162 37.47420 -20.47936 1.000 44.08263 200 SER B N 1
ATOM 2421 C CA . SER B 1 144 ? 5.85282 38.91372 -20.73225 1.000 48.50418 200 SER B CA 1
ATOM 2422 C C . SER B 1 144 ? 6.90746 39.26619 -21.77468 1.000 51.50282 200 SER B C 1
ATOM 2423 O O . SER B 1 144 ? 7.60452 38.39750 -22.30954 1.000 51.23882 200 SER B O 1
ATOM 2426 N N . LYS B 1 145 ? 7.03498 40.56344 -22.05571 1.000 55.93496 201 LYS B N 1
ATOM 2427 C CA . LYS B 1 145 ? 8.10677 40.99303 -22.94160 1.000 56.01144 201 LYS B CA 1
ATOM 2428 C C . LYS B 1 145 ? 9.46602 40.68709 -22.32471 1.000 54.94490 201 LYS B C 1
ATOM 2429 O O . LYS B 1 145 ? 10.44847 40.47067 -23.04810 1.000 54.89971 201 LYS B O 1
ATOM 2435 N N . SER B 1 146 ? 9.52565 40.62818 -20.99046 1.000 51.77071 202 SER B N 1
ATOM 2436 C CA . SER B 1 146 ? 10.75682 40.43322 -20.23161 1.000 55.54574 202 SER B CA 1
ATOM 2437 C C . SER B 1 146 ? 10.89404 39.04539 -19.60919 1.000 50.76791 202 SER B C 1
ATOM 2438 O O . SER B 1 146 ? 11.96255 38.72764 -19.07698 1.000 47.01971 202 SER B O 1
ATOM 2441 N N . ARG B 1 147 ? 9.85412 38.22037 -19.66194 1.000 49.35257 203 ARG B N 1
ATOM 2442 C CA . ARG B 1 147 ? 9.82064 36.91706 -19.01092 1.000 47.15750 203 ARG B CA 1
ATOM 2443 C C . ARG B 1 147 ? 9.49656 35.85049 -20.04505 1.000 44.37183 203 ARG B C 1
ATOM 2444 O O . ARG B 1 147 ? 8.48860 35.96220 -20.74991 1.000 43.17112 203 ARG B O 1
ATOM 2452 N N . TYR B 1 148 ? 10.34255 34.81651 -20.12336 1.000 41.25810 204 TYR B N 1
ATOM 2453 C CA . TYR B 1 148 ? 10.21518 33.75321 -21.12082 1.000 38.67216 204 TYR B CA 1
ATOM 2454 C C . TYR B 1 148 ? 10.71344 32.43624 -20.52116 1.000 40.97726 204 TYR B C 1
ATOM 2455 O O . TYR B 1 148 ? 11.06206 32.36260 -19.33746 1.000 37.39651 204 TYR B O 1
ATOM 2464 N N . MET B 1 149 ? 10.72775 31.38134 -21.34642 1.000 34.79018 205 MET B N 1
ATOM 2465 C CA . MET B 1 149 ? 10.99896 30.03284 -20.85974 1.000 34.43413 205 MET B CA 1
ATOM 2466 C C . MET B 1 149 ? 11.94913 29.27395 -21.76326 1.000 36.27943 205 MET B C 1
ATOM 2467 O O . MET B 1 149 ? 11.84329 29.32089 -22.99035 1.000 39.29744 205 MET B O 1
ATOM 2472 N N . LYS B 1 150 ? 12.87569 28.57314 -21.13518 1.000 32.83629 206 LYS B N 1
ATOM 2473 C CA . LYS B 1 150 ? 13.75562 27.65530 -21.81969 1.000 37.22877 206 LYS B CA 1
ATOM 2474 C C . LYS B 1 150 ? 13.25505 26.23662 -21.58659 1.000 34.66419 206 LYS B C 1
ATOM 2475 O O . LYS B 1 150 ? 12.87406 25.87277 -20.46704 1.000 32.94332 206 LYS B O 1
ATOM 2481 N N . THR B 1 151 ? 13.23294 25.45267 -22.65516 1.000 36.70129 207 THR B N 1
ATOM 2482 C CA . THR B 1 151 ? 12.88971 24.03694 -22.60458 1.000 32.42645 207 THR B CA 1
ATOM 2483 C C . THR B 1 151 ? 14.12763 23.25157 -22.99248 1.000 37.42821 207 THR B C 1
ATOM 2484 O O . THR B 1 151 ? 14.75325 23.55716 -24.01177 1.000 36.56616 207 THR B O 1
ATOM 2488 N N . CYS B 1 152 ? 14.47708 22.24586 -22.19494 1.000 32.04886 208 CYS B N 1
ATOM 2489 C CA . CYS B 1 152 ? 15.62497 21.39530 -22.47403 1.000 35.51385 208 CYS B CA 1
ATOM 2490 C C . CYS B 1 152 ? 15.18202 19.94415 -22.59342 1.000 40.35276 208 CYS B C 1
ATOM 2491 O O . CYS B 1 152 ? 14.39502 19.45741 -21.77352 1.000 34.76719 208 CYS B O 1
ATOM 2494 N N . ILE B 1 153 ? 15.68899 19.24832 -23.60910 1.000 37.28398 209 ILE B N 1
ATOM 2495 C CA . ILE B 1 153 ? 15.40485 17.82990 -23.78703 1.000 37.96785 209 ILE B CA 1
ATOM 2496 C C . ILE B 1 153 ? 16.71113 17.05596 -23.71164 1.000 42.31192 209 ILE B C 1
ATOM 2497 O O . ILE B 1 153 ? 17.70334 17.42929 -24.35090 1.000 42.79242 209 ILE B O 1
ATOM 2502 N N . PHE B 1 154 ? 16.70862 15.98684 -22.92091 1.000 42.43476 210 PHE B N 1
ATOM 2503 C CA . PHE B 1 154 ? 17.78762 15.00972 -22.89402 1.000 42.06279 210 PHE B CA 1
ATOM 2504 C C . PHE B 1 154 ? 17.20706 13.69431 -23.41402 1.000 42.88469 210 PHE B C 1
ATOM 2505 O O . PHE B 1 154 ? 16.43089 13.02850 -22.71314 1.000 41.98265 210 PHE B O 1
ATOM 2513 N N . SER B 1 155 ? 17.55068 13.33632 -24.65440 1.000 43.34751 211 SER B N 1
ATOM 2514 C CA . SER B 1 155 ? 16.99599 12.11430 -25.23475 1.000 43.40784 211 SER B CA 1
ATOM 2515 C C . SER B 1 155 ? 17.40187 10.90218 -24.41949 1.000 44.62866 211 SER B C 1
ATOM 2516 O O . SER B 1 155 ? 16.55000 10.16161 -23.91988 1.000 41.45672 211 SER B O 1
ATOM 2519 N N . GLY B 1 156 ? 18.70748 10.69127 -24.27143 1.000 47.62080 212 GLY B N 1
ATOM 2520 C CA . GLY B 1 156 ? 19.22533 9.48474 -23.67284 1.000 48.48480 212 GLY B CA 1
ATOM 2521 C C . GLY B 1 156 ? 19.28774 8.29164 -24.60456 1.000 52.56575 212 GLY B C 1
ATOM 2522 O O . GLY B 1 156 ? 19.76197 7.23162 -24.18882 1.000 47.06708 212 GLY B O 1
ATOM 2523 N N . GLY B 1 157 ? 18.82658 8.42984 -25.84554 1.000 51.79302 213 GLY B N 1
ATOM 2524 C CA . GLY B 1 157 ? 18.97001 7.38330 -26.83665 1.000 48.38726 213 GLY B CA 1
ATOM 2525 C C . GLY B 1 157 ? 19.25178 7.94501 -28.21752 1.000 53.65534 213 GLY B C 1
ATOM 2526 O O . GLY B 1 157 ? 20.36021 8.41238 -28.49429 1.000 50.53384 213 GLY B O 1
ATOM 2527 N N . TYR B 1 158 ? 18.24223 7.91293 -29.08486 1.000 52.21402 214 TYR B N 1
ATOM 2528 C CA . TYR B 1 158 ? 18.35008 8.49240 -30.41795 1.000 54.22353 214 TYR B CA 1
ATOM 2529 C C . TYR B 1 158 ? 18.43315 10.02264 -30.34846 1.000 56.00525 214 TYR B C 1
ATOM 2530 O O . TYR B 1 158 ? 17.80032 10.65812 -29.49593 1.000 54.48875 214 TYR B O 1
ATOM 2539 N N . GLY B 1 159 ? 19.21181 10.61968 -31.26105 1.000 54.19616 215 GLY B N 1
ATOM 2540 C CA . GLY B 1 159 ? 19.27935 12.05942 -31.40274 1.000 56.69476 215 GLY B CA 1
ATOM 2541 C C . GLY B 1 159 ? 18.46001 12.56776 -32.58880 1.000 59.59691 215 GLY B C 1
ATOM 2542 O O . GLY B 1 159 ? 17.77083 11.81622 -33.27562 1.000 58.67591 215 GLY B O 1
ATOM 2543 N N . ASN B 1 160 ? 18.56088 13.88177 -32.82303 1.000 51.91758 216 ASN B N 1
ATOM 2544 C CA . ASN B 1 160 ? 17.86540 14.56218 -33.92835 1.000 53.13238 216 ASN B CA 1
ATOM 2545 C C . ASN B 1 160 ? 16.38345 14.21269 -33.96285 1.000 52.05498 216 ASN B C 1
ATOM 2546 O O . ASN B 1 160 ? 15.80857 13.97776 -35.03031 1.000 47.05473 216 ASN B O 1
ATOM 2551 N N . LEU B 1 161 ? 15.76085 14.16338 -32.78883 1.000 48.88548 217 LEU B N 1
ATOM 2552 C CA . LEU B 1 161 ? 14.32524 13.93906 -32.71402 1.000 49.03379 217 LEU B CA 1
ATOM 2553 C C . LEU B 1 161 ? 13.58203 15.23727 -33.00220 1.000 46.82004 217 LEU B C 1
ATOM 2554 O O . LEU B 1 161 ? 14.12211 16.33319 -32.84690 1.000 43.17305 217 LEU B O 1
ATOM 2559 N N . ASN B 1 162 ? 12.32541 15.11521 -33.42449 1.000 43.15104 218 ASN B N 1
ATOM 2560 C CA . ASN B 1 162 ? 11.52929 16.29632 -33.73676 1.000 42.74592 218 ASN B CA 1
ATOM 2561 C C . ASN B 1 162 ? 10.72108 16.68165 -32.50094 1.000 43.09713 218 ASN B C 1
ATOM 2562 O O . ASN B 1 162 ? 9.84390 15.93172 -32.06895 1.000 40.37461 218 ASN B O 1
ATOM 2567 N N . ALA B 1 163 ? 11.02696 17.84503 -31.92378 1.000 41.11166 219 ALA B N 1
ATOM 2568 C CA . ALA B 1 163 ? 10.29863 18.35285 -30.76895 1.000 38.19425 219 ALA B CA 1
ATOM 2569 C C . ALA B 1 163 ? 9.33910 19.45726 -31.19274 1.000 40.20921 219 ALA B C 1
ATOM 2570 O O . ALA B 1 163 ? 9.60094 20.20306 -32.14121 1.000 40.91671 219 ALA B O 1
ATOM 2572 N N . TYR B 1 164 ? 8.22285 19.55988 -30.47444 1.000 38.24987 220 TYR B N 1
ATOM 2573 C CA . TYR B 1 164 ? 7.23214 20.60847 -30.70060 1.000 37.55983 220 TYR B CA 1
ATOM 2574 C C . TYR B 1 164 ? 6.83523 21.17011 -29.35191 1.000 36.18346 220 TYR B C 1
ATOM 2575 O O . TYR B 1 164 ? 6.38502 20.42365 -28.47650 1.000 35.55459 220 TYR B O 1
ATOM 2584 N N . THR B 1 165 ? 7.01712 22.47524 -29.18132 1.000 35.60917 221 THR B N 1
ATOM 2585 C CA . THR B 1 165 ? 6.71387 23.15844 -27.92917 1.000 36.03998 221 THR B CA 1
ATOM 2586 C C . THR B 1 165 ? 5.62783 24.19106 -28.18470 1.000 34.52900 221 THR B C 1
ATOM 2587 O O . THR B 1 165 ? 5.82292 25.12294 -28.97761 1.000 38.64374 221 THR B O 1
ATOM 2591 N N . TRP B 1 166 ? 4.48403 24.01081 -27.53989 1.000 32.95599 222 TRP B N 1
ATOM 2592 C CA . TRP B 1 166 ? 3.33349 24.87840 -27.73485 1.000 38.98379 222 TRP B CA 1
ATOM 2593 C C . TRP B 1 166 ? 2.90989 25.44718 -26.38900 1.000 38.48278 222 TRP B C 1
ATOM 2594 O O . TRP B 1 166 ? 3.38857 25.02823 -25.33422 1.000 37.10608 222 TRP B O 1
ATOM 2605 N N . SER B 1 167 ? 1.99399 26.40603 -26.43604 1.000 36.02994 223 SER B N 1
ATOM 2606 C CA . SER B 1 167 ? 1.49651 27.07698 -25.24595 1.000 35.57676 223 SER B CA 1
ATOM 2607 C C . SER B 1 167 ? 0.02988 26.74311 -25.04206 1.000 40.48748 223 SER B C 1
ATOM 2608 O O . SER B 1 167 ? -0.74375 26.70207 -26.00112 1.000 37.40324 223 SER B O 1
ATOM 2611 N N . TRP B 1 168 ? -0.35217 26.50335 -23.79034 1.000 34.83204 224 TRP B N 1
ATOM 2612 C CA . TRP B 1 168 ? -1.74848 26.27118 -23.46412 1.000 36.14927 224 TRP B CA 1
ATOM 2613 C C . TRP B 1 168 ? -2.05076 26.93861 -22.13227 1.000 38.28600 224 TRP B C 1
ATOM 2614 O O . TRP B 1 168 ? -1.14241 27.25690 -21.35840 1.000 36.83793 224 TRP B O 1
ATOM 2625 N N . GLU B 1 169 ? -3.34437 27.14186 -21.87417 1.000 36.79843 225 GLU B N 1
ATOM 2626 C CA . GLU B 1 169 ? -3.83316 27.87654 -20.71747 1.000 38.83726 225 GLU B CA 1
ATOM 2627 C C . GLU B 1 169 ? -4.72123 26.96389 -19.89757 1.000 41.38555 225 GLU B C 1
ATOM 2628 O O . GLU B 1 169 ? -5.53194 26.21670 -20.45075 1.000 41.01889 225 GLU B O 1
ATOM 2634 N N . SER B 1 170 ? -4.56445 27.00987 -18.58188 1.000 42.54012 226 SER B N 1
ATOM 2635 C CA . SER B 1 170 ? -5.42362 26.20569 -17.73377 1.000 48.66723 226 SER B CA 1
ATOM 2636 C C . SER B 1 170 ? -6.35481 27.16445 -17.05926 1.000 52.17344 226 SER B C 1
ATOM 2637 O O . SER B 1 170 ? -5.94709 28.29286 -16.79172 1.000 56.60266 226 SER B O 1
ATOM 2641 N N . VAL C 2 16 ? -4.81422 41.06222 1.26324 1.000 53.73509 29 VAL C N 1
ATOM 2642 C CA . VAL C 2 16 ? -3.67860 40.56181 2.03119 1.000 48.63903 29 VAL C CA 1
ATOM 2643 C C . VAL C 2 16 ? -3.98093 39.12421 2.45232 1.000 54.01712 29 VAL C C 1
ATOM 2644 O O . VAL C 2 16 ? -5.14255 38.72756 2.58552 1.000 56.13456 29 VAL C O 1
ATOM 2648 N N . ALA C 2 17 ? -2.92114 38.35640 2.65892 1.000 44.09887 30 ALA C N 1
ATOM 2649 C CA . ALA C 2 17 ? -3.01711 36.94500 3.00368 1.000 38.38595 30 ALA C CA 1
ATOM 2650 C C . ALA C 2 17 ? -3.30440 36.76477 4.49098 1.000 42.55623 30 ALA C C 1
ATOM 2651 O O . ALA C 2 17 ? -2.94774 37.60235 5.31929 1.000 41.33419 30 ALA C O 1
ATOM 2653 N N . GLU C 2 18 ? -3.97724 35.66500 4.82741 1.000 38.37891 31 GLU C N 1
ATOM 2654 C CA . GLU C 2 18 ? -4.25187 35.37701 6.23443 1.000 42.25532 31 GLU C CA 1
ATOM 2655 C C . GLU C 2 18 ? -2.98845 35.01139 7.00791 1.000 38.60428 31 GLU C C 1
ATOM 2656 O O . GLU C 2 18 ? -2.92496 35.24096 8.21916 1.000 43.97155 31 GLU C O 1
ATOM 2662 N N . HIS C 2 19 ? -1.98437 34.44725 6.34573 1.000 30.99952 32 HIS C N 1
ATOM 2663 C CA . HIS C 2 19 ? -0.76890 33.99596 7.01168 1.000 34.76694 32 HIS C CA 1
ATOM 2664 C C . HIS C 2 19 ? 0.44528 34.37914 6.18460 1.000 35.71647 32 HIS C C 1
ATOM 2665 O O . HIS C 2 19 ? 0.36583 34.50569 4.96180 1.000 36.09783 32 HIS C O 1
ATOM 2672 N N . THR C 2 20 ? 1.58100 34.52596 6.85835 1.000 31.18093 33 THR C N 1
ATOM 2673 C CA . THR C 2 20 ? 2.85455 34.74348 6.18974 1.000 31.30939 33 THR C CA 1
ATOM 2674 C C . THR C 2 20 ? 3.83694 33.68589 6.65519 1.000 33.23628 33 THR C C 1
ATOM 2675 O O . THR C 2 20 ? 3.99561 33.47556 7.86110 1.000 32.68084 33 THR C O 1
ATOM 2679 N N . ILE C 2 21 ? 4.46889 33.00639 5.70413 1.000 29.37544 34 ILE C N 1
ATOM 2680 C CA . ILE C 2 21 ? 5.47667 31.98931 5.99792 1.000 34.15614 34 ILE C CA 1
ATOM 2681 C C . ILE C 2 21 ? 6.85741 32.62774 5.90297 1.000 35.82083 34 ILE C C 1
ATOM 2682 O O . ILE C 2 21 ? 7.14848 33.35264 4.94459 1.000 35.26900 34 ILE C O 1
ATOM 2687 N N . ASN C 2 22 ? 7.70923 32.37115 6.90433 1.000 34.30573 35 ASN C N 1
ATOM 2688 C CA . ASN C 2 22 ? 9.06378 32.91019 6.92063 1.000 33.29587 35 ASN C CA 1
ATOM 2689 C C . ASN C 2 22 ? 10.12235 31.81175 6.93228 1.000 37.01966 35 ASN C C 1
ATOM 2690 O O . ASN C 2 22 ? 11.27852 32.07477 7.28921 1.000 41.95696 35 ASN C O 1
ATOM 2695 N N . TYR C 2 23 ? 9.75433 30.58390 6.57765 1.000 33.74894 36 TYR C N 1
ATOM 2696 C CA . TYR C 2 23 ? 10.70077 29.47601 6.53732 1.000 31.95238 36 TYR C CA 1
ATOM 2697 C C . TYR C 2 23 ? 10.47350 28.71895 5.23733 1.000 35.03946 36 TYR C C 1
ATOM 2698 O O . TYR C 2 23 ? 9.33269 28.34419 4.93152 1.000 31.17555 36 TYR C O 1
ATOM 2707 N N . ILE C 2 24 ? 11.54736 28.48304 4.48051 1.000 33.78183 37 ILE C N 1
ATOM 2708 C CA . ILE C 2 24 ? 11.46299 27.80855 3.18757 1.000 29.53234 37 ILE C CA 1
ATOM 2709 C C . ILE C 2 24 ? 12.29747 26.53167 3.24685 1.000 32.35830 37 ILE C C 1
ATOM 2710 O O . ILE C 2 24 ? 13.52638 26.59359 3.38701 1.000 33.01636 37 ILE C O 1
ATOM 2715 N N . ASP C 2 25 ? 11.62988 25.37924 3.13061 1.000 32.11134 38 ASP C N 1
ATOM 2716 C CA . ASP C 2 25 ? 12.29675 24.08933 3.25680 1.000 31.28495 38 ASP C CA 1
ATOM 2717 C C . ASP C 2 25 ? 13.03726 23.72325 1.98265 1.000 32.11448 38 ASP C C 1
ATOM 2718 O O . ASP C 2 25 ? 12.51950 23.89409 0.87821 1.000 28.48593 38 ASP C O 1
ATOM 2723 N N . ILE C 2 26 ? 14.25420 23.20293 2.13774 1.000 31.08924 39 ILE C N 1
ATOM 2724 C CA . ILE C 2 26 ? 15.01565 22.66106 1.01931 1.000 33.42317 39 ILE C CA 1
ATOM 2725 C C . ILE C 2 26 ? 15.56894 21.30822 1.45237 1.000 34.67505 39 ILE C C 1
ATOM 2726 O O . ILE C 2 26 ? 16.17217 21.20191 2.52672 1.000 33.16675 39 ILE C O 1
ATOM 2731 N N . ALA C 2 27 ? 15.33694 20.27700 0.63681 1.000 32.30854 40 ALA C N 1
ATOM 2732 C CA . ALA C 2 27 ? 15.81059 18.93295 0.97980 1.000 30.71928 40 ALA C CA 1
ATOM 2733 C C . ALA C 2 27 ? 17.33079 18.87221 0.87778 1.000 39.10489 40 ALA C C 1
ATOM 2734 O O . ALA C 2 27 ? 17.91385 19.45421 -0.04282 1.000 40.94415 40 ALA C O 1
ATOM 2736 N N . PRO C 2 28 ? 18.00595 18.18949 1.80752 1.000 37.05757 41 PRO C N 1
ATOM 2737 C CA . PRO C 2 28 ? 19.46540 18.09391 1.71210 1.000 40.61281 41 PRO C CA 1
ATOM 2738 C C . PRO C 2 28 ? 19.87617 17.43859 0.40505 1.000 42.27638 41 PRO C C 1
ATOM 2739 O O . PRO C 2 28 ? 19.14610 16.61968 -0.17249 1.000 45.13556 41 PRO C O 1
ATOM 2743 N N . GLU C 2 29 ? 21.06335 17.82230 -0.05857 1.000 41.33380 42 GLU C N 1
ATOM 2744 C CA . GLU C 2 29 ? 21.64477 17.21476 -1.24532 1.000 46.09162 42 GLU C CA 1
ATOM 2745 C C . GLU C 2 29 ? 21.64233 15.69341 -1.18439 1.000 48.82684 42 GLU C C 1
ATOM 2746 O O . GLU C 2 29 ? 21.46681 15.02701 -2.21168 1.000 53.57211 42 GLU C O 1
ATOM 2752 N N . GLU C 2 30 ? 21.85518 15.12150 0.00098 1.000 48.20291 43 GLU C N 1
ATOM 2753 C CA . GLU C 2 30 ? 21.98945 13.67339 0.06587 1.000 49.02958 43 GLU C CA 1
ATOM 2754 C C . GLU C 2 30 ? 20.69000 12.95834 -0.29757 1.000 50.11870 43 GLU C C 1
ATOM 2755 O O . GLU C 2 30 ? 20.72143 11.75888 -0.58642 1.000 47.95733 43 GLU C O 1
ATOM 2761 N N . PHE C 2 31 ? 19.55655 13.66458 -0.30679 1.000 51.87908 44 PHE C N 1
ATOM 2762 C CA . PHE C 2 31 ? 18.27560 13.10930 -0.73406 1.000 51.86460 44 PHE C CA 1
ATOM 2763 C C . PHE C 2 31 ? 17.84316 13.58932 -2.11352 1.000 56.67298 44 PHE C C 1
ATOM 2764 O O . PHE C 2 31 ? 17.17732 12.84154 -2.83829 1.000 54.69568 44 PHE C O 1
ATOM 2772 N N . GLU C 2 32 ? 18.20039 14.82355 -2.48433 1.000 54.68233 45 GLU C N 1
ATOM 2773 C CA . GLU C 2 32 ? 17.85109 15.43948 -3.76639 1.000 54.71151 45 GLU C CA 1
ATOM 2774 C C . GLU C 2 32 ? 19.15386 15.86231 -4.43424 1.000 60.94224 45 GLU C C 1
ATOM 2775 O O . GLU C 2 32 ? 19.56051 17.02946 -4.33367 1.000 55.94920 45 GLU C O 1
ATOM 2781 N N . PRO C 2 33 ? 19.84755 14.93441 -5.11341 1.000 62.50086 46 PRO C N 1
ATOM 2782 C CA . PRO C 2 33 ? 21.13474 15.23957 -5.75940 1.000 62.12253 46 PRO C CA 1
ATOM 2783 C C . PRO C 2 33 ? 20.99873 16.15333 -6.98672 1.000 61.63066 46 PRO C C 1
ATOM 2784 O O . PRO C 2 33 ? 21.95756 16.84352 -7.36224 1.000 64.20026 46 PRO C O 1
#

Nearest PDB structures (foldseek):
  8ebb-assembly1_A  TM=9.669E-01  e=1.042E-31  Fusarium oxysporum f. sp. lycopersici
  7t6a-assembly2_B  TM=4.824E-01  e=4.902E-08  Fusarium oxysporum f. sp. lycopersici
  5azx-assembly2_B  TM=5.992E-01  e=3.660E-03  Rattus norvegicus
  5azy-assembly3_A  TM=6.043E-01  e=8.339E-03  Rattus norvegicus
  5azy-assembly3_B  TM=6.159E-01  e=1.900E-02  Rattus norvegicus

Organism: Fusarium oxysporum f. sp. lycopersici (strain 4287 / CBS 123668 / FGSC 9935 / NRRL 34936) (NCBI:txid426428)